Protein 7BM4 (pdb70)

Sequence (552 aa):
EWSYTNILTGPETWHEHYKNMCSGYYQSPIDLKTDISTLDLKLKTVIIYRNTSSTETTTIQNNGHSAEVKFPRNTWFISFDGILDYKYEIIQMHFHWGNTDDRGSEHTIDGFRFPLEGHIVSFRRQMYSSSPSEAIGRPGGLAVLGIMHQIVESIKYEQTAFKAYNNFSGVVLNSQFVPPNNSSTIDDINLALLLSLLNPSRYFRYLGSLTTPPCTENVLWTVFIDPVLITREQINLFRNLPYGSNEKQTRMGDNFRPIQLLNPIDTLASRTLYRATAREWSYTNILTGPETWHEHYKNNMCSGYYQSPIDLKTDISTLDLKLKTVIIYRNTSSTETTTIQNNGHSAEVKFPRNTWFISFDGILDYKYEIIQMHFHWGNTDDRGSEHTIDGFRFPLEGHIVSFRRQMYSSPSEAIGRPGGLAVLGIMHQIVESIKYEQTAFKAYNNFSGVLNSQFVPPNNSTIDDINLALLLSLLNPSRYFRYLGSLTTPPCTENVLWTVFIDPVLITREQINLFRNLPYGSNEKQTRMGDNFRPIQLLNPIDTLASRTLYRATAR

Foldseek 3Di:
DAAPADPVRHQVCLCPVQVLPSVDFFADDAAAEPVQAAADAPFAFKAKDFDPPDDDFWKWWPAQLWIKIADDWPTMAMDRHPDPDRQKTWGIKIKWAAPDQQATDQYHYNNGHGGMKMKTKIFRCVPAVDCVRQVQDALTIEIEIAGEHADADDDPCQAQCVQCVVQQVCLALPRAPGDMDTGHDGNVRVNCVQAGRFWWKWWFHFDQDPVGHRHYTYTYHDGHGYDHPVSSVSQQSYAGDPVHPDGTHRNSYRHHHHQGDPPDPDGIGMYTGHHD/DAACADPVHHQVCLCPVQVQPSVDFQADDAAAEPVQAAADAQFFFKAKDFDPVDDDFWKWWPAQLWIKIADDWRTMAMDRNPDPPRQKTWGIKIKWAAPDQQATAQYHYNNGHGGMKMKTKIFRVVPAVDCVRQVQDALTIEIEIAGEHADDDDDPCQAQCVQCVVQQVQQALPRAPGDMDTGDDGNVRSNCVQAGRFWWKWWFHFDQDPPGHRHYTYTYHDDHGYDHPVSSVSQQRYAHDPVHPDGTHRNSYHHHHYQGPPPDPDGIGMYIGHHD

Organism: Schistosoma mansoni (NCBI:txid6183)

Structure (mmCIF, N/CA/C/O backbone):
data_7BM4
#
_entry.id   7BM4
#
_cell.length_a   102.896
_cell.length_b   102.896
_cell.length_c   132.225
_cell.angle_alpha   90.000
_cell.angle_beta   90.000
_cell.angle_gamma   120.000
#
_symmetry.space_group_name_H-M   'P 32 2 1'
#
loop_
_entity.id
_entity.type
_entity.pdbx_description
1 polymer 'Carbonic anhydrase'
2 non-polymer GLYCEROL
3 non-polymer 2-acetamido-2-deoxy-beta-D-glucopyranose
4 non-polymer 'ZINC ION'
5 non-polymer 1-(4-fluorophenyl)-3-(4-sulfamoylphenyl)selenourea
6 water water
#
loop_
_atom_site.group_PDB
_atom_site.id
_atom_site.type_symbol
_atom_site.label_atom_id
_atom_site.label_alt_id
_atom_site.label_comp_id
_atom_site.label_asym_id
_atom_site.label_entity_id
_atom_site.label_seq_id
_atom_site.pdbx_PDB_ins_code
_atom_site.Cartn_x
_atom_site.Cartn_y
_atom_site.Cartn_z
_atom_site.occupancy
_atom_site.B_iso_or_equiv
_atom_site.auth_seq_id
_atom_site.auth_comp_id
_atom_site.auth_asym_id
_atom_site.auth_atom_id
_atom_site.pdbx_PDB_model_num
ATOM 1 N N . GLU A 1 33 ? -26.370 15.497 40.333 1.00 47.50 24 GLU A N 1
ATOM 2 C CA . GLU A 1 33 ? -27.761 15.889 40.687 1.00 45.44 24 GLU A CA 1
ATOM 3 C C . GLU A 1 33 ? -27.768 17.324 41.198 1.00 35.86 24 GLU A C 1
ATOM 4 O O . GLU A 1 33 ? -26.700 17.929 41.387 1.00 34.69 24 GLU A O 1
ATOM 10 N N . TRP A 1 34 ? -28.988 17.894 41.290 1.00 28.02 25 TRP A N 1
ATOM 11 C CA . TRP A 1 34 ? -29.058 19.300 41.659 1.00 25.09 25 TRP A CA 1
ATOM 12 C C . TRP A 1 34 ? -30.246 19.504 42.606 1.00 21.03 25 TRP A C 1
ATOM 13 O O . TRP A 1 34 ? -31.194 18.706 42.637 1.00 24.18 25 TRP A O 1
ATOM 24 N N . SER A 1 35 ? -30.202 20.644 43.267 1.00 23.08 26 SER A N 1
ATOM 25 C CA . SER A 1 35 ? -31.263 21.045 44.178 1.00 23.39 26 SER A CA 1
ATOM 26 C C . SER A 1 35 ? -31.285 22.568 44.296 1.00 21.72 26 SER A C 1
ATOM 27 O O . SER A 1 35 ? -30.374 23.310 43.866 1.00 22.02 26 SER A O 1
ATOM 30 N N . TYR A 1 36 ? -32.334 23.051 44.983 1.00 22.82 27 TYR A N 1
ATOM 31 C CA . TYR A 1 36 ? -32.310 24.418 45.442 1.00 21.50 27 TYR A CA 1
ATOM 32 C C . TYR A 1 36 ? -31.751 24.611 46.860 1.00 23.75 27 TYR A C 1
ATOM 33 O O . TYR A 1 36 ? -31.091 25.625 47.119 1.00 25.22 27 TYR A O 1
ATOM 42 N N . THR A 1 37 ? -32.021 23.653 47.762 1.00 28.40 28 THR A N 1
ATOM 43 C CA . THR A 1 37 ? -31.828 23.925 49.183 1.00 26.55 28 THR A CA 1
ATOM 44 C C . THR A 1 37 ? -30.728 23.077 49.819 1.00 34.04 28 THR A C 1
ATOM 45 O O . THR A 1 37 ? -30.466 23.253 51.015 1.00 32.33 28 THR A O 1
ATOM 49 N N . ASN A 1 38 ? -30.104 22.161 49.075 1.00 27.06 29 ASN A N 1
ATOM 50 C CA . ASN A 1 38 ? -28.951 21.474 49.662 1.00 32.22 29 ASN A CA 1
ATOM 51 C C . ASN A 1 38 ? -27.689 22.171 49.182 1.00 32.27 29 ASN A C 1
ATOM 52 O O . ASN A 1 38 ? -27.422 22.140 47.991 1.00 28.13 29 ASN A O 1
ATOM 57 N N . ILE A 1 39 ? -26.904 22.748 50.111 1.00 31.43 30 ILE A N 1
ATOM 58 C CA . ILE A 1 39 ? -25.745 23.581 49.823 1.00 36.60 30 ILE A CA 1
ATOM 59 C C . ILE A 1 39 ? -24.778 22.842 48.888 1.00 33.10 30 ILE A C 1
ATOM 60 O O . ILE A 1 39 ? -24.081 23.488 48.110 1.00 38.09 30 ILE A O 1
ATOM 65 N N . LEU A 1 40 ? -24.774 21.512 48.946 1.00 30.19 31 LEU A N 1
ATOM 66 C CA . LEU A 1 40 ? -23.788 20.718 48.213 1.00 34.90 31 LEU A CA 1
ATOM 67 C C . LEU A 1 40 ? -24.142 20.612 46.728 1.00 34.56 31 LEU A C 1
ATOM 68 O O . LEU A 1 40 ? -23.261 20.306 45.921 1.00 35.06 31 LEU A O 1
ATOM 73 N N . THR A 1 41 ? -25.430 20.790 46.383 1.00 30.22 32 THR A N 1
ATOM 74 C CA . THR A 1 41 ? -25.890 20.606 45.002 1.00 26.28 32 THR A CA 1
ATOM 75 C C . THR A 1 41 ? -26.717 21.820 44.536 1.00 26.63 32 THR A C 1
ATOM 76 O O . THR A 1 41 ? -27.280 21.783 43.437 1.00 26.15 32 THR A O 1
ATOM 80 N N . GLY A 1 42 ? -26.723 22.861 45.371 1.00 27.01 33 GLY A N 1
ATOM 81 C CA . GLY A 1 42 ? -27.564 24.048 45.216 1.00 25.58 33 GLY A CA 1
ATOM 82 C C . GLY A 1 42 ? -27.077 24.999 44.122 1.00 26.73 33 GLY A C 1
ATOM 83 O O . GLY A 1 42 ? -26.032 24.803 43.492 1.00 24.64 33 GLY A O 1
ATOM 84 N N . PRO A 1 43 ? -27.823 26.102 43.861 1.00 23.63 34 PRO A N 1
ATOM 85 C CA . PRO A 1 43 ? -27.499 26.980 42.726 1.00 23.95 34 PRO A CA 1
ATOM 86 C C . PRO A 1 43 ? -26.073 27.533 42.615 1.00 25.14 34 PRO A C 1
ATOM 87 O O . PRO A 1 43 ? -25.593 27.784 41.497 1.00 24.18 34 PRO A O 1
ATOM 91 N N . GLU A 1 44 ? -25.356 27.706 43.760 1.00 25.88 35 GLU A N 1
ATOM 92 C CA . GLU A 1 44 ? -23.994 28.238 43.683 1.00 27.12 35 GLU A CA 1
ATOM 93 C C . GLU A 1 44 ? -23.019 27.222 43.083 1.00 26.01 35 GLU A C 1
ATOM 94 O O . GLU A 1 44 ? -21.921 27.600 42.686 1.00 31.68 35 GLU A O 1
ATOM 100 N N . THR A 1 45 ? -23.423 25.959 43.018 1.00 24.93 36 THR A N 1
ATOM 101 C CA . THR A 1 45 ? -22.567 24.890 42.538 1.00 27.57 36 THR A CA 1
ATOM 102 C C . THR A 1 45 ? -22.843 24.579 41.070 1.00 30.04 36 THR A C 1
ATOM 103 O O . THR A 1 45 ? -22.114 23.793 40.464 1.00 29.27 36 THR A O 1
ATOM 107 N N . TRP A 1 46 ? -23.919 25.158 40.493 1.00 25.92 37 TRP A N 1
ATOM 108 C CA . TRP A 1 46 ? -24.314 24.684 39.170 1.00 24.53 37 TRP A CA 1
ATOM 109 C C . TRP A 1 46 ? -23.268 25.008 38.096 1.00 22.69 37 TRP A C 1
ATOM 110 O O . TRP A 1 46 ? -23.135 24.245 37.126 1.00 24.26 37 TRP A O 1
ATOM 121 N N . HIS A 1 47 ? -22.575 26.145 38.250 1.00 24.75 38 HIS A N 1
ATOM 122 C CA . HIS A 1 47 ? -21.573 26.538 37.257 1.00 25.24 38 HIS A CA 1
ATOM 123 C C . HIS A 1 47 ? -20.446 25.503 37.177 1.00 28.26 38 HIS A C 1
ATOM 124 O O . HIS A 1 47 ? -19.783 25.413 36.153 1.00 29.66 38 HIS A O 1
ATOM 131 N N . GLU A 1 48 ? -20.262 24.679 38.233 1.00 29.34 39 GLU A N 1
ATOM 132 C CA . GLU A 1 48 ? -19.211 23.669 38.244 1.00 30.60 39 GLU A CA 1
ATOM 133 C C . GLU A 1 48 ? -19.770 22.306 37.860 1.00 31.38 39 GLU A C 1
ATOM 134 O O . GLU A 1 48 ? -19.137 21.568 37.113 1.00 31.60 39 GLU A O 1
ATOM 140 N N . HIS A 1 49 ? -20.961 21.944 38.367 1.00 25.57 40 HIS A N 1
ATOM 141 C CA . HIS A 1 49 ? -21.492 20.638 38.095 1.00 26.71 40 HIS A CA 1
ATOM 142 C C . HIS A 1 49 ? -22.066 20.554 36.680 1.00 27.75 40 HIS A C 1
ATOM 143 O O . HIS A 1 49 ? -22.269 19.447 36.185 1.00 28.87 40 HIS A O 1
ATOM 150 N N . TYR A 1 50 ? -22.444 21.711 36.098 1.00 27.12 41 TYR A N 1
ATOM 151 C CA . TYR A 1 50 ? -23.079 21.761 34.783 1.00 24.17 41 TYR A CA 1
ATOM 152 C C . TYR A 1 50 ? -22.453 22.904 33.985 1.00 25.96 41 TYR A C 1
ATOM 153 O O . TYR A 1 50 ? -23.114 23.883 33.619 1.00 23.93 41 TYR A O 1
ATOM 162 N N . LYS A 1 51 ? -21.144 22.791 33.701 1.00 26.86 42 LYS A N 1
ATOM 163 C CA . LYS A 1 51 ? -20.436 23.891 33.039 1.00 28.37 42 LYS A CA 1
ATOM 164 C C . LYS A 1 51 ? -21.182 24.280 31.752 1.00 25.64 42 LYS A C 1
ATOM 165 O O . LYS A 1 51 ? -21.316 25.466 31.418 1.00 23.46 42 LYS A O 1
ATOM 168 N N . ASN A 1 52 ? -21.591 23.264 30.988 1.00 26.22 43 ASN A N 1
ATOM 169 C CA . ASN A 1 52 ? -22.421 23.435 29.813 1.00 24.95 43 ASN A CA 1
ATOM 170 C C . ASN A 1 52 ? -23.884 23.323 30.253 1.00 24.40 43 ASN A C 1
ATOM 171 O O . ASN A 1 52 ? -24.368 22.209 30.421 1.00 26.66 43 ASN A O 1
ATOM 176 N N . MET A 1 53 ? -24.563 24.458 30.494 1.00 22.65 44 MET A N 1
ATOM 177 C CA . MET A 1 53 ? -24.156 25.815 30.174 1.00 19.64 44 MET A CA 1
ATOM 178 C C . MET A 1 53 ? -24.339 26.735 31.380 1.00 20.25 44 MET A C 1
ATOM 179 O O . MET A 1 53 ? -24.369 27.968 31.221 1.00 19.66 44 MET A O 1
ATOM 184 N N . CYS A 1 54 ? -24.422 26.153 32.596 1.00 20.21 45 CYS A N 1
ATOM 185 C CA . CYS A 1 54 ? -24.653 27.034 33.745 1.00 19.79 45 CYS A CA 1
ATOM 186 C C . CYS A 1 54 ? -23.469 27.961 34.049 1.00 21.43 45 CYS A C 1
ATOM 187 O O . CYS A 1 54 ? -23.627 28.873 34.868 1.00 23.22 45 CYS A O 1
ATOM 190 N N . SER A 1 55 ? -22.292 27.721 33.419 1.00 21.54 46 SER A N 1
ATOM 191 C CA . SER A 1 55 ? -21.162 28.649 33.523 1.00 22.03 46 SER A CA 1
ATOM 192 C C . SER A 1 55 ? -21.149 29.749 32.457 1.00 23.11 46 SER A C 1
ATOM 193 O O . SER A 1 55 ? -20.221 30.582 32.402 1.00 23.50 46 SER A O 1
ATOM 196 N N . GLY A 1 56 ? -22.241 29.878 31.670 1.00 21.06 47 GLY A N 1
ATOM 197 C CA . GLY A 1 56 ? -22.223 30.848 30.577 1.00 19.62 47 GLY A CA 1
ATOM 198 C C . GLY A 1 56 ? -22.496 32.301 30.969 1.00 18.96 47 GLY A C 1
ATOM 199 O O . GLY A 1 56 ? -22.687 32.615 32.156 1.00 22.97 47 GLY A O 1
ATOM 200 N N . TYR A 1 57 ? -22.486 33.180 29.971 1.00 18.67 48 TYR A N 1
ATOM 201 C CA . TYR A 1 57 ? -22.635 34.612 30.218 1.00 21.28 48 TYR A CA 1
ATOM 202 C C . TYR A 1 57 ? -24.008 35.124 29.739 1.00 18.65 48 TYR A C 1
ATOM 203 O O . TYR A 1 57 ? -24.238 36.319 29.698 1.00 19.66 48 TYR A O 1
ATOM 212 N N . TYR A 1 58 ? -24.901 34.209 29.288 1.00 17.37 49 TYR A N 1
ATOM 213 C CA . TYR A 1 58 ? -26.255 34.646 28.898 1.00 15.71 49 TYR A CA 1
ATOM 214 C C . TYR A 1 58 ? -27.263 33.907 29.776 1.00 17.77 49 TYR A C 1
ATOM 215 O O . TYR A 1 58 ? -28.203 33.259 29.300 1.00 17.61 49 TYR A O 1
ATOM 224 N N . GLN A 1 59 ? -27.056 33.976 31.103 1.00 17.50 50 GLN A N 1
ATOM 225 C CA . GLN A 1 59 ? -27.909 33.201 32.003 1.00 15.76 50 GLN A CA 1
ATOM 226 C C . GLN A 1 59 ? -29.156 33.993 32.445 1.00 15.50 50 GLN A C 1
ATOM 227 O O . GLN A 1 59 ? -29.213 35.229 32.338 1.00 18.07 50 GLN A O 1
ATOM 233 N N . SER A 1 60 ? -30.144 33.222 32.955 1.00 15.46 51 SER A N 1
ATOM 234 C CA . SER A 1 60 ? -31.376 33.772 33.507 1.00 15.77 51 SER A CA 1
ATOM 235 C C . SER A 1 60 ? -31.578 33.147 34.880 1.00 15.20 51 SER A C 1
ATOM 236 O O . SER A 1 60 ? -31.108 32.012 35.128 1.00 16.56 51 SER A O 1
ATOM 239 N N . PRO A 1 61 ? -32.344 33.774 35.795 1.00 15.79 52 PRO A N 1
ATOM 240 C CA . PRO A 1 61 ? -33.041 35.044 35.603 1.00 15.88 52 PRO A CA 1
ATOM 241 C C . PRO A 1 61 ? -32.131 36.255 35.793 1.00 16.10 52 PRO A C 1
ATOM 242 O O . PRO A 1 61 ? -30.978 36.107 36.246 1.00 18.03 52 PRO A O 1
ATOM 246 N N . ILE A 1 62 ? -32.620 37.438 35.437 1.00 16.35 53 ILE A N 1
ATOM 247 C CA . ILE A 1 62 ? -31.909 38.690 35.637 1.00 16.74 53 ILE A CA 1
ATOM 248 C C . ILE A 1 62 ? -32.824 39.670 36.350 1.00 19.22 53 ILE A C 1
ATOM 249 O O . ILE A 1 62 ? -34.062 39.482 36.403 1.00 18.84 53 ILE A O 1
ATOM 254 N N . ASP A 1 63 ? -32.238 40.768 36.835 1.00 17.73 54 ASP A N 1
ATOM 255 C CA . ASP A 1 63 ? -33.073 41.877 37.292 1.00 17.67 54 ASP A CA 1
ATOM 256 C C . ASP A 1 63 ? -33.490 42.702 36.093 1.00 19.20 54 ASP A C 1
ATOM 257 O O . ASP A 1 63 ? -32.676 43.138 35.270 1.00 19.00 54 ASP A O 1
ATOM 262 N N . LEU A 1 64 ? -34.811 42.848 35.945 1.00 17.16 55 LEU A N 1
ATOM 263 C CA . LEU A 1 64 ? -35.364 43.562 34.802 1.00 18.11 55 LEU A CA 1
ATOM 264 C C . LEU A 1 64 ? -35.461 45.039 35.181 1.00 20.75 55 LEU A C 1
ATOM 265 O O . LEU A 1 64 ? -36.343 45.477 35.935 1.00 20.96 55 LEU A O 1
ATOM 270 N N . LYS A 1 65 ? -34.505 45.817 34.645 1.00 21.90 56 LYS A N 1
ATOM 271 C CA . LYS A 1 65 ? -34.323 47.209 35.052 1.00 22.81 56 LYS A CA 1
ATOM 272 C C . LYS A 1 65 ? -34.960 48.129 34.035 1.00 23.48 56 LYS A C 1
ATOM 273 O O . LYS A 1 65 ? -34.514 48.237 32.885 1.00 25.46 56 LYS A O 1
ATOM 279 N N . THR A 1 66 ? -36.023 48.811 34.471 1.00 21.25 57 THR A N 1
ATOM 280 C CA . THR A 1 66 ? -36.793 49.592 33.517 1.00 24.11 57 THR A CA 1
ATOM 281 C C . THR A 1 66 ? -35.930 50.704 32.922 1.00 26.66 57 THR A C 1
ATOM 282 O O . THR A 1 66 ? -35.984 50.945 31.713 1.00 28.48 57 THR A O 1
ATOM 286 N N . ASP A 1 67 ? -35.159 51.363 33.801 1.00 30.75 58 ASP A N 1
ATOM 287 C CA . ASP A 1 67 ? -34.331 52.496 33.384 1.00 35.71 58 ASP A CA 1
ATOM 288 C C . ASP A 1 67 ? -33.219 52.048 32.426 1.00 35.82 58 ASP A C 1
ATOM 289 O O . ASP A 1 67 ? -32.868 52.795 31.519 1.00 45.27 58 ASP A O 1
ATOM 294 N N . ILE A 1 68 ? -32.685 50.837 32.587 1.00 31.39 59 ILE A N 1
ATOM 295 C CA . ILE A 1 68 ? -31.522 50.467 31.788 1.00 30.16 59 ILE A CA 1
ATOM 296 C C . ILE A 1 68 ? -31.938 49.922 30.409 1.00 36.25 59 ILE A C 1
ATOM 297 O O . ILE A 1 68 ? -31.192 50.023 29.434 1.00 50.44 59 ILE A O 1
ATOM 302 N N . SER A 1 69 ? -33.181 49.484 30.274 1.00 24.13 60 SER A N 1
ATOM 303 C CA . SER A 1 69 ? -33.652 48.727 29.119 1.00 22.50 60 SER A CA 1
ATOM 304 C C . SER A 1 69 ? -33.996 49.615 27.926 1.00 23.56 60 SER A C 1
ATOM 305 O O . SER A 1 69 ? -34.196 50.821 28.053 1.00 25.45 60 SER A O 1
ATOM 308 N N . THR A 1 70 ? -34.000 49.005 26.743 1.00 20.39 61 THR A N 1
ATOM 309 C CA . THR A 1 70 ? -34.243 49.708 25.504 1.00 21.67 61 THR A CA 1
ATOM 310 C C . THR A 1 70 ? -35.668 49.456 25.034 1.00 22.20 61 THR A C 1
ATOM 311 O O . THR A 1 70 ? -36.055 48.323 24.727 1.00 20.72 61 THR A O 1
ATOM 315 N N . LEU A 1 71 ? -36.455 50.543 24.937 1.00 26.66 62 LEU A N 1
ATOM 316 C CA . LEU A 1 71 ? -37.803 50.394 24.399 1.00 25.05 62 LEU A CA 1
ATOM 317 C C . LEU A 1 71 ? -37.739 50.069 22.917 1.00 26.63 62 LEU A C 1
ATOM 318 O O . LEU A 1 71 ? -37.108 50.774 22.122 1.00 29.33 62 LEU A O 1
ATOM 323 N N . ASP A 1 72 ? -38.394 49.001 22.501 1.00 21.41 63 ASP A N 1
ATOM 324 C CA . ASP A 1 72 ? -38.410 48.605 21.112 1.00 23.81 63 ASP A CA 1
ATOM 325 C C . ASP A 1 72 ? -39.867 48.562 20.667 1.00 29.61 63 ASP A C 1
ATOM 326 O O . ASP A 1 72 ? -40.583 47.565 20.892 1.00 25.81 63 ASP A O 1
ATOM 331 N N . LEU A 1 73 ? -40.275 49.626 19.950 1.00 27.97 64 LEU A N 1
ATOM 332 C CA . LEU A 1 73 ? -41.679 49.744 19.570 1.00 31.27 64 LEU A CA 1
ATOM 333 C C . LEU A 1 73 ? -42.107 48.686 18.564 1.00 28.85 64 LEU A C 1
ATOM 334 O O . LEU A 1 73 ? -43.310 48.532 18.366 1.00 29.84 64 LEU A O 1
ATOM 339 N N . LYS A 1 74 ? -41.172 47.943 17.946 1.00 25.54 65 LYS A N 1
ATOM 340 C CA . LYS A 1 74 ? -41.480 46.878 17.010 1.00 25.54 65 LYS A CA 1
ATOM 341 C C . LYS A 1 74 ? -42.008 45.591 17.662 1.00 24.32 65 LYS A C 1
ATOM 342 O O . LYS A 1 74 ? -42.539 44.707 16.959 1.00 27.78 65 LYS A O 1
ATOM 348 N N . LEU A 1 75 ? -41.856 45.462 18.990 1.00 22.42 66 LEU A N 1
ATOM 349 C CA . LEU A 1 75 ? -42.222 44.202 19.653 1.00 21.58 66 LEU A CA 1
ATOM 350 C C . LEU A 1 75 ? -43.729 44.200 19.932 1.00 21.60 66 LEU A C 1
ATOM 351 O O . LEU A 1 75 ? -44.226 45.121 20.582 1.00 25.63 66 LEU A O 1
ATOM 356 N N . LYS A 1 76 ? -44.443 43.215 19.379 1.00 18.92 67 LYS A N 1
ATOM 357 C CA . LYS A 1 76 ? -45.905 43.306 19.280 1.00 19.53 67 LYS A CA 1
ATOM 358 C C . LYS A 1 76 ? -46.555 42.641 20.494 1.00 20.02 67 LYS A C 1
ATOM 359 O O . LYS A 1 76 ? -45.875 41.981 21.328 1.00 19.57 67 LYS A O 1
ATOM 363 N N . THR A 1 77 ? -47.887 42.776 20.549 1.00 20.46 68 THR A N 1
ATOM 364 C CA . THR A 1 77 ? -48.650 42.144 21.633 1.00 19.09 68 THR A CA 1
ATOM 365 C C . THR A 1 77 ? -48.496 40.624 21.546 1.00 18.23 68 THR A C 1
ATOM 366 O O . THR A 1 77 ? -48.526 40.022 20.469 1.00 22.62 68 THR A O 1
ATOM 370 N N . VAL A 1 78 ? -48.372 39.932 22.690 1.00 16.27 69 VAL A N 1
ATOM 371 C CA . VAL A 1 78 ? -48.306 38.492 22.656 1.00 17.80 69 VAL A CA 1
ATOM 372 C C . VAL A 1 78 ? -49.736 37.924 22.646 1.00 18.44 69 VAL A C 1
ATOM 373 O O . VAL A 1 78 ? -50.629 38.467 23.325 1.00 18.94 69 VAL A O 1
ATOM 377 N N . ILE A 1 79 ? -49.927 36.851 21.884 1.00 17.85 70 ILE A N 1
ATOM 378 C CA . ILE A 1 79 ? -51.218 36.150 21.777 1.00 17.48 70 ILE A CA 1
ATOM 379 C C . ILE A 1 79 ? -51.008 34.679 22.124 1.00 18.30 70 ILE A C 1
ATOM 380 O O . ILE A 1 79 ? -50.050 34.004 21.633 1.00 17.47 70 ILE A O 1
ATOM 385 N N . ILE A 1 80 ? -51.898 34.125 22.989 1.00 18.54 71 ILE A N 1
ATOM 386 C CA . ILE A 1 80 ? -51.848 32.699 23.241 1.00 16.67 71 ILE A CA 1
ATOM 387 C C . ILE A 1 80 ? -53.156 32.133 22.689 1.00 17.60 71 ILE A C 1
ATOM 388 O O . ILE A 1 80 ? -54.212 32.716 22.945 1.00 20.85 71 ILE A O 1
ATOM 393 N N . TYR A 1 81 ? -53.076 31.006 22.016 1.00 18.35 72 TYR A N 1
ATOM 394 C CA . TYR A 1 81 ? -54.280 30.528 21.317 1.00 20.12 72 TYR A CA 1
ATOM 395 C C . TYR A 1 81 ? -54.270 29.021 21.295 1.00 19.97 72 TYR A C 1
ATOM 396 O O . TYR A 1 81 ? -53.232 28.369 21.329 1.00 18.98 72 TYR A O 1
ATOM 405 N N . ARG A 1 82 ? -55.479 28.434 21.128 1.00 23.04 73 ARG A N 1
ATOM 406 C CA . ARG A 1 82 ? -55.635 26.998 21.260 1.00 23.42 73 ARG A CA 1
ATOM 407 C C . ARG A 1 82 ? -56.119 26.385 19.945 1.00 24.70 73 ARG A C 1
ATOM 408 O O . ARG A 1 82 ? -56.844 27.058 19.207 1.00 28.68 73 ARG A O 1
ATOM 416 N N . ASN A 1 83 ? -55.659 25.154 19.685 1.00 22.56 74 ASN A N 1
ATOM 417 C CA . ASN A 1 83 ? -56.196 24.303 18.612 1.00 26.53 74 ASN A CA 1
ATOM 418 C C . ASN A 1 83 ? -57.516 23.739 19.158 1.00 29.60 74 ASN A C 1
ATOM 419 O O . ASN A 1 83 ? -57.506 22.914 20.059 1.00 28.49 74 ASN A O 1
ATOM 424 N N . THR A 1 84 ? -58.642 24.220 18.632 1.00 37.18 75 THR A N 1
ATOM 425 C CA . THR A 1 84 ? -59.934 23.766 19.139 1.00 37.52 75 THR A CA 1
ATOM 426 C C . THR A 1 84 ? -60.262 22.324 18.732 1.00 37.83 75 THR A C 1
ATOM 427 O O . THR A 1 84 ? -61.175 21.749 19.306 1.00 43.27 75 THR A O 1
ATOM 431 N N . SER A 1 85 ? -59.517 21.696 17.809 1.00 36.92 76 SER A N 1
ATOM 432 C CA . SER A 1 85 ? -59.690 20.275 17.499 1.00 36.97 76 SER A CA 1
ATOM 433 C C . SER A 1 85 ? -59.030 19.352 18.519 1.00 43.42 76 SER A C 1
ATOM 434 O O . SER A 1 85 ? -59.256 18.141 18.500 1.00 38.91 76 SER A O 1
ATOM 437 N N . SER A 1 86 ? -58.145 19.880 19.379 1.00 34.61 77 SER A N 1
ATOM 438 C CA . SER A 1 86 ? -57.401 18.969 20.222 1.00 32.48 77 SER A CA 1
ATOM 439 C C . SER A 1 86 ? -58.273 18.510 21.388 1.00 33.72 77 SER A C 1
ATOM 440 O O . SER A 1 86 ? -58.945 19.340 22.001 1.00 37.78 77 SER A O 1
ATOM 443 N N . THR A 1 87 ? -58.193 17.221 21.750 1.00 38.85 78 THR A N 1
ATOM 444 C CA . THR A 1 87 ? -59.027 16.717 22.840 1.00 41.42 78 THR A CA 1
ATOM 445 C C . THR A 1 87 ? -58.224 15.983 23.914 1.00 41.76 78 THR A C 1
ATOM 446 O O . THR A 1 87 ? -58.807 15.556 24.920 1.00 38.73 78 THR A O 1
ATOM 450 N N . GLU A 1 88 ? -56.895 15.845 23.744 1.00 37.27 79 GLU A N 1
ATOM 451 C CA . GLU A 1 88 ? -56.111 15.077 24.702 1.00 36.92 79 GLU A CA 1
ATOM 452 C C . GLU A 1 88 ? -56.037 15.796 26.048 1.00 31.88 79 GLU A C 1
ATOM 453 O O . GLU A 1 88 ? -56.254 17.009 26.131 1.00 33.53 79 GLU A O 1
ATOM 459 N N . THR A 1 89 ? -55.704 15.006 27.064 1.00 35.18 80 THR A N 1
ATOM 460 C CA . THR A 1 89 ? -55.775 15.441 28.443 1.00 35.84 80 THR A CA 1
ATOM 461 C C . THR A 1 89 ? -54.513 16.245 28.782 1.00 28.25 80 THR A C 1
ATOM 462 O O . THR A 1 89 ? -53.452 16.019 28.200 1.00 32.00 80 THR A O 1
ATOM 466 N N . THR A 1 90 ? -54.667 17.184 29.718 1.00 25.97 81 THR A N 1
ATOM 467 C CA . THR A 1 90 ? -53.556 17.852 30.385 1.00 25.35 81 THR A CA 1
ATOM 468 C C . THR A 1 90 ? -53.238 17.128 31.702 1.00 25.74 81 THR A C 1
ATOM 469 O O . THR A 1 90 ? -54.158 16.637 32.368 1.00 27.25 81 THR A O 1
ATOM 473 N N . THR A 1 91 ? -51.967 17.096 32.101 1.00 24.79 82 THR A N 1
ATOM 474 C CA . THR A 1 91 ? -51.586 16.466 33.360 1.00 26.86 82 THR A CA 1
ATOM 475 C C . THR A 1 91 ? -50.714 17.433 34.144 1.00 25.30 82 THR A C 1
ATOM 476 O O . THR A 1 91 ? -50.289 18.476 33.636 1.00 25.56 82 THR A O 1
ATOM 480 N N . ILE A 1 92 ? -50.503 17.135 35.427 1.00 24.89 83 ILE A N 1
ATOM 481 C CA . ILE A 1 92 ? -49.598 17.906 36.246 1.00 23.34 83 ILE A CA 1
ATOM 482 C C . ILE A 1 92 ? -48.796 16.912 37.075 1.00 27.65 83 ILE A C 1
ATOM 483 O O . ILE A 1 92 ? -49.290 15.825 37.394 1.00 27.90 83 ILE A O 1
ATOM 488 N N . GLN A 1 93 ? -47.543 17.253 37.328 1.00 24.26 84 GLN A N 1
ATOM 489 C CA . GLN A 1 93 ? -46.675 16.389 38.103 1.00 25.33 84 GLN A CA 1
ATOM 490 C C . GLN A 1 93 ? -45.961 17.205 39.172 1.00 25.51 84 GLN A C 1
ATOM 491 O O . GLN A 1 93 ? -45.634 18.367 38.979 1.00 24.13 84 GLN A O 1
ATOM 497 N N . ASN A 1 94 ? -45.773 16.612 40.365 1.00 22.68 85 ASN A N 1
ATOM 498 C CA . ASN A 1 94 ? -44.777 17.113 41.281 1.00 22.55 85 ASN A CA 1
ATOM 499 C C . ASN A 1 94 ? -43.457 16.452 40.887 1.00 25.35 85 ASN A C 1
ATOM 500 O O . ASN A 1 94 ? -43.243 15.246 41.109 1.00 24.13 85 ASN A O 1
ATOM 505 N N . ASN A 1 95 ? -42.583 17.207 40.203 1.00 22.61 86 ASN A N 1
ATOM 506 C CA . ASN A 1 95 ? -41.338 16.612 39.738 1.00 24.98 86 ASN A CA 1
ATOM 507 C C . ASN A 1 95 ? -40.220 16.723 40.775 1.00 25.90 86 ASN A C 1
ATOM 508 O O . ASN A 1 95 ? -39.044 16.468 40.495 1.00 27.01 86 ASN A O 1
ATOM 513 N N . GLY A 1 96 ? -40.549 17.140 42.013 1.00 23.66 87 GLY A N 1
ATOM 514 C CA . GLY A 1 96 ? -39.538 17.220 43.051 1.00 24.01 87 GLY A CA 1
ATOM 515 C C . GLY A 1 96 ? -38.945 18.609 43.230 1.00 25.39 87 GLY A C 1
ATOM 516 O O . GLY A 1 96 ? -38.346 18.882 44.282 1.00 26.30 87 GLY A O 1
ATOM 517 N N . HIS A 1 97 ? -39.072 19.452 42.179 1.00 24.88 88 HIS A N 1
ATOM 518 C CA . HIS A 1 97 ? -38.571 20.821 42.229 1.00 30.19 88 HIS A CA 1
ATOM 519 C C . HIS A 1 97 ? -39.669 21.845 41.916 1.00 24.24 88 HIS A C 1
ATOM 520 O O . HIS A 1 97 ? -39.460 22.991 42.264 1.00 29.54 88 HIS A O 1
ATOM 527 N N . SER A 1 98 ? -40.770 21.473 41.257 1.00 23.77 89 SER A N 1
ATOM 528 C CA . SER A 1 98 ? -41.862 22.384 40.956 1.00 23.69 89 SER A CA 1
ATOM 529 C C . SER A 1 98 ? -43.130 21.580 40.758 1.00 24.59 89 SER A C 1
ATOM 530 O O . SER A 1 98 ? -43.076 20.352 40.740 1.00 25.56 89 SER A O 1
ATOM 533 N N . ALA A 1 99 ? -44.263 22.265 40.587 1.00 20.37 90 ALA A N 1
ATOM 534 C CA . ALA A 1 99 ? -45.472 21.678 40.056 1.00 21.19 90 ALA A CA 1
ATOM 535 C C . ALA A 1 99 ? -45.470 21.999 38.549 1.00 24.67 90 ALA A C 1
ATOM 536 O O . ALA A 1 99 ? -45.526 23.177 38.181 1.00 24.83 90 ALA A O 1
ATOM 538 N N . GLU A 1 100 ? -45.461 20.961 37.704 1.00 22.42 91 GLU A N 1
ATOM 539 C CA . GLU A 1 100 ? -45.299 21.177 36.262 1.00 23.35 91 GLU A CA 1
ATOM 540 C C . GLU A 1 100 ? -46.498 20.615 35.516 1.00 24.55 91 GLU A C 1
ATOM 541 O O . GLU A 1 100 ? -46.775 19.408 35.568 1.00 24.19 91 GLU A O 1
ATOM 547 N N . VAL A 1 101 ? -47.234 21.526 34.871 1.00 22.54 92 VAL A N 1
ATOM 548 C CA . VAL A 1 101 ? -48.354 21.183 34.000 1.00 23.88 92 VAL A CA 1
ATOM 549 C C . VAL A 1 101 ? -47.776 20.775 32.652 1.00 24.33 92 VAL A C 1
ATOM 550 O O . VAL A 1 101 ? -47.016 21.538 32.064 1.00 24.56 92 VAL A O 1
ATOM 554 N N . LYS A 1 102 ? -48.097 19.568 32.179 1.00 21.49 93 LYS A N 1
ATOM 555 C CA . LYS A 1 102 ? -47.663 19.090 30.861 1.00 22.87 93 LYS A CA 1
ATOM 556 C C . LYS A 1 102 ? -48.839 19.145 29.915 1.00 25.10 93 LYS A C 1
ATOM 557 O O . LYS A 1 102 ? -49.875 18.503 30.125 1.00 24.79 93 LYS A O 1
ATOM 563 N N . PHE A 1 103 ? -48.706 19.939 28.836 1.00 21.67 94 PHE A N 1
ATOM 564 C CA . PHE A 1 103 ? -49.795 20.073 27.899 1.00 22.11 94 PHE A CA 1
ATOM 565 C C . PHE A 1 103 ? -49.629 19.035 26.805 1.00 22.97 94 PHE A C 1
ATOM 566 O O . PHE A 1 103 ? -48.513 18.617 26.510 1.00 24.14 94 PHE A O 1
ATOM 574 N N . PRO A 1 104 ? -50.741 18.578 26.186 1.00 23.52 95 PRO A N 1
ATOM 575 C CA . PRO A 1 104 ? -50.617 17.658 25.059 1.00 24.84 95 PRO A CA 1
ATOM 576 C C . PRO A 1 104 ? -49.998 18.407 23.879 1.00 24.20 95 PRO A C 1
ATOM 577 O O . PRO A 1 104 ? -50.134 19.628 23.774 1.00 23.30 95 PRO A O 1
ATOM 581 N N . ARG A 1 105 ? -49.388 17.642 22.994 1.00 23.53 96 ARG A N 1
ATOM 582 C CA . ARG A 1 105 ? -48.856 18.236 21.771 1.00 24.51 96 ARG A CA 1
ATOM 583 C C . ARG A 1 105 ? -49.940 18.920 20.951 1.00 24.83 96 ARG A C 1
ATOM 584 O O . ARG A 1 105 ? -51.133 18.582 20.967 1.00 24.42 96 ARG A O 1
ATOM 592 N N . ASN A 1 106 ? -49.513 19.875 20.121 1.00 22.53 97 ASN A N 1
ATOM 593 C CA . ASN A 1 106 ? -50.356 20.454 19.074 1.00 25.69 97 ASN A CA 1
ATOM 594 C C . ASN A 1 106 ? -51.611 21.130 19.620 1.00 26.19 97 ASN A C 1
ATOM 595 O O . ASN A 1 106 ? -52.647 21.164 18.939 1.00 25.83 97 ASN A O 1
ATOM 600 N N . THR A 1 107 ? -51.535 21.706 20.830 1.00 21.70 98 THR A N 1
ATOM 601 C CA . THR A 1 107 ? -52.767 22.164 21.470 1.00 22.42 98 THR A CA 1
ATOM 602 C C . THR A 1 107 ? -52.725 23.653 21.764 1.00 19.78 98 THR A C 1
ATOM 603 O O . THR A 1 107 ? -53.649 24.383 21.417 1.00 21.10 98 THR A O 1
ATOM 607 N N . TRP A 1 108 ? -51.670 24.133 22.469 1.00 18.99 99 TRP A N 1
ATOM 608 C CA . TRP A 1 108 ? -51.600 25.546 22.814 1.00 18.14 99 TRP A CA 1
ATOM 609 C C . TRP A 1 108 ? -50.362 26.154 22.126 1.00 17.53 99 TRP A C 1
ATOM 610 O O . TRP A 1 108 ? -49.339 25.464 22.019 1.00 20.14 99 TRP A O 1
ATOM 621 N N . PHE A 1 109 ? -50.538 27.415 21.710 1.00 18.24 100 PHE A N 1
ATOM 622 C CA . PHE A 1 109 ? -49.547 28.101 20.890 1.00 17.25 100 PHE A CA 1
ATOM 623 C C . PHE A 1 109 ? -49.383 29.528 21.357 1.00 17.14 100 PHE A C 1
ATOM 624 O O . PHE A 1 109 ? -50.265 30.146 21.957 1.00 17.21 100 PHE A O 1
ATOM 632 N N . ILE A 1 110 ? -48.211 30.112 20.957 1.00 15.55 101 ILE A N 1
ATOM 633 C CA . ILE A 1 110 ? -47.925 31.513 21.148 1.00 16.22 101 ILE A CA 1
ATOM 634 C C . ILE A 1 110 ? -47.684 32.127 19.765 1.00 14.65 101 ILE A C 1
ATOM 635 O O . ILE A 1 110 ? -46.962 31.516 18.944 1.00 17.38 101 ILE A O 1
ATOM 640 N N . SER A 1 111 ? -48.244 33.314 19.595 1.00 15.86 102 SER A N 1
ATOM 641 C CA . SER A 1 111 ? -47.850 34.136 18.442 1.00 17.37 102 SER A CA 1
ATOM 642 C C . SER A 1 111 ? -47.257 35.438 18.968 1.00 17.70 102 SER A C 1
ATOM 643 O O . SER A 1 111 ? -47.858 36.166 19.796 1.00 17.79 102 SER A O 1
ATOM 646 N N . PHE A 1 112 ? -46.109 35.817 18.376 1.00 17.37 103 PHE A N 1
ATOM 647 C CA . PHE A 1 112 ? -45.510 37.109 18.642 1.00 19.78 103 PHE A CA 1
ATOM 648 C C . PHE A 1 112 ? -45.704 38.079 17.474 1.00 21.47 103 PHE A C 1
ATOM 649 O O . PHE A 1 112 ? -45.267 39.230 17.581 1.00 23.10 103 PHE A O 1
ATOM 657 N N . ASP A 1 113 ? -46.368 37.633 16.395 1.00 19.06 104 ASP A N 1
ATOM 658 C CA . ASP A 1 113 ? -46.415 38.493 15.213 1.00 22.31 104 ASP A CA 1
ATOM 659 C C . ASP A 1 113 ? -47.832 38.719 14.724 1.00 25.64 104 ASP A C 1
ATOM 660 O O . ASP A 1 113 ? -48.013 39.189 13.590 1.00 25.53 104 ASP A O 1
ATOM 665 N N . GLY A 1 114 ? -48.826 38.299 15.513 1.00 22.55 105 GLY A N 1
ATOM 666 C CA . GLY A 1 114 ? -50.216 38.531 15.151 1.00 24.09 105 GLY A CA 1
ATOM 667 C C . GLY A 1 114 ? -50.781 37.443 14.222 1.00 25.62 105 GLY A C 1
ATOM 668 O O . GLY A 1 114 ? -51.990 37.373 14.002 1.00 27.16 105 GLY A O 1
ATOM 669 N N . ILE A 1 115 ? -49.938 36.573 13.646 1.00 21.55 106 ILE A N 1
ATOM 670 C CA . ILE A 1 115 ? -50.402 35.500 12.779 1.00 22.42 106 ILE A CA 1
ATOM 671 C C . ILE A 1 115 ? -50.601 34.217 13.579 1.00 23.49 106 ILE A C 1
ATOM 672 O O . ILE A 1 115 ? -49.757 33.881 14.432 1.00 21.00 106 ILE A O 1
ATOM 677 N N . LEU A 1 116 ? -51.681 33.468 13.292 1.00 23.16 107 LEU A N 1
ATOM 678 C CA . LEU A 1 116 ? -51.971 32.289 14.106 1.00 23.05 107 LEU A CA 1
ATOM 679 C C . LEU A 1 116 ? -51.533 31.029 13.371 1.00 25.21 107 LEU A C 1
ATOM 680 O O . LEU A 1 116 ? -52.372 30.192 13.015 1.00 27.92 107 LEU A O 1
ATOM 685 N N . ASP A 1 117 ? -50.225 30.932 13.058 1.00 20.43 108 ASP A N 1
ATOM 686 C CA . ASP A 1 117 ? -49.721 29.890 12.193 1.00 21.73 108 ASP A CA 1
ATOM 687 C C . ASP A 1 117 ? -48.761 28.943 12.892 1.00 19.58 108 ASP A C 1
ATOM 688 O O . ASP A 1 117 ? -47.943 28.307 12.239 1.00 20.21 108 ASP A O 1
ATOM 693 N N . TYR A 1 118 ? -48.872 28.826 14.235 1.00 18.55 109 TYR A N 1
ATOM 694 C CA . TYR A 1 118 ? -48.247 27.728 14.976 1.00 18.09 109 TYR A CA 1
ATOM 695 C C . TYR A 1 118 ? -46.719 27.832 14.988 1.00 18.57 109 TYR A C 1
ATOM 696 O O . TYR A 1 118 ? -46.043 26.813 14.994 1.00 19.71 109 TYR A O 1
ATOM 705 N N . LYS A 1 119 ? -46.190 29.062 15.104 1.00 17.88 110 LYS A N 1
ATOM 706 C CA . LYS A 1 119 ? -44.728 29.188 15.094 1.00 16.23 110 LYS A CA 1
ATOM 707 C C . LYS A 1 119 ? -44.119 28.728 16.431 1.00 16.11 110 LYS A C 1
ATOM 708 O O . LYS A 1 119 ? -42.992 28.240 16.440 1.00 16.11 110 LYS A O 1
ATOM 714 N N . TYR A 1 120 ? -44.852 28.925 17.514 1.00 16.43 111 TYR A N 1
ATOM 715 C CA . TYR A 1 120 ? -44.375 28.510 18.849 1.00 15.74 111 TYR A CA 1
ATOM 716 C C . TYR A 1 120 ? -45.433 27.611 19.470 1.00 15.07 111 TYR A C 1
ATOM 717 O O . TYR A 1 120 ? -46.552 28.008 19.501 1.00 17.99 111 TYR A O 1
ATOM 726 N N . GLU A 1 121 ? -45.023 26.435 19.920 1.00 16.12 112 GLU A N 1
ATOM 727 C CA . GLU A 1 121 ? -45.976 25.477 20.497 1.00 17.54 112 GLU A CA 1
ATOM 728 C C . GLU A 1 121 ? -45.631 25.266 21.976 1.00 15.95 112 GLU A C 1
ATOM 729 O O . GLU A 1 121 ? -44.483 24.981 22.326 1.00 16.50 112 GLU A O 1
ATOM 735 N N . ILE A 1 122 ? -46.629 25.465 22.847 1.00 17.03 113 ILE A N 1
ATOM 736 C CA . ILE A 1 122 ? -46.436 25.337 24.301 1.00 15.81 113 ILE A CA 1
ATOM 737 C C . ILE A 1 122 ? -46.343 23.875 24.700 1.00 17.85 113 ILE A C 1
ATOM 738 O O . ILE A 1 122 ? -47.124 23.031 24.200 1.00 19.06 113 ILE A O 1
ATOM 743 N N . ILE A 1 123 ? -45.404 23.600 25.611 1.00 16.43 114 ILE A N 1
ATOM 744 C CA . ILE A 1 123 ? -45.046 22.273 26.074 1.00 18.89 114 ILE A CA 1
ATOM 745 C C . ILE A 1 123 ? -45.546 22.096 27.509 1.00 21.46 114 ILE A C 1
ATOM 746 O O . ILE A 1 123 ? -46.157 21.073 27.835 1.00 21.48 114 ILE A O 1
ATOM 751 N N . GLN A 1 124 ? -45.213 23.048 28.384 1.00 19.89 115 GLN A N 1
ATOM 752 C CA . GLN A 1 124 ? -45.496 22.852 29.816 1.00 20.14 115 GLN A CA 1
ATOM 753 C C . GLN A 1 124 ? -45.524 24.210 30.511 1.00 20.80 115 GLN A C 1
ATOM 754 O O . GLN A 1 124 ? -45.116 25.220 29.943 1.00 17.89 115 GLN A O 1
ATOM 760 N N . MET A 1 125 ? -46.090 24.250 31.708 1.00 18.00 116 MET A N 1
ATOM 761 C CA . MET A 1 125 ? -46.029 25.451 32.531 1.00 18.86 116 MET A CA 1
ATOM 762 C C . MET A 1 125 ? -45.649 25.007 33.943 1.00 20.57 116 MET A C 1
ATOM 763 O O . MET A 1 125 ? -46.208 24.025 34.425 1.00 23.09 116 MET A O 1
ATOM 768 N N . HIS A 1 126 ? -44.710 25.723 34.543 1.00 19.01 117 HIS A N 1
ATOM 769 C CA . HIS A 1 126 ? -44.409 25.381 35.933 1.00 21.18 117 HIS A CA 1
ATOM 770 C C . HIS A 1 126 ? -44.199 26.662 36.715 1.00 18.68 117 HIS A C 1
ATOM 771 O O . HIS A 1 126 ? -44.311 27.785 36.176 1.00 18.52 117 HIS A O 1
ATOM 778 N N . PHE A 1 127 ? -43.890 26.498 38.014 1.00 17.03 118 PHE A N 1
ATOM 779 C CA . PHE A 1 127 ? -43.960 27.645 38.888 1.00 16.94 118 PHE A CA 1
ATOM 780 C C . PHE A 1 127 ? -42.770 27.684 39.858 1.00 16.37 118 PHE A C 1
ATOM 781 O O . PHE A 1 127 ? -42.168 26.656 40.195 1.00 19.08 118 PHE A O 1
ATOM 789 N N . HIS A 1 128 ? -42.478 28.910 40.272 1.00 16.43 119 HIS A N 1
ATOM 790 C CA . HIS A 1 128 ? -41.418 29.196 41.256 1.00 16.07 119 HIS A CA 1
ATOM 791 C C . HIS A 1 128 ? -42.027 30.102 42.319 1.00 15.37 119 HIS A C 1
ATOM 792 O O . HIS A 1 128 ? -42.667 31.112 42.024 1.00 16.21 119 HIS A O 1
ATOM 799 N N . TRP A 1 129 ? -41.781 29.780 43.608 1.00 15.32 120 TRP A N 1
ATOM 800 C CA . TRP A 1 129 ? -42.409 30.523 44.692 1.00 15.64 120 TRP A CA 1
ATOM 801 C C . TRP A 1 129 ? -41.540 30.490 45.946 1.00 17.48 120 TRP A C 1
ATOM 802 O O . TRP A 1 129 ? -40.497 29.835 45.993 1.00 18.32 120 TRP A O 1
ATOM 813 N N . GLY A 1 130 ? -41.993 31.225 46.977 1.00 18.02 121 GLY A N 1
ATOM 814 C CA . GLY A 1 130 ? -41.159 31.525 48.141 1.00 17.54 121 GLY A CA 1
ATOM 815 C C . GLY A 1 130 ? -41.717 30.811 49.379 1.00 19.29 121 GLY A C 1
ATOM 816 O O . GLY A 1 130 ? -42.850 30.342 49.379 1.00 19.41 121 GLY A O 1
ATOM 817 N N . ASN A 1 131 ? -40.867 30.699 50.406 1.00 20.81 122 ASN A N 1
ATOM 818 C CA . ASN A 1 131 ? -41.360 30.229 51.711 1.00 21.75 122 ASN A CA 1
ATOM 819 C C . ASN A 1 131 ? -42.244 31.302 52.355 1.00 21.94 122 ASN A C 1
ATOM 820 O O . ASN A 1 131 ? -43.084 30.977 53.224 1.00 24.71 122 ASN A O 1
ATOM 825 N N . THR A 1 132 ? -42.034 32.561 51.966 1.00 21.78 123 THR A N 1
ATOM 826 C CA . THR A 1 132 ? -42.774 33.701 52.476 1.00 22.07 123 THR A CA 1
ATOM 827 C C . THR A 1 132 ? -43.232 34.566 51.309 1.00 20.28 123 THR A C 1
ATOM 828 O O . THR A 1 132 ? -42.732 34.395 50.186 1.00 19.89 123 THR A O 1
ATOM 832 N N . ASP A 1 133 ? -44.201 35.460 51.572 1.00 20.17 124 ASP A N 1
ATOM 833 C CA . ASP A 1 133 ? -44.896 36.166 50.503 1.00 22.21 124 ASP A CA 1
ATOM 834 C C . ASP A 1 133 ? -44.023 37.248 49.844 1.00 23.61 124 ASP A C 1
ATOM 835 O O . ASP A 1 133 ? -44.368 37.712 48.737 1.00 23.79 124 ASP A O 1
ATOM 840 N N . ASP A 1 134 ? -42.880 37.599 50.450 1.00 22.53 125 ASP A N 1
ATOM 841 C CA . ASP A 1 134 ? -42.094 38.685 49.887 1.00 25.32 125 ASP A CA 1
ATOM 842 C C . ASP A 1 134 ? -40.993 38.185 48.952 1.00 23.63 125 ASP A C 1
ATOM 843 O O . ASP A 1 134 ? -40.144 38.977 48.530 1.00 23.74 125 ASP A O 1
ATOM 848 N N . ARG A 1 135 ? -41.002 36.894 48.625 1.00 19.89 126 ARG A N 1
ATOM 849 C CA . ARG A 1 135 ? -40.037 36.358 47.660 1.00 19.54 126 ARG A CA 1
ATOM 850 C C . ARG A 1 135 ? -40.676 35.178 46.921 1.00 18.89 126 ARG A C 1
ATOM 851 O O . ARG A 1 135 ? -41.755 34.693 47.299 1.00 18.83 126 ARG A O 1
ATOM 859 N N . GLY A 1 136 ? -39.989 34.719 45.862 1.00 17.62 127 GLY A N 1
ATOM 860 C CA . GLY A 1 136 ? -40.431 33.524 45.163 1.00 16.55 127 GLY A CA 1
ATOM 861 C C . GLY A 1 136 ? -40.119 33.600 43.668 1.00 15.97 127 GLY A C 1
ATOM 862 O O . GLY A 1 136 ? -39.848 32.560 43.062 1.00 18.13 127 GLY A O 1
ATOM 863 N N . SER A 1 137 ? -40.281 34.809 43.107 1.00 17.56 128 SER A N 1
ATOM 864 C CA . SER A 1 137 ? -40.040 34.927 41.662 1.00 15.99 128 SER A CA 1
ATOM 865 C C . SER A 1 137 ? -38.559 34.727 41.347 1.00 18.11 128 SER A C 1
ATOM 866 O O . SER A 1 137 ? -37.669 34.894 42.212 1.00 18.12 128 SER A O 1
ATOM 869 N N . GLU A 1 138 ? -38.300 34.359 40.078 1.00 15.66 129 GLU A N 1
ATOM 870 C CA . GLU A 1 138 ? -36.920 34.236 39.616 1.00 15.84 129 GLU A CA 1
ATOM 871 C C . GLU A 1 138 ? -36.420 35.572 39.109 1.00 17.17 129 GLU A C 1
ATOM 872 O O . GLU A 1 138 ? -35.436 36.106 39.612 1.00 19.15 129 GLU A O 1
ATOM 878 N N . HIS A 1 139 ? -37.129 36.154 38.116 1.00 14.81 130 HIS A N 1
ATOM 879 C CA . HIS A 1 139 ? -36.846 37.533 37.760 1.00 14.16 130 HIS A CA 1
ATOM 880 C C . HIS A 1 139 ? -37.278 38.482 38.873 1.00 15.67 130 HIS A C 1
ATOM 881 O O . HIS A 1 139 ? -38.206 38.172 39.613 1.00 17.54 130 HIS A O 1
ATOM 888 N N . THR A 1 140 ? -36.637 39.640 38.899 1.00 16.94 131 THR A N 1
ATOM 889 C CA . THR A 1 140 ? -37.082 40.784 39.679 1.00 19.04 131 THR A CA 1
ATOM 890 C C . THR A 1 140 ? -37.386 41.901 38.692 1.00 19.97 131 THR A C 1
ATOM 891 O O . THR A 1 140 ? -36.836 41.929 37.584 1.00 17.87 131 THR A O 1
ATOM 895 N N . ILE A 1 141 ? -38.238 42.860 39.112 1.00 18.10 132 ILE A N 1
ATOM 896 C CA . ILE A 1 141 ? -38.462 44.033 38.291 1.00 18.14 132 ILE A CA 1
ATOM 897 C C . ILE A 1 141 ? -38.009 45.208 39.152 1.00 20.85 132 ILE A C 1
ATOM 898 O O . ILE A 1 141 ? -38.586 45.485 40.208 1.00 19.99 132 ILE A O 1
ATOM 903 N N . ASP A 1 142 ? -36.955 45.884 38.687 1.00 19.16 133 ASP A N 1
ATOM 904 C CA . ASP A 1 142 ? -36.344 46.965 39.447 1.00 22.40 133 ASP A CA 1
ATOM 905 C C . ASP A 1 142 ? -36.081 46.517 40.882 1.00 22.21 133 ASP A C 1
ATOM 906 O O . ASP A 1 142 ? -36.345 47.255 41.863 1.00 21.62 133 ASP A O 1
ATOM 911 N N . GLY A 1 143 ? -35.574 45.294 41.006 1.00 19.08 134 GLY A N 1
ATOM 912 C CA . GLY A 1 143 ? -35.166 44.773 42.296 1.00 19.69 134 GLY A CA 1
ATOM 913 C C . GLY A 1 143 ? -36.269 44.126 43.133 1.00 20.72 134 GLY A C 1
ATOM 914 O O . GLY A 1 143 ? -35.976 43.508 44.170 1.00 20.90 134 GLY A O 1
ATOM 915 N N . PHE A 1 144 ? -37.506 44.179 42.639 1.00 18.87 135 PHE A N 1
ATOM 916 C CA . PHE A 1 144 ? -38.670 43.724 43.393 1.00 18.75 135 PHE A CA 1
ATOM 917 C C . PHE A 1 144 ? -38.981 42.266 43.068 1.00 19.03 135 PHE A C 1
ATOM 918 O O . PHE A 1 144 ? -39.082 41.894 41.879 1.00 19.29 135 PHE A O 1
ATOM 926 N N . ARG A 1 145 ? -39.164 41.453 44.124 1.00 17.55 136 ARG A N 1
ATOM 927 C CA . ARG A 1 145 ? -39.527 40.051 43.989 1.00 17.88 136 ARG A CA 1
ATOM 928 C C . ARG A 1 145 ? -41.037 39.885 44.186 1.00 18.28 136 ARG A C 1
ATOM 929 O O . ARG A 1 145 ? -41.611 40.503 45.104 1.00 20.90 136 ARG A O 1
ATOM 937 N N . PHE A 1 146 ? -41.653 39.046 43.341 1.00 16.86 137 PHE A N 1
ATOM 938 C CA . PHE A 1 146 ? -43.061 38.673 43.481 1.00 16.64 137 PHE A CA 1
ATOM 939 C C . PHE A 1 146 ? -43.187 37.326 44.195 1.00 16.42 137 PHE A C 1
ATOM 940 O O . PHE A 1 146 ? -42.218 36.554 44.288 1.00 18.12 137 PHE A O 1
ATOM 948 N N . PRO A 1 147 ? -44.362 36.964 44.756 1.00 16.54 138 PRO A N 1
ATOM 949 C CA . PRO A 1 147 ? -44.482 35.692 45.482 1.00 17.26 138 PRO A CA 1
ATOM 950 C C . PRO A 1 147 ? -44.443 34.440 44.611 1.00 16.40 138 PRO A C 1
ATOM 951 O O . PRO A 1 147 ? -44.214 33.327 45.105 1.00 18.66 138 PRO A O 1
ATOM 955 N N . LEU A 1 148 ? -44.780 34.579 43.309 1.00 17.07 139 LEU A N 1
ATOM 956 C CA . LEU A 1 148 ? -44.957 33.427 42.462 1.00 15.90 139 LEU A CA 1
ATOM 957 C C . LEU A 1 148 ? -44.737 33.855 40.999 1.00 15.43 139 LEU A C 1
ATOM 958 O O . LEU A 1 148 ? -45.240 34.893 40.567 1.00 17.11 139 LEU A O 1
ATOM 963 N N . GLU A 1 149 ? -43.841 33.146 40.317 1.00 15.42 140 GLU A N 1
ATOM 964 C CA . GLU A 1 149 ? -43.569 33.420 38.901 1.00 15.21 140 GLU A CA 1
ATOM 965 C C . GLU A 1 149 ? -43.895 32.137 38.164 1.00 15.76 140 GLU A C 1
ATOM 966 O O . GLU A 1 149 ? -43.405 31.027 38.463 1.00 16.56 140 GLU A O 1
ATOM 972 N N . GLY A 1 150 ? -44.774 32.237 37.140 1.00 15.12 141 GLY A N 1
ATOM 973 C CA . GLY A 1 150 ? -45.097 31.061 36.341 1.00 14.70 141 GLY A CA 1
ATOM 974 C C . GLY A 1 150 ? -44.337 31.135 35.010 1.00 15.15 141 GLY A C 1
ATOM 975 O O . GLY A 1 150 ? -44.127 32.250 34.520 1.00 16.59 141 GLY A O 1
ATOM 976 N N . HIS A 1 151 ? -43.926 29.977 34.483 1.00 14.85 142 HIS A N 1
ATOM 977 C CA . HIS A 1 151 ? -43.154 29.944 33.240 1.00 15.04 142 HIS A CA 1
ATOM 978 C C . HIS A 1 151 ? -43.905 29.087 32.245 1.00 16.47 142 HIS A C 1
ATOM 979 O O . HIS A 1 151 ? -44.082 27.892 32.492 1.00 17.83 142 HIS A O 1
ATOM 986 N N . ILE A 1 152 ? -44.321 29.707 31.125 1.00 15.59 143 ILE A N 1
ATOM 987 C CA . ILE A 1 152 ? -44.999 28.947 30.072 1.00 16.34 143 ILE A CA 1
ATOM 988 C C . ILE A 1 152 ? -43.934 28.645 29.011 1.00 16.90 143 ILE A C 1
ATOM 989 O O . ILE A 1 152 ? -43.394 29.574 28.397 1.00 16.88 143 ILE A O 1
ATOM 994 N N . VAL A 1 153 ? -43.609 27.355 28.849 1.00 15.15 144 VAL A N 1
ATOM 995 C CA . VAL A 1 153 ? -42.443 27.003 28.038 1.00 16.26 144 VAL A CA 1
ATOM 996 C C . VAL A 1 153 ? -42.938 26.533 26.667 1.00 17.94 144 VAL A C 1
ATOM 997 O O . VAL A 1 153 ? -43.829 25.678 26.605 1.00 16.84 144 VAL A O 1
ATOM 1001 N N . SER A 1 154 ? -42.343 27.076 25.588 1.00 15.72 145 SER A N 1
ATOM 1002 C CA . SER A 1 154 ? -42.729 26.698 24.222 1.00 15.57 145 SER A CA 1
ATOM 1003 C C . SER A 1 154 ? -41.472 26.416 23.386 1.00 16.73 145 SER A C 1
ATOM 1004 O O . SER A 1 154 ? -40.354 26.836 23.747 1.00 16.40 145 SER A O 1
ATOM 1007 N N . PHE A 1 155 ? -41.676 25.711 22.273 1.00 16.21 146 PHE A N 1
ATOM 1008 C CA . PHE A 1 155 ? -40.565 25.525 21.342 1.00 15.95 146 PHE A CA 1
ATOM 1009 C C . PHE A 1 155 ? -40.914 26.152 19.999 1.00 16.48 146 PHE A C 1
ATOM 1010 O O . PHE A 1 155 ? -42.083 26.320 19.667 1.00 16.24 146 PHE A O 1
ATOM 1018 N N . ARG A 1 156 ? -39.833 26.530 19.275 1.00 17.55 147 ARG A N 1
ATOM 1019 C CA . ARG A 1 156 ? -39.945 27.215 17.981 1.00 16.12 147 ARG A CA 1
ATOM 1020 C C . ARG A 1 156 ? -40.235 26.153 16.915 1.00 17.01 147 ARG A C 1
ATOM 1021 O O . ARG A 1 156 ? -39.351 25.647 16.242 1.00 17.18 147 ARG A O 1
ATOM 1029 N N . ARG A 1 157 ? -41.526 25.793 16.840 1.00 17.81 148 ARG A N 1
ATOM 1030 C CA . ARG A 1 157 ? -42.034 24.803 15.896 1.00 18.75 148 ARG A CA 1
ATOM 1031 C C . ARG A 1 157 ? -41.791 25.270 14.465 1.00 20.19 148 ARG A C 1
ATOM 1032 O O . ARG A 1 157 ? -41.686 24.434 13.537 1.00 22.87 148 ARG A O 1
ATOM 1040 N N . GLN A 1 158 ? -41.708 26.604 14.274 1.00 20.70 149 GLN A N 1
ATOM 1041 C CA . GLN A 1 158 ? -41.366 27.195 12.980 1.00 20.12 149 GLN A CA 1
ATOM 1042 C C . GLN A 1 158 ? -40.094 26.541 12.437 1.00 22.47 149 GLN A C 1
ATOM 1043 O O . GLN A 1 158 ? -39.988 26.390 11.216 1.00 24.00 149 GLN A O 1
ATOM 1049 N N . MET A 1 159 ? -39.147 26.169 13.318 1.00 21.27 150 MET A N 1
ATOM 1050 C CA . MET A 1 159 ? -37.887 25.570 12.899 1.00 19.97 150 MET A CA 1
ATOM 1051 C C . MET A 1 159 ? -37.761 24.094 13.282 1.00 22.20 150 MET A C 1
ATOM 1052 O O . MET A 1 159 ? -37.132 23.315 12.548 1.00 23.31 150 MET A O 1
ATOM 1057 N N . TYR A 1 160 ? -38.274 23.688 14.459 1.00 18.66 151 TYR A N 1
ATOM 1058 C CA . TYR A 1 160 ? -37.946 22.378 15.010 1.00 18.75 151 TYR A CA 1
ATOM 1059 C C . TYR A 1 160 ? -39.239 21.560 15.100 1.00 21.20 151 TYR A C 1
ATOM 1060 O O . TYR A 1 160 ? -40.263 22.102 15.472 1.00 23.43 151 TYR A O 1
ATOM 1069 N N . SER A 1 161 ? -39.147 20.260 14.799 1.00 24.88 152 SER A N 1
ATOM 1070 C CA A SER A 1 161 ? -40.335 19.427 14.631 0.50 27.01 152 SER A CA 1
ATOM 1071 C CA B SER A 1 161 ? -40.353 19.455 14.626 0.50 25.63 152 SER A CA 1
ATOM 1072 C C . SER A 1 161 ? -40.925 18.979 15.959 1.00 25.64 152 SER A C 1
ATOM 1073 O O . SER A 1 161 ? -42.091 18.594 15.983 1.00 24.13 152 SER A O 1
ATOM 1078 N N . SER A 1 162 ? -40.127 18.934 17.028 1.00 25.17 153 SER A N 1
ATOM 1079 C CA . SER A 1 162 ? -40.664 18.414 18.280 1.00 27.83 153 SER A CA 1
ATOM 1080 C C . SER A 1 162 ? -39.990 19.092 19.453 1.00 26.56 153 SER A C 1
ATOM 1081 O O . SER A 1 162 ? -38.901 19.607 19.289 1.00 26.42 153 SER A O 1
ATOM 1084 N N . PRO A 1 163 ? -40.592 19.040 20.654 1.00 26.67 154 PRO A N 1
ATOM 1085 C CA . PRO A 1 163 ? -39.941 19.548 21.852 1.00 24.96 154 PRO A CA 1
ATOM 1086 C C . PRO A 1 163 ? -38.574 18.913 22.091 1.00 24.28 154 PRO A C 1
ATOM 1087 O O . PRO A 1 163 ? -37.620 19.601 22.429 1.00 22.68 154 PRO A O 1
ATOM 1091 N N . SER A 1 164 ? -38.435 17.591 21.885 1.00 25.26 155 SER A N 1
ATOM 1092 C CA . SER A 1 164 ? -37.163 16.947 22.192 1.00 27.10 155 SER A CA 1
ATOM 1093 C C . SER A 1 164 ? -36.060 17.392 21.217 1.00 26.90 155 SER A C 1
ATOM 1094 O O . SER A 1 164 ? -34.906 17.447 21.619 1.00 30.47 155 SER A O 1
ATOM 1097 N N . GLU A 1 165 ? -36.425 17.705 19.973 1.00 27.31 156 GLU A N 1
ATOM 1098 C CA . GLU A 1 165 ? -35.453 18.273 19.041 1.00 30.93 156 GLU A CA 1
ATOM 1099 C C . GLU A 1 165 ? -35.062 19.696 19.443 1.00 30.35 156 GLU A C 1
ATOM 1100 O O . GLU A 1 165 ? -33.906 20.095 19.318 1.00 36.30 156 GLU A O 1
ATOM 1106 N N . ALA A 1 166 ? -36.010 20.475 19.926 1.00 21.81 157 ALA A N 1
ATOM 1107 C CA . ALA A 1 166 ? -35.730 21.889 20.196 1.00 19.48 157 ALA A CA 1
ATOM 1108 C C . ALA A 1 166 ? -34.964 22.130 21.501 1.00 21.75 157 ALA A C 1
ATOM 1109 O O . ALA A 1 166 ? -34.213 23.111 21.635 1.00 20.01 157 ALA A O 1
ATOM 1111 N N . ILE A 1 167 ? -35.198 21.297 22.523 1.00 19.47 158 ILE A N 1
ATOM 1112 C CA . ILE A 1 167 ? -34.845 21.668 23.885 1.00 20.55 158 ILE A CA 1
ATOM 1113 C C . ILE A 1 167 ? -33.325 21.842 24.038 1.00 20.80 158 ILE A C 1
ATOM 1114 O O . ILE A 1 167 ? -32.897 22.632 24.904 1.00 21.47 158 ILE A O 1
ATOM 1119 N N . GLY A 1 168 ? -32.526 21.106 23.235 1.00 21.16 159 GLY A N 1
ATOM 1120 C CA . GLY A 1 168 ? -31.069 21.254 23.352 1.00 21.39 159 GLY A CA 1
ATOM 1121 C C . GLY A 1 168 ? -30.401 21.986 22.178 1.00 20.73 159 GLY A C 1
ATOM 1122 O O . GLY A 1 168 ? -29.167 21.927 22.055 1.00 23.16 159 GLY A O 1
ATOM 1123 N N . ARG A 1 169 ? -31.191 22.654 21.324 1.00 20.65 160 ARG A N 1
ATOM 1124 C CA . ARG A 1 169 ? -30.642 23.189 20.075 1.00 18.64 160 ARG A CA 1
ATOM 1125 C C . ARG A 1 169 ? -30.706 24.709 20.114 1.00 18.98 160 ARG A C 1
ATOM 1126 O O . ARG A 1 169 ? -31.530 25.317 20.819 1.00 17.73 160 ARG A O 1
ATOM 1134 N N . PRO A 1 170 ? -29.864 25.386 19.306 1.00 18.65 161 PRO A N 1
ATOM 1135 C CA . PRO A 1 170 ? -29.862 26.846 19.326 1.00 17.16 161 PRO A CA 1
ATOM 1136 C C . PRO A 1 170 ? -31.215 27.452 18.972 1.00 18.02 161 PRO A C 1
ATOM 1137 O O . PRO A 1 170 ? -31.925 27.023 18.043 1.00 17.48 161 PRO A O 1
ATOM 1141 N N . GLY A 1 171 ? -31.586 28.472 19.743 1.00 17.72 162 GLY A N 1
ATOM 1142 C CA . GLY A 1 171 ? -32.820 29.179 19.486 1.00 18.60 162 GLY A CA 1
ATOM 1143 C C . GLY A 1 171 ? -34.086 28.317 19.573 1.00 17.81 162 GLY A C 1
ATOM 1144 O O . GLY A 1 171 ? -35.140 28.741 19.071 1.00 18.24 162 GLY A O 1
ATOM 1145 N N . GLY A 1 172 ? -33.988 27.200 20.315 1.00 16.14 163 GLY A N 1
ATOM 1146 C CA . GLY A 1 172 ? -35.120 26.282 20.301 1.00 16.40 163 GLY A CA 1
ATOM 1147 C C . GLY A 1 172 ? -36.334 26.737 21.109 1.00 16.84 163 GLY A C 1
ATOM 1148 O O . GLY A 1 172 ? -37.420 26.254 20.808 1.00 16.54 163 GLY A O 1
ATOM 1149 N N . LEU A 1 173 ? -36.152 27.592 22.130 1.00 15.45 164 LEU A N 1
ATOM 1150 C CA . LEU A 1 173 ? -37.241 27.735 23.114 1.00 15.48 164 LEU A CA 1
ATOM 1151 C C . LEU A 1 173 ? -37.646 29.196 23.274 1.00 15.50 164 LEU A C 1
ATOM 1152 O O . LEU A 1 173 ? -36.837 30.112 23.045 1.00 15.52 164 LEU A O 1
ATOM 1157 N N . ALA A 1 174 ? -38.904 29.424 23.691 1.00 15.43 165 ALA A N 1
ATOM 1158 C CA . ALA A 1 174 ? -39.340 30.746 24.131 1.00 14.29 165 ALA A CA 1
ATOM 1159 C C . ALA A 1 174 ? -40.188 30.523 25.376 1.00 16.37 165 ALA A C 1
ATOM 1160 O O . ALA A 1 174 ? -41.046 29.639 25.362 1.00 18.92 165 ALA A O 1
ATOM 1162 N N . VAL A 1 175 ? -39.882 31.293 26.427 1.00 15.14 166 VAL A N 1
ATOM 1163 C CA . VAL A 1 175 ? -40.585 31.130 27.706 1.00 14.59 166 VAL A CA 1
ATOM 1164 C C . VAL A 1 175 ? -41.271 32.446 28.038 1.00 14.58 166 VAL A C 1
ATOM 1165 O O . VAL A 1 175 ? -40.674 33.515 27.856 1.00 15.42 166 VAL A O 1
ATOM 1169 N N . LEU A 1 176 ? -42.526 32.369 28.540 1.00 14.06 167 LEU A N 1
ATOM 1170 C CA . LEU A 1 176 ? -43.228 33.530 29.041 1.00 16.21 167 LEU A CA 1
ATOM 1171 C C . LEU A 1 176 ? -43.172 33.488 30.566 1.00 16.13 167 LEU A C 1
ATOM 1172 O O . LEU A 1 176 ? -43.534 32.445 31.156 1.00 17.78 167 LEU A O 1
ATOM 1177 N N . GLY A 1 177 ? -42.798 34.618 31.166 1.00 15.39 168 GLY A N 1
ATOM 1178 C CA . GLY A 1 177 ? -42.865 34.719 32.632 1.00 14.81 168 GLY A CA 1
ATOM 1179 C C . GLY A 1 177 ? -44.062 35.580 33.042 1.00 15.54 168 GLY A C 1
ATOM 1180 O O . GLY A 1 177 ? -44.259 36.705 32.549 1.00 16.80 168 GLY A O 1
ATOM 1181 N N . ILE A 1 178 ? -44.873 34.984 33.935 1.00 14.30 169 ILE A N 1
ATOM 1182 C CA . ILE A 1 178 ? -46.068 35.609 34.487 1.00 15.20 169 ILE A CA 1
ATOM 1183 C C . ILE A 1 178 ? -45.872 35.803 35.980 1.00 15.02 169 ILE A C 1
ATOM 1184 O O . ILE A 1 178 ? -45.807 34.805 36.724 1.00 16.60 169 ILE A O 1
ATOM 1189 N N . MET A 1 179 ? -45.822 37.081 36.383 1.00 15.77 170 MET A N 1
ATOM 1190 C CA . MET A 1 179 ? -45.734 37.437 37.809 1.00 14.86 170 MET A CA 1
ATOM 1191 C C . MET A 1 179 ? -47.123 37.355 38.422 1.00 17.99 170 MET A C 1
ATOM 1192 O O . MET A 1 179 ? -48.105 37.632 37.746 1.00 17.07 170 MET A O 1
ATOM 1197 N N . HIS A 1 180 ? -47.183 36.923 39.689 1.00 16.49 171 HIS A N 1
ATOM 1198 C CA . HIS A 1 180 ? -48.459 36.892 40.410 1.00 15.95 171 HIS A CA 1
ATOM 1199 C C . HIS A 1 180 ? -48.270 37.722 41.670 1.00 18.44 171 HIS A C 1
ATOM 1200 O O . HIS A 1 180 ? -47.179 37.693 42.269 1.00 18.35 171 HIS A O 1
ATOM 1207 N N . GLN A 1 181 ? -49.322 38.444 42.096 1.00 16.47 172 GLN A N 1
ATOM 1208 C CA . GLN A 1 181 ? -49.229 39.213 43.342 1.00 15.92 172 GLN A CA 1
ATOM 1209 C C . GLN A 1 181 ? -50.494 38.942 44.166 1.00 19.70 172 GLN A C 1
ATOM 1210 O O . GLN A 1 181 ? -51.558 38.651 43.619 1.00 19.75 172 GLN A O 1
ATOM 1216 N N . ILE A 1 182 ? -50.307 38.959 45.488 1.00 18.56 173 ILE A N 1
ATOM 1217 C CA . ILE A 1 182 ? -51.362 38.600 46.434 1.00 19.08 173 ILE A CA 1
ATOM 1218 C C . ILE A 1 182 ? -52.211 39.819 46.739 1.00 18.20 173 ILE A C 1
ATOM 1219 O O . ILE A 1 182 ? -51.687 40.904 47.002 1.00 20.30 173 ILE A O 1
ATOM 1224 N N . VAL A 1 183 ? -53.551 39.599 46.718 1.00 19.15 174 VAL A N 1
ATOM 1225 C CA . VAL A 1 183 ? -54.525 40.616 47.096 1.00 20.63 174 VAL A CA 1
ATOM 1226 C C . VAL A 1 183 ? -55.413 39.982 48.173 1.00 19.95 174 VAL A C 1
ATOM 1227 O O . VAL A 1 183 ? -55.615 38.770 48.207 1.00 23.43 174 VAL A O 1
ATOM 1231 N N . GLU A 1 184 ? -55.912 40.825 49.091 1.00 25.85 175 GLU A N 1
ATOM 1232 C CA . GLU A 1 184 ? -56.745 40.327 50.191 1.00 30.08 175 GLU A CA 1
ATOM 1233 C C . GLU A 1 184 ? -58.218 40.230 49.776 1.00 32.26 175 GLU A C 1
ATOM 1234 O O . GLU A 1 184 ? -58.907 39.320 50.188 1.00 37.66 175 GLU A O 1
ATOM 1240 N N . SER A 1 185 ? -58.678 41.124 48.902 1.00 30.60 176 SER A N 1
ATOM 1241 C CA . SER A 1 185 ? -60.086 41.212 48.494 1.00 31.00 176 SER A CA 1
ATOM 1242 C C . SER A 1 185 ? -60.230 40.940 47.002 1.00 29.46 176 SER A C 1
ATOM 1243 O O . SER A 1 185 ? -59.800 41.770 46.194 1.00 31.58 176 SER A O 1
ATOM 1246 N N . ILE A 1 186 ? -60.783 39.762 46.636 1.00 26.65 177 ILE A N 1
ATOM 1247 C CA . ILE A 1 186 ? -60.949 39.392 45.248 1.00 25.29 177 ILE A CA 1
ATOM 1248 C C . ILE A 1 186 ? -61.878 38.188 45.138 1.00 26.71 177 ILE A C 1
ATOM 1249 O O . ILE A 1 186 ? -61.840 37.295 45.984 1.00 30.92 177 ILE A O 1
ATOM 1254 N N . LYS A 1 187 ? -62.719 38.170 44.095 1.00 28.24 178 LYS A N 1
ATOM 1255 C CA . LYS A 1 187 ? -63.515 36.985 43.797 1.00 28.83 178 LYS A CA 1
ATOM 1256 C C . LYS A 1 187 ? -62.617 35.967 43.102 1.00 29.23 178 LYS A C 1
ATOM 1257 O O . LYS A 1 187 ? -61.754 36.334 42.306 1.00 26.55 178 LYS A O 1
ATOM 1263 N N . TYR A 1 188 ? -62.830 34.682 43.415 1.00 28.02 179 TYR A N 1
ATOM 1264 C CA . TYR A 1 188 ? -62.158 33.565 42.756 1.00 26.31 179 TYR A CA 1
ATOM 1265 C C . TYR A 1 188 ? -62.068 33.797 41.246 1.00 27.77 179 TYR A C 1
ATOM 1266 O O . TYR A 1 188 ? -61.017 33.561 40.629 1.00 23.01 179 TYR A O 1
ATOM 1275 N N . GLU A 1 189 ? -63.185 34.231 40.620 1.00 25.59 180 GLU A N 1
ATOM 1276 C CA . GLU A 1 189 ? -63.262 34.288 39.167 1.00 28.98 180 GLU A CA 1
ATOM 1277 C C . GLU A 1 189 ? -62.277 35.301 38.575 1.00 24.30 180 GLU A C 1
ATOM 1278 O O . GLU A 1 189 ? -61.914 35.189 37.387 1.00 28.33 180 GLU A O 1
ATOM 1284 N N . GLN A 1 190 ? -61.801 36.229 39.403 1.00 23.75 181 GLN A N 1
ATOM 1285 C CA . GLN A 1 190 ? -60.865 37.236 38.884 1.00 24.62 181 GLN A CA 1
ATOM 1286 C C . GLN A 1 190 ? -59.398 36.919 39.221 1.00 23.47 181 GLN A C 1
ATOM 1287 O O . GLN A 1 190 ? -58.510 37.735 38.902 1.00 24.17 181 GLN A O 1
ATOM 1293 N N . THR A 1 191 ? -59.177 35.768 39.876 1.00 22.56 182 THR A N 1
ATOM 1294 C CA . THR A 1 191 ? -57.807 35.347 40.195 1.00 19.75 182 THR A CA 1
ATOM 1295 C C . THR A 1 191 ? -57.257 34.464 39.084 1.00 21.66 182 THR A C 1
ATOM 1296 O O . THR A 1 191 ? -58.002 33.874 38.292 1.00 21.69 182 THR A O 1
ATOM 1300 N N . ALA A 1 192 ? -55.923 34.314 39.057 1.00 17.41 183 ALA A N 1
ATOM 1301 C CA . ALA A 1 192 ? -55.307 33.416 38.094 1.00 18.55 183 ALA A CA 1
ATOM 1302 C C . ALA A 1 192 ? -55.839 31.989 38.271 1.00 19.13 183 ALA A C 1
ATOM 1303 O O . ALA A 1 192 ? -55.796 31.184 37.354 1.00 19.76 183 ALA A O 1
ATOM 1305 N N . PHE A 1 193 ? -56.325 31.647 39.486 1.00 20.43 184 PHE A N 1
ATOM 1306 C CA . PHE A 1 193 ? -56.765 30.271 39.711 1.00 19.98 184 PHE A CA 1
ATOM 1307 C C . PHE A 1 193 ? -58.055 29.905 38.956 1.00 18.81 184 PHE A C 1
ATOM 1308 O O . PHE A 1 193 ? -58.292 28.728 38.683 1.00 20.73 184 PHE A O 1
ATOM 1316 N N . LYS A 1 194 ? -58.796 30.898 38.476 1.00 20.13 185 LYS A N 1
ATOM 1317 C CA . LYS A 1 194 ? -59.880 30.601 37.553 1.00 23.29 185 LYS A CA 1
ATOM 1318 C C . LYS A 1 194 ? -59.329 30.045 36.235 1.00 24.23 185 LYS A C 1
ATOM 1319 O O . LYS A 1 194 ? -59.788 29.021 35.743 1.00 22.94 185 LYS A O 1
ATOM 1325 N N . ALA A 1 195 ? -58.293 30.708 35.675 1.00 21.25 186 ALA A N 1
ATOM 1326 C CA . ALA A 1 195 ? -57.670 30.161 34.464 1.00 20.69 186 ALA A CA 1
ATOM 1327 C C . ALA A 1 195 ? -57.060 28.784 34.699 1.00 21.08 186 ALA A C 1
ATOM 1328 O O . ALA A 1 195 ? -57.117 27.900 33.840 1.00 21.95 186 ALA A O 1
ATOM 1330 N N . TYR A 1 196 ? -56.518 28.563 35.900 1.00 18.98 187 TYR A N 1
ATOM 1331 C CA . TYR A 1 196 ? -55.858 27.297 36.202 1.00 20.09 187 TYR A CA 1
ATOM 1332 C C . TYR A 1 196 ? -56.885 26.221 36.604 1.00 21.69 187 TYR A C 1
ATOM 1333 O O . TYR A 1 196 ? -56.505 25.079 36.775 1.00 23.20 187 TYR A O 1
ATOM 1342 N N . ASN A 1 197 ? -58.158 26.619 36.733 1.00 23.94 188 ASN A N 1
ATOM 1343 C CA . ASN A 1 197 ? -59.210 25.735 37.257 1.00 26.30 188 ASN A CA 1
ATOM 1344 C C . ASN A 1 197 ? -58.786 25.082 38.569 1.00 26.21 188 ASN A C 1
ATOM 1345 O O . ASN A 1 197 ? -59.033 23.877 38.736 1.00 27.04 188 ASN A O 1
ATOM 1350 N N . ASN A 1 198 ? -58.101 25.831 39.427 1.00 24.46 189 ASN A N 1
ATOM 1351 C CA . ASN A 1 198 ? -57.573 25.376 40.741 1.00 26.09 189 ASN A CA 1
ATOM 1352 C C . ASN A 1 198 ? -56.667 24.151 40.601 1.00 25.38 189 ASN A C 1
ATOM 1353 O O . ASN A 1 198 ? -56.428 23.509 41.592 1.00 26.62 189 ASN A O 1
ATOM 1358 N N . PHE A 1 199 ? -56.142 23.896 39.416 1.00 24.49 190 PHE A N 1
ATOM 1359 C CA . PHE A 1 199 ? -55.319 22.715 39.145 1.00 22.85 190 PHE A CA 1
ATOM 1360 C C . PHE A 1 199 ? -56.046 21.446 39.628 1.00 24.88 190 PHE A C 1
ATOM 1361 O O . PHE A 1 199 ? -55.369 20.498 40.037 1.00 24.52 190 PHE A O 1
ATOM 1369 N N . SER A 1 200 ? -57.378 21.500 39.550 1.00 26.36 191 SER A N 1
ATOM 1370 C CA . SER A 1 200 ? -58.289 20.407 39.903 1.00 27.09 191 SER A CA 1
ATOM 1371 C C . SER A 1 200 ? -57.985 19.916 41.319 1.00 29.29 191 SER A C 1
ATOM 1372 O O . SER A 1 200 ? -58.083 18.717 41.612 1.00 31.70 191 SER A O 1
ATOM 1375 N N . GLY A 1 201 ? -57.576 20.842 42.200 1.00 28.49 192 GLY A N 1
ATOM 1376 C CA . GLY A 1 201 ? -57.346 20.521 43.608 1.00 28.72 192 GLY A CA 1
ATOM 1377 C C . GLY A 1 201 ? -56.117 19.659 43.926 1.00 32.27 192 GLY A C 1
ATOM 1378 O O . GLY A 1 201 ? -55.983 19.151 45.045 1.00 32.10 192 GLY A O 1
ATOM 1379 N N . VAL A 1 202 ? -55.160 19.533 43.001 1.00 25.75 193 VAL A N 1
ATOM 1380 C CA A VAL A 1 202 ? -54.042 18.631 43.210 0.50 24.74 193 VAL A CA 1
ATOM 1381 C CA B VAL A 1 202 ? -53.986 18.680 43.113 0.50 26.05 193 VAL A CA 1
ATOM 1382 C C . VAL A 1 202 ? -52.962 19.248 44.109 1.00 27.28 193 VAL A C 1
ATOM 1383 O O . VAL A 1 202 ? -52.105 18.527 44.617 1.00 29.54 193 VAL A O 1
ATOM 1390 N N . LEU A 1 203 ? -52.988 20.570 44.374 1.00 25.70 194 LEU A N 1
ATOM 1391 C CA . LEU A 1 203 ? -51.954 21.166 45.209 1.00 24.54 194 LEU A CA 1
ATOM 1392 C C . LEU A 1 203 ? -52.287 20.926 46.685 1.00 26.85 194 LEU A C 1
ATOM 1393 O O . LEU A 1 203 ? -53.005 21.704 47.298 1.00 29.48 194 LEU A O 1
ATOM 1398 N N . ASN A 1 204 ? -51.688 19.869 47.229 1.00 23.49 195 ASN A N 1
ATOM 1399 C CA . ASN A 1 204 ? -51.938 19.517 48.626 1.00 24.91 195 ASN A CA 1
ATOM 1400 C C . ASN A 1 204 ? -50.773 18.678 49.125 1.00 26.03 195 ASN A C 1
ATOM 1401 O O . ASN A 1 204 ? -49.898 18.302 48.354 1.00 23.43 195 ASN A O 1
ATOM 1406 N N . SER A 1 205 ? -50.751 18.388 50.455 1.00 23.24 196 SER A N 1
ATOM 1407 C CA . SER A 1 205 ? -49.587 17.746 51.025 1.00 23.05 196 SER A CA 1
ATOM 1408 C C . SER A 1 205 ? -49.427 16.311 50.541 1.00 23.14 196 SER A C 1
ATOM 1409 O O . SER A 1 205 ? -48.344 15.779 50.757 1.00 28.81 196 SER A O 1
ATOM 1412 N N . GLN A 1 206 ? -50.491 15.699 49.965 1.00 22.21 197 GLN A N 1
ATOM 1413 C CA . GLN A 1 206 ? -50.395 14.316 49.510 1.00 22.51 197 GLN A CA 1
ATOM 1414 C C . GLN A 1 206 ? -49.892 14.198 48.071 1.00 23.48 197 GLN A C 1
ATOM 1415 O O . GLN A 1 206 ? -49.792 13.088 47.555 1.00 26.46 197 GLN A O 1
ATOM 1421 N N . PHE A 1 207 ? -49.644 15.343 47.423 1.00 22.65 198 PHE A N 1
ATOM 1422 C CA . PHE A 1 207 ? -49.196 15.287 46.023 1.00 24.78 198 PHE A CA 1
ATOM 1423 C C . PHE A 1 207 ? -47.683 15.154 45.999 1.00 25.11 198 PHE A C 1
ATOM 1424 O O . PHE A 1 207 ? -46.964 16.155 45.881 1.00 26.79 198 PHE A O 1
ATOM 1432 N N . VAL A 1 208 ? -47.210 13.915 46.268 1.00 24.68 199 VAL A N 1
ATOM 1433 C CA . VAL A 1 208 ? -45.806 13.629 46.502 1.00 24.80 199 VAL A CA 1
ATOM 1434 C C . VAL A 1 208 ? -45.109 13.386 45.152 1.00 24.36 199 VAL A C 1
ATOM 1435 O O . VAL A 1 208 ? -45.758 12.949 44.216 1.00 26.95 199 VAL A O 1
ATOM 1439 N N . PRO A 1 209 ? -43.804 13.682 45.045 1.00 25.31 200 PRO A N 1
ATOM 1440 C CA . PRO A 1 209 ? -43.044 13.427 43.817 1.00 28.19 200 PRO A CA 1
ATOM 1441 C C . PRO A 1 209 ? -42.911 11.915 43.705 1.00 34.15 200 PRO A C 1
ATOM 1442 O O . PRO A 1 209 ? -42.774 11.240 44.727 1.00 33.26 200 PRO A O 1
ATOM 1446 N N . PRO A 1 210 ? -42.962 11.313 42.499 1.00 34.52 201 PRO A N 1
ATOM 1447 C CA . PRO A 1 210 ? -43.114 12.049 41.241 1.00 35.35 201 PRO A CA 1
ATOM 1448 C C . PRO A 1 210 ? -44.512 11.816 40.690 1.00 36.57 201 PRO A C 1
ATOM 1449 O O . PRO A 1 210 ? -44.676 11.579 39.494 1.00 37.79 201 PRO A O 1
ATOM 1453 N N . ASN A 1 211 ? -45.519 11.923 41.576 1.00 33.19 202 ASN A N 1
ATOM 1454 C CA . ASN A 1 211 ? -46.907 11.696 41.204 1.00 35.02 202 ASN A CA 1
ATOM 1455 C C . ASN A 1 211 ? -47.327 12.670 40.104 1.00 32.43 202 ASN A C 1
ATOM 1456 O O . ASN A 1 211 ? -46.967 13.846 40.131 1.00 33.78 202 ASN A O 1
ATOM 1461 N N . ASN A 1 212 ? -48.168 12.166 39.207 1.00 33.27 203 ASN A N 1
ATOM 1462 C CA . ASN A 1 212 ? -48.829 13.035 38.261 1.00 38.07 203 ASN A CA 1
ATOM 1463 C C . ASN A 1 212 ? -50.306 12.692 38.262 1.00 39.44 203 ASN A C 1
ATOM 1464 O O . ASN A 1 212 ? -50.687 11.591 38.670 1.00 46.88 203 ASN A O 1
ATOM 1469 N N . SER A 1 213 ? -51.129 13.666 37.866 1.00 32.74 204 SER A N 1
ATOM 1470 C CA A SER A 1 213 ? -52.569 13.524 37.814 0.50 33.67 204 SER A CA 1
ATOM 1471 C CA B SER A 1 213 ? -52.571 13.516 37.805 0.50 33.04 204 SER A CA 1
ATOM 1472 C C . SER A 1 213 ? -53.096 14.180 36.542 1.00 33.02 204 SER A C 1
ATOM 1473 O O . SER A 1 213 ? -52.557 15.185 36.083 1.00 31.81 204 SER A O 1
ATOM 1478 N N . THR A 1 214 ? -54.170 13.628 36.012 1.00 32.24 205 THR A N 1
ATOM 1479 C CA . THR A 1 214 ? -54.907 14.312 34.973 1.00 31.17 205 THR A CA 1
ATOM 1480 C C . THR A 1 214 ? -55.630 15.484 35.624 1.00 32.95 205 THR A C 1
ATOM 1481 O O . THR A 1 214 ? -56.132 15.353 36.738 1.00 32.77 205 THR A O 1
ATOM 1485 N N . ILE A 1 215 ? -55.677 16.638 34.932 1.00 27.02 206 ILE A N 1
ATOM 1486 C CA . ILE A 1 215 ? -56.349 17.810 35.466 1.00 27.04 206 ILE A CA 1
ATOM 1487 C C . ILE A 1 215 ? -57.176 18.409 34.344 1.00 25.94 206 ILE A C 1
ATOM 1488 O O . ILE A 1 215 ? -56.949 18.100 33.152 1.00 29.57 206 ILE A O 1
ATOM 1493 N N . ASP A 1 216 ? -58.083 19.333 34.702 1.00 27.60 207 ASP A N 1
ATOM 1494 C CA . ASP A 1 216 ? -58.839 20.062 33.691 1.00 27.93 207 ASP A CA 1
ATOM 1495 C C . ASP A 1 216 ? -57.833 20.923 32.909 1.00 31.69 207 ASP A C 1
ATOM 1496 O O . ASP A 1 216 ? -56.835 21.334 33.486 1.00 28.56 207 ASP A O 1
ATOM 1501 N N . ASP A 1 217 ? -58.089 21.211 31.627 1.00 31.57 208 ASP A N 1
ATOM 1502 C CA . ASP A 1 217 ? -57.146 22.067 30.898 1.00 32.41 208 ASP A CA 1
ATOM 1503 C C . ASP A 1 217 ? -57.048 23.447 31.543 1.00 29.93 208 ASP A C 1
ATOM 1504 O O . ASP A 1 217 ? -57.997 23.898 32.191 1.00 30.42 208 ASP A O 1
ATOM 1509 N N . ILE A 1 218 ? -55.891 24.102 31.337 1.00 26.19 209 ILE A N 1
ATOM 1510 C CA . ILE A 1 218 ? -55.616 25.443 31.828 1.00 24.09 209 ILE A CA 1
ATOM 1511 C C . ILE A 1 218 ? -56.016 26.390 30.701 1.00 22.85 209 ILE A C 1
ATOM 1512 O O . ILE A 1 218 ? -55.573 26.214 29.573 1.00 24.11 209 ILE A O 1
ATOM 1517 N N . ASN A 1 219 ? -56.838 27.381 30.997 1.00 19.58 210 ASN A N 1
ATOM 1518 C CA . ASN A 1 219 ? -57.194 28.312 29.959 1.00 18.90 210 ASN A CA 1
ATOM 1519 C C . ASN A 1 219 ? -56.122 29.397 29.906 1.00 19.49 210 ASN A C 1
ATOM 1520 O O . ASN A 1 219 ? -56.255 30.424 30.575 1.00 18.71 210 ASN A O 1
ATOM 1525 N N . LEU A 1 220 ? -55.058 29.124 29.139 1.00 19.39 211 LEU A N 1
ATOM 1526 C CA . LEU A 1 220 ? -53.945 30.073 29.084 1.00 17.95 211 LEU A CA 1
ATOM 1527 C C . LEU A 1 220 ? -54.318 31.392 28.413 1.00 18.65 211 LEU A C 1
ATOM 1528 O O . LEU A 1 220 ? -53.648 32.386 28.699 1.00 17.53 211 LEU A O 1
ATOM 1533 N N . ALA A 1 221 ? -55.319 31.408 27.508 1.00 18.85 212 ALA A N 1
ATOM 1534 C CA . ALA A 1 221 ? -55.798 32.660 26.945 1.00 19.27 212 ALA A CA 1
ATOM 1535 C C . ALA A 1 221 ? -56.423 33.577 28.009 1.00 18.01 212 ALA A C 1
ATOM 1536 O O . ALA A 1 221 ? -56.154 34.790 28.057 1.00 18.43 212 ALA A O 1
ATOM 1538 N N . LEU A 1 222 ? -57.262 32.981 28.866 1.00 18.83 213 LEU A N 1
ATOM 1539 C CA . LEU A 1 222 ? -57.804 33.764 29.971 1.00 18.04 213 LEU A CA 1
ATOM 1540 C C . LEU A 1 222 ? -56.691 34.266 30.897 1.00 17.18 213 LEU A C 1
ATOM 1541 O O . LEU A 1 222 ? -56.709 35.433 31.283 1.00 17.88 213 LEU A O 1
ATOM 1546 N N . LEU A 1 223 ? -55.705 33.404 31.199 1.00 16.71 214 LEU A N 1
ATOM 1547 C CA . LEU A 1 223 ? -54.594 33.821 32.064 1.00 17.65 214 LEU A CA 1
ATOM 1548 C C . LEU A 1 223 ? -53.899 35.064 31.504 1.00 17.23 214 LEU A C 1
ATOM 1549 O O . LEU A 1 223 ? -53.684 36.036 32.231 1.00 17.76 214 LEU A O 1
ATOM 1554 N N . LEU A 1 224 ? -53.588 35.015 30.199 1.00 18.06 215 LEU A N 1
ATOM 1555 C CA . LEU A 1 224 ? -52.910 36.137 29.605 1.00 17.73 215 LEU A CA 1
ATOM 1556 C C . LEU A 1 224 ? -53.769 37.402 29.633 1.00 17.88 215 LEU A C 1
ATOM 1557 O O . LEU A 1 224 ? -53.234 38.490 29.819 1.00 20.11 215 LEU A O 1
ATOM 1562 N N . SER A 1 225 ? -55.111 37.257 29.542 1.00 17.11 216 SER A N 1
ATOM 1563 C CA . SER A 1 225 ? -55.972 38.433 29.530 1.00 19.63 216 SER A CA 1
ATOM 1564 C C . SER A 1 225 ? -56.034 39.128 30.886 1.00 18.06 216 SER A C 1
ATOM 1565 O O . SER A 1 225 ? -56.525 40.259 30.946 1.00 17.84 216 SER A O 1
ATOM 1568 N N . LEU A 1 226 ? -55.529 38.450 31.958 1.00 16.55 217 LEU A N 1
ATOM 1569 C CA . LEU A 1 226 ? -55.549 39.067 33.283 1.00 16.82 217 LEU A CA 1
ATOM 1570 C C . LEU A 1 226 ? -54.445 40.112 33.460 1.00 17.67 217 LEU A C 1
ATOM 1571 O O . LEU A 1 226 ? -54.414 40.813 34.469 1.00 18.85 217 LEU A O 1
ATOM 1576 N N . LEU A 1 227 ? -53.530 40.224 32.475 1.00 17.43 218 LEU A N 1
ATOM 1577 C CA . LEU A 1 227 ? -52.490 41.242 32.522 1.00 18.06 218 LEU A CA 1
ATOM 1578 C C . LEU A 1 227 ? -52.475 41.989 31.179 1.00 18.83 218 LEU A C 1
ATOM 1579 O O . LEU A 1 227 ? -53.270 41.697 30.279 1.00 18.60 218 LEU A O 1
ATOM 1584 N N . ASN A 1 228 ? -51.555 42.952 31.006 1.00 19.21 219 ASN A N 1
ATOM 1585 C CA . ASN A 1 228 ? -51.428 43.618 29.705 1.00 17.33 219 ASN A CA 1
ATOM 1586 C C . ASN A 1 228 ? -50.431 42.856 28.816 1.00 17.28 219 ASN A C 1
ATOM 1587 O O . ASN A 1 228 ? -49.231 42.905 29.101 1.00 17.14 219 ASN A O 1
ATOM 1592 N N . PRO A 1 229 ? -50.860 42.151 27.759 1.00 17.43 220 PRO A N 1
ATOM 1593 C CA . PRO A 1 229 ? -49.951 41.311 26.981 1.00 17.02 220 PRO A CA 1
ATOM 1594 C C . PRO A 1 229 ? -49.051 42.127 26.041 1.00 17.42 220 PRO A C 1
ATOM 1595 O O . PRO A 1 229 ? -48.268 41.481 25.326 1.00 17.62 220 PRO A O 1
ATOM 1599 N N . SER A 1 230 ? -49.116 43.471 26.098 1.00 17.71 221 SER A N 1
ATOM 1600 C CA . SER A 1 230 ? -48.257 44.274 25.236 1.00 18.50 221 SER A CA 1
ATOM 1601 C C . SER A 1 230 ? -47.087 44.814 26.055 1.00 20.01 221 SER A C 1
ATOM 1602 O O . SER A 1 230 ? -46.211 45.445 25.456 1.00 21.73 221 SER A O 1
ATOM 1605 N N . ARG A 1 231 ? -47.112 44.660 27.401 1.00 17.01 222 ARG A N 1
ATOM 1606 C CA . ARG A 1 231 ? -46.191 45.392 28.246 1.00 18.24 222 ARG A C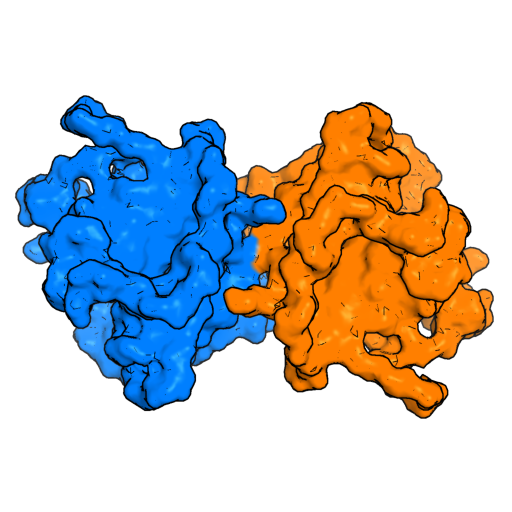A 1
ATOM 1607 C C . ARG A 1 231 ? -45.220 44.394 28.890 1.00 18.48 222 ARG A C 1
ATOM 1608 O O . ARG A 1 231 ? -45.608 43.690 29.813 1.00 18.23 222 ARG A O 1
ATOM 1616 N N . TYR A 1 232 ? -43.976 44.272 28.351 1.00 17.51 223 TYR A N 1
ATOM 1617 C CA . TYR A 1 232 ? -43.157 43.152 28.810 1.00 16.46 223 TYR A CA 1
ATOM 1618 C C . TYR A 1 232 ? -41.692 43.494 28.583 1.00 17.99 223 TYR A C 1
ATOM 1619 O O . TYR A 1 232 ? -41.384 44.434 27.842 1.00 18.96 223 TYR A O 1
ATOM 1628 N N . PHE A 1 233 ? -40.832 42.759 29.291 1.00 16.33 224 PHE A N 1
ATOM 1629 C CA . PHE A 1 233 ? -39.400 42.794 29.009 1.00 16.53 224 PHE A CA 1
ATOM 1630 C C . PHE A 1 233 ? -39.101 41.626 28.077 1.00 16.01 224 PHE A C 1
ATOM 1631 O O . PHE A 1 233 ? -39.756 40.573 28.121 1.00 16.18 224 PHE A O 1
ATOM 1639 N N . ARG A 1 234 ? -38.039 41.778 27.267 1.00 14.98 225 ARG A N 1
ATOM 1640 C CA . ARG A 1 234 ? -37.654 40.804 26.268 1.00 14.85 225 ARG A CA 1
ATOM 1641 C C . ARG A 1 234 ? -36.127 40.741 26.222 1.00 15.46 225 ARG A C 1
ATOM 1642 O O . ARG A 1 234 ? -35.476 41.781 26.088 1.00 16.62 225 ARG A O 1
ATOM 1650 N N . TYR A 1 235 ? -35.585 39.529 26.342 1.00 15.54 226 TYR A N 1
ATOM 1651 C CA . TYR A 1 235 ? -34.128 39.373 26.204 1.00 15.50 226 TYR A CA 1
ATOM 1652 C C . TYR A 1 235 ? -33.811 37.925 25.857 1.00 15.33 226 TYR A C 1
ATOM 1653 O O . TYR A 1 235 ? -34.638 37.023 26.021 1.00 15.79 226 TYR A O 1
ATOM 1662 N N . LEU A 1 236 ? -32.557 37.666 25.403 1.00 15.61 227 LEU A N 1
ATOM 1663 C CA . LEU A 1 236 ? -32.102 36.307 25.163 1.00 16.21 227 LEU A CA 1
ATOM 1664 C C . LEU A 1 236 ? -31.382 35.778 26.397 1.00 15.74 227 LEU A C 1
ATOM 1665 O O . LEU A 1 236 ? -30.469 36.435 26.923 1.00 17.04 227 LEU A O 1
ATOM 1670 N N . GLY A 1 237 ? -31.795 34.601 26.854 1.00 15.64 228 GLY A N 1
ATOM 1671 C CA . GLY A 1 237 ? -31.208 34.037 28.069 1.00 16.33 228 GLY A CA 1
ATOM 1672 C C . GLY A 1 237 ? -31.285 32.515 28.041 1.00 16.01 228 GLY A C 1
ATOM 1673 O O . GLY A 1 237 ? -31.044 31.860 27.011 1.00 16.50 228 GLY A O 1
ATOM 1674 N N . SER A 1 238 ? -31.514 31.965 29.244 1.00 15.86 229 SER A N 1
ATOM 1675 C CA . SER A 1 238 ? -31.258 30.546 29.490 1.00 15.44 229 SER A CA 1
ATOM 1676 C C . SER A 1 238 ? -32.417 29.901 30.245 1.00 16.35 229 SER A C 1
ATOM 1677 O O . SER A 1 238 ? -33.261 30.599 30.823 1.00 15.77 229 SER A O 1
ATOM 1680 N N . LEU A 1 239 ? -32.386 28.571 30.244 1.00 15.15 230 LEU A N 1
ATOM 1681 C CA . LEU A 1 239 ? -33.168 27.854 31.246 1.00 16.73 230 LEU A CA 1
ATOM 1682 C C . LEU A 1 239 ? -32.641 28.233 32.630 1.00 18.16 230 LEU A C 1
ATOM 1683 O O . LEU A 1 239 ? -31.434 28.452 32.799 1.00 18.87 230 LEU A O 1
ATOM 1688 N N . THR A 1 240 ? -33.532 28.185 33.622 1.00 16.82 231 THR A N 1
ATOM 1689 C CA . THR A 1 240 ? -33.121 28.593 34.980 1.00 17.47 231 THR A CA 1
ATOM 1690 C C . THR A 1 240 ? -32.895 27.404 35.889 1.00 19.18 231 THR A C 1
ATOM 1691 O O . THR A 1 240 ? -32.646 27.630 37.073 1.00 19.59 231 THR A O 1
ATOM 1695 N N . THR A 1 241 ? -32.926 26.197 35.331 1.00 18.02 232 THR A N 1
ATOM 1696 C CA . THR A 1 241 ? -32.468 25.008 36.049 1.00 20.74 232 THR A CA 1
ATOM 1697 C C . THR A 1 241 ? -31.426 24.280 35.207 1.00 19.61 232 THR A C 1
ATOM 1698 O O . THR A 1 241 ? -31.372 24.467 33.984 1.00 19.20 232 THR A O 1
ATOM 1702 N N . PRO A 1 242 ? -30.554 23.463 35.814 1.00 20.86 233 PRO A N 1
ATOM 1703 C CA . PRO A 1 242 ? -29.533 22.742 35.049 1.00 21.23 233 PRO A CA 1
ATOM 1704 C C . PRO A 1 242 ? -30.172 21.961 33.913 1.00 19.96 233 PRO A C 1
ATOM 1705 O O . PRO A 1 242 ? -31.263 21.367 34.065 1.00 21.22 233 PRO A O 1
ATOM 1709 N N . PRO A 1 243 ? -29.578 21.935 32.683 1.00 19.36 234 PRO A N 1
ATOM 1710 C CA . PRO A 1 243 ? -28.257 22.480 32.376 1.00 20.06 234 PRO A CA 1
ATOM 1711 C C . PRO A 1 243 ? -28.197 23.925 31.874 1.00 18.50 234 PRO A C 1
ATOM 1712 O O . PRO A 1 243 ? -27.235 24.365 31.254 1.00 19.34 234 PRO A O 1
ATOM 1716 N N . CYS A 1 244 ? -29.225 24.707 32.224 1.00 17.23 235 CYS A N 1
ATOM 1717 C CA . CYS A 1 244 ? -29.131 26.166 32.035 1.00 17.16 235 CYS A CA 1
ATOM 1718 C C . CYS A 1 244 ? -28.845 26.515 30.560 1.00 16.47 235 CYS A C 1
ATOM 1719 O O . CYS A 1 244 ? -28.157 27.497 30.285 1.00 16.41 235 CYS A O 1
ATOM 1722 N N . THR A 1 245 ? -29.474 25.796 29.622 1.00 17.62 236 THR A N 1
ATOM 1723 C CA . THR A 1 245 ? -29.143 25.965 28.204 1.00 16.26 236 THR A CA 1
ATOM 1724 C C . THR A 1 245 ? -29.475 27.371 27.722 1.00 15.86 236 THR A C 1
ATOM 1725 O O . THR A 1 245 ? -30.547 27.927 28.033 1.00 16.14 236 THR A O 1
ATOM 1729 N N . GLU A 1 246 ? -28.511 28.000 27.008 1.00 16.34 237 GLU A N 1
ATOM 1730 C CA . GLU A 1 246 ? -28.662 29.362 26.491 1.00 16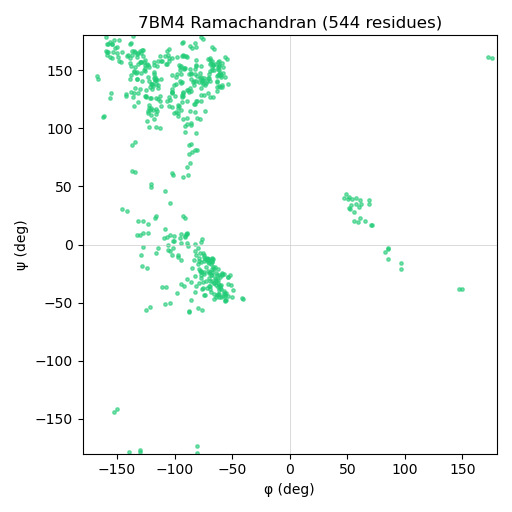.41 237 GLU A CA 1
ATOM 1731 C C . GLU A 1 246 ? -29.352 29.391 25.128 1.00 17.25 237 GLU A C 1
ATOM 1732 O O . GLU A 1 246 ? -28.736 29.704 24.075 1.00 17.88 237 GLU A O 1
ATOM 1738 N N . ASN A 1 247 ? -30.659 29.062 25.167 1.00 15.78 238 ASN A N 1
ATOM 1739 C CA . ASN A 1 247 ? -31.420 28.959 23.937 1.00 15.65 238 ASN A CA 1
ATOM 1740 C C . ASN A 1 247 ? -32.847 29.411 24.195 1.00 17.10 238 ASN A C 1
ATOM 1741 O O . ASN A 1 247 ? -33.785 28.977 23.472 1.00 17.03 238 ASN A O 1
ATOM 1746 N N . VAL A 1 248 ? -33.021 30.339 25.146 1.00 15.98 239 VAL A N 1
ATOM 1747 C CA . VAL A 1 248 ? -34.392 30.751 25.508 1.00 15.59 239 VAL A CA 1
ATOM 1748 C C . VAL A 1 248 ? -34.614 32.213 25.136 1.00 17.55 239 VAL A C 1
ATOM 1749 O O . VAL A 1 248 ? -33.896 33.108 25.607 1.00 16.33 239 VAL A O 1
ATOM 1753 N N . LEU A 1 249 ? -35.683 32.464 24.335 1.00 15.96 240 LEU A N 1
ATOM 1754 C CA . LEU A 1 249 ? -36.122 33.826 24.115 1.00 16.18 240 LEU A CA 1
ATOM 1755 C C . LEU A 1 249 ? -37.077 34.135 25.260 1.00 15.76 240 LEU A C 1
ATOM 1756 O O . LEU A 1 249 ? -38.128 33.513 25.335 1.00 16.35 240 LEU A O 1
ATOM 1761 N N . TRP A 1 250 ? -36.728 35.080 26.140 1.00 14.50 241 TRP A N 1
ATOM 1762 C CA . TRP A 1 250 ? -37.522 35.387 27.336 1.00 14.72 241 TRP A CA 1
ATOM 1763 C C . TRP A 1 250 ? -38.477 36.544 27.067 1.00 17.36 241 TRP A C 1
ATOM 1764 O O . TRP A 1 250 ? -38.091 37.557 26.464 1.00 15.19 241 TRP A O 1
ATOM 1775 N N . THR A 1 251 ? -39.707 36.397 27.590 1.00 15.28 242 THR A N 1
ATOM 1776 C CA . THR A 1 251 ? -40.661 37.516 27.630 1.00 14.87 242 THR A CA 1
ATOM 1777 C C . THR A 1 251 ? -41.186 37.505 29.057 1.00 15.59 242 THR A C 1
ATOM 1778 O O . THR A 1 251 ? -41.717 36.462 29.458 1.00 16.50 242 THR A O 1
ATOM 1782 N N . VAL A 1 252 ? -41.040 38.624 29.778 1.00 13.49 243 VAL A N 1
ATOM 1783 C CA . VAL A 1 252 ? -41.539 38.654 31.168 1.00 13.99 243 VAL A CA 1
ATOM 1784 C C . VAL A 1 252 ? -42.517 39.815 31.261 1.00 13.95 243 VAL A C 1
ATOM 1785 O O . VAL A 1 252 ? -42.143 40.989 31.078 1.00 16.57 243 VAL A O 1
ATOM 1789 N N . PHE A 1 253 ? -43.803 39.496 31.501 1.00 15.08 244 PHE A N 1
ATOM 1790 C CA . PHE A 1 253 ? -44.783 40.596 31.562 1.00 15.28 244 PHE A CA 1
ATOM 1791 C C . PHE A 1 253 ? -44.660 41.447 32.822 1.00 16.20 244 PHE A C 1
ATOM 1792 O O . PHE A 1 253 ? -44.322 40.925 33.906 1.00 17.55 244 PHE A O 1
ATOM 1800 N N . ILE A 1 254 ? -44.791 42.785 32.647 1.00 15.90 245 ILE A N 1
ATOM 1801 C CA . ILE A 1 254 ? -44.546 43.679 33.777 1.00 16.58 245 ILE A CA 1
ATOM 1802 C C . ILE A 1 254 ? -45.705 43.690 34.785 1.00 17.72 245 ILE A C 1
ATOM 1803 O O . ILE A 1 254 ? -45.501 43.788 35.998 1.00 18.13 245 ILE A O 1
ATOM 1808 N N . ASP A 1 255 ? -46.945 43.623 34.293 1.00 17.01 246 ASP A N 1
ATOM 1809 C CA . ASP A 1 255 ? -48.079 43.680 35.205 1.00 18.24 246 ASP A CA 1
ATOM 1810 C C . ASP A 1 255 ? -48.377 42.275 35.732 1.00 17.28 246 ASP A C 1
ATOM 1811 O O . ASP A 1 255 ? -48.441 41.310 34.977 1.00 17.99 246 ASP A O 1
ATOM 1816 N N . PRO A 1 256 ? -48.554 42.089 37.063 1.00 17.13 247 PRO A N 1
ATOM 1817 C CA . PRO A 1 256 ? -48.863 40.756 37.592 1.00 15.84 247 PRO A CA 1
ATOM 1818 C C . PRO A 1 256 ? -50.342 40.396 37.456 1.00 16.61 247 PRO A C 1
ATOM 1819 O O . PRO A 1 256 ? -51.185 41.292 37.453 1.00 17.69 247 PRO A O 1
ATOM 1823 N N . VAL A 1 257 ? -50.606 39.092 37.407 1.00 16.53 248 VAL A N 1
ATOM 1824 C CA . VAL A 1 257 ? -51.981 38.631 37.634 1.00 15.75 248 VAL A CA 1
ATOM 1825 C C . VAL A 1 257 ? -52.144 38.457 39.157 1.00 18.46 248 VAL A C 1
ATOM 1826 O O . VAL A 1 257 ? -51.165 38.510 39.906 1.00 17.45 248 VAL A O 1
ATOM 1830 N N . LEU A 1 258 ? -53.388 38.222 39.602 1.00 16.53 249 LEU A N 1
ATOM 1831 C CA . LEU A 1 258 ? -53.674 38.336 41.038 1.00 16.76 249 LEU A CA 1
ATOM 1832 C C . LEU A 1 258 ? -54.060 36.964 41.591 1.00 16.67 249 LEU A C 1
ATOM 1833 O O . LEU A 1 258 ? -54.745 36.182 40.936 1.00 17.62 249 LEU A O 1
ATOM 1838 N N . ILE A 1 259 ? -53.590 36.696 42.828 1.00 16.66 250 ILE A N 1
ATOM 1839 C CA . ILE A 1 259 ? -53.925 35.489 43.597 1.00 17.39 250 ILE A CA 1
ATOM 1840 C C . ILE A 1 259 ? -54.179 35.926 45.042 1.00 17.54 250 ILE A C 1
ATOM 1841 O O . ILE A 1 259 ? -53.968 37.077 45.414 1.00 18.53 250 ILE A O 1
ATOM 1846 N N . THR A 1 260 ? -54.639 34.964 45.840 1.00 20.35 251 THR A N 1
ATOM 1847 C CA . THR A 1 260 ? -54.830 35.197 47.268 1.00 19.44 251 THR A CA 1
ATOM 1848 C C . THR A 1 260 ? -53.727 34.480 48.071 1.00 19.31 251 THR A C 1
ATOM 1849 O O . THR A 1 260 ? -53.049 33.584 47.565 1.00 19.82 251 THR A O 1
ATOM 1853 N N . ARG A 1 261 ? -53.621 34.836 49.364 1.00 20.31 252 ARG A N 1
ATOM 1854 C CA . ARG A 1 261 ? -52.740 34.113 50.274 1.00 22.05 252 ARG A CA 1
ATOM 1855 C C . ARG A 1 261 ? -53.129 32.641 50.373 1.00 20.47 252 ARG A C 1
ATOM 1856 O O . ARG A 1 261 ? -52.246 31.766 50.431 1.00 21.23 252 ARG A O 1
ATOM 1864 N N . GLU A 1 262 ? -54.425 32.323 50.369 1.00 19.44 253 GLU A N 1
ATOM 1865 C CA . GLU A 1 262 ? -54.859 30.934 50.383 1.00 20.68 253 GLU A CA 1
ATOM 1866 C C . GLU A 1 262 ? -54.267 30.142 49.212 1.00 21.52 253 GLU A C 1
ATOM 1867 O O . GLU A 1 262 ? -53.819 28.993 49.379 1.00 21.21 253 GLU A O 1
ATOM 1873 N N . GLN A 1 263 ? -54.301 30.764 48.004 1.00 19.08 254 GLN A N 1
ATOM 1874 C CA . GLN A 1 263 ? -53.811 30.092 46.805 1.00 19.90 254 GLN A CA 1
ATOM 1875 C C . GLN A 1 263 ? -52.284 29.908 46.854 1.00 19.01 254 GLN A C 1
ATOM 1876 O O . GLN A 1 263 ? -51.839 28.823 46.477 1.00 19.77 254 GLN A O 1
ATOM 1882 N N . ILE A 1 264 ? -51.499 30.912 47.321 1.00 18.17 255 ILE A N 1
ATOM 1883 C CA . ILE A 1 264 ? -50.034 30.719 47.384 1.00 18.39 255 ILE A CA 1
ATOM 1884 C C . ILE A 1 264 ? -49.719 29.593 48.378 1.00 20.93 255 ILE A C 1
ATOM 1885 O O . ILE A 1 264 ? -48.804 28.807 48.163 1.00 20.98 255 ILE A O 1
ATOM 1890 N N . ASN A 1 265 ? -50.517 29.507 49.444 1.00 19.01 256 ASN A N 1
ATOM 1891 C CA . ASN A 1 265 ? -50.202 28.477 50.432 1.00 19.26 256 ASN A CA 1
ATOM 1892 C C . ASN A 1 265 ? -50.453 27.075 49.902 1.00 20.49 256 ASN A C 1
ATOM 1893 O O . ASN A 1 265 ? -49.892 26.099 50.420 1.00 22.32 256 ASN A O 1
ATOM 1898 N N . LEU A 1 266 ? -51.321 26.934 48.900 1.00 20.51 257 LEU A N 1
ATOM 1899 C CA . LEU A 1 266 ? -51.525 25.625 48.318 1.00 21.27 257 LEU A CA 1
ATOM 1900 C C . LEU A 1 266 ? -50.213 25.084 47.748 1.00 22.36 257 LEU A C 1
ATOM 1901 O O . LEU A 1 266 ? -49.896 23.906 47.935 1.00 20.82 257 LEU A O 1
ATOM 1906 N N . PHE A 1 267 ? -49.460 25.927 47.005 1.00 20.81 258 PHE A N 1
ATOM 1907 C CA . PHE A 1 267 ? -48.194 25.473 46.456 1.00 18.45 258 PHE A CA 1
ATOM 1908 C C . PHE A 1 267 ? -47.241 25.056 47.579 1.00 17.92 258 PHE A C 1
ATOM 1909 O O . PHE A 1 267 ? -46.480 24.098 47.408 1.00 19.32 258 PHE A O 1
ATOM 1917 N N . ARG A 1 268 ? -47.269 25.796 48.697 1.00 18.11 259 ARG A N 1
ATOM 1918 C CA . ARG A 1 268 ? -46.371 25.515 49.800 1.00 18.63 259 ARG A CA 1
ATOM 1919 C C . ARG A 1 268 ? -46.688 24.171 50.466 1.00 18.20 259 ARG A C 1
ATOM 1920 O O . ARG A 1 268 ? -45.875 23.720 51.272 1.00 22.43 259 ARG A O 1
ATOM 1928 N N . ASN A 1 269 ? -47.854 23.582 50.195 1.00 19.08 260 ASN A N 1
ATOM 1929 C CA . ASN A 1 269 ? -48.136 22.254 50.770 1.00 20.68 260 ASN A CA 1
ATOM 1930 C C . ASN A 1 269 ? -47.416 21.116 50.045 1.00 20.90 260 ASN A C 1
ATOM 1931 O O . ASN A 1 269 ? -47.299 19.991 50.575 1.00 21.75 260 ASN A O 1
ATOM 1936 N N . LEU A 1 270 ? -46.880 21.377 48.831 1.00 20.91 261 LEU A N 1
ATOM 1937 C CA . LEU A 1 270 ? -46.225 20.273 48.134 1.00 21.46 261 LEU A CA 1
ATOM 1938 C C . LEU A 1 270 ? -44.919 19.931 48.833 1.00 19.45 261 LEU A C 1
ATOM 1939 O O . LEU A 1 270 ? -44.161 20.808 49.261 1.00 22.21 261 LEU A O 1
ATOM 1944 N N . PRO A 1 271 ? -44.565 18.630 48.900 1.00 21.90 262 PRO A N 1
ATOM 1945 C CA . PRO A 1 271 ? -43.254 18.250 49.413 1.00 23.82 262 PRO A CA 1
ATOM 1946 C C . PRO A 1 271 ? -42.159 18.337 48.349 1.00 23.35 262 PRO A C 1
ATOM 1947 O O . PRO A 1 271 ? -42.438 18.000 47.194 1.00 24.72 262 PRO A O 1
ATOM 1951 N N . TYR A 1 272 ? -40.980 18.808 48.776 1.00 23.09 263 TYR A N 1
ATOM 1952 C CA . TYR A 1 272 ? -39.793 18.707 47.936 1.00 21.81 263 TYR A CA 1
ATOM 1953 C C . TYR A 1 272 ? -39.404 17.246 47.703 1.00 30.46 263 TYR A C 1
ATOM 1954 O O . TYR A 1 272 ? -39.734 16.356 48.511 1.00 27.52 263 TYR A O 1
ATOM 1963 N N . GLY A 1 273 ? -38.685 17.021 46.577 1.00 27.41 264 GLY A N 1
ATOM 1964 C CA . GLY A 1 273 ? -38.052 15.732 46.315 1.00 29.74 264 GLY A CA 1
ATOM 1965 C C . GLY A 1 273 ? -36.946 15.435 47.330 1.00 28.15 264 GLY A C 1
ATOM 1966 O O . GLY A 1 273 ? -36.462 16.304 48.058 1.00 27.68 264 GLY A O 1
ATOM 1967 N N . SER A 1 274 ? -36.466 14.189 47.336 1.00 33.25 265 SER A N 1
ATOM 1968 C CA . SER A 1 274 ? -35.517 13.797 48.367 1.00 35.37 265 SER A CA 1
ATOM 1969 C C . SER A 1 274 ? -34.107 14.349 48.144 1.00 35.81 265 SER A C 1
ATOM 1970 O O . SER A 1 274 ? -33.280 14.197 49.022 1.00 43.19 265 SER A O 1
ATOM 1973 N N . ASN A 1 275 ? -33.830 14.991 46.999 1.00 35.43 266 ASN A N 1
ATOM 1974 C CA . ASN A 1 275 ? -32.602 15.738 46.758 1.00 35.61 266 ASN A CA 1
ATOM 1975 C C . ASN A 1 275 ? -32.490 16.968 47.670 1.00 32.80 266 ASN A C 1
ATOM 1976 O O . ASN A 1 275 ? -31.405 17.520 47.848 1.00 32.84 266 ASN A O 1
ATOM 1981 N N . GLU A 1 276 ? -33.623 17.452 48.217 1.00 28.67 267 GLU A N 1
ATOM 1982 C CA . GLU A 1 276 ? -33.630 18.756 48.872 1.00 27.07 267 GLU A CA 1
ATOM 1983 C C . GLU A 1 276 ? -33.426 18.610 50.388 1.00 26.56 267 GLU A C 1
ATOM 1984 O O . GLU A 1 276 ? -33.872 17.597 50.924 1.00 31.47 267 GLU A O 1
ATOM 1990 N N . LYS A 1 277 ? -32.822 19.626 51.016 1.00 29.49 268 LYS A N 1
ATOM 1991 C CA . LYS A 1 277 ? -32.694 19.706 52.484 1.00 28.66 268 LYS A CA 1
ATOM 1992 C C . LYS A 1 277 ? -34.049 20.070 53.101 1.00 33.65 268 LYS A C 1
ATOM 1993 O O . LYS A 1 277 ? -34.483 19.473 54.090 1.00 30.77 268 LYS A O 1
ATOM 1999 N N . GLN A 1 278 ? -34.769 21.029 52.512 1.00 28.98 269 GLN A N 1
ATOM 2000 C CA . GLN A 1 278 ? -36.048 21.495 53.040 1.00 29.15 269 GLN A CA 1
ATOM 2001 C C . GLN A 1 278 ? -37.149 20.484 52.731 1.00 28.36 269 GLN A C 1
ATOM 2002 O O . GLN A 1 278 ? -37.183 19.889 51.649 1.00 29.26 269 GLN A O 1
ATOM 2008 N N . THR A 1 279 ? -38.085 20.276 53.665 1.00 26.51 270 THR A N 1
ATOM 2009 C CA . THR A 1 279 ? -39.157 19.315 53.478 1.00 24.41 270 THR A CA 1
ATOM 2010 C C . THR A 1 279 ? -40.252 19.829 52.525 1.00 27.10 270 THR A C 1
ATOM 2011 O O . THR A 1 279 ? -40.710 19.103 51.649 1.00 25.20 270 THR A O 1
ATOM 2015 N N . ARG A 1 280 ? -40.826 20.980 52.853 1.00 29.19 271 ARG A N 1
ATOM 2016 C CA . ARG A 1 280 ? -41.947 21.501 52.031 1.00 32.18 271 ARG A CA 1
ATOM 2017 C C . ARG A 1 280 ? -41.352 22.332 50.888 1.00 22.54 271 ARG A C 1
ATOM 2018 O O . ARG A 1 280 ? -40.359 22.984 51.092 1.00 24.12 271 ARG A O 1
ATOM 2026 N N . MET A 1 281 ? -42.007 22.304 49.739 1.00 24.22 272 MET A N 1
ATOM 2027 C CA . MET A 1 281 ? -41.470 22.974 48.542 1.00 24.05 272 MET A CA 1
ATOM 2028 C C . MET A 1 281 ? -41.693 24.487 48.653 1.00 20.94 272 MET A C 1
ATOM 2029 O O . MET A 1 281 ? -42.795 24.981 48.952 1.00 22.39 272 MET A O 1
ATOM 2034 N N . GLY A 1 282 ? -40.612 25.207 48.445 1.00 21.55 273 GLY A N 1
ATOM 2035 C CA . GLY A 1 282 ? -40.583 26.655 48.511 1.00 21.65 273 GLY A CA 1
ATOM 2036 C C . GLY A 1 282 ? -39.160 27.142 48.327 1.00 19.13 273 GLY A C 1
ATOM 2037 O O . GLY A 1 282 ? -38.223 26.370 48.553 1.00 21.45 273 GLY A O 1
ATOM 2038 N N . ASP A 1 283 ? -39.013 28.424 47.959 1.00 18.65 274 ASP A N 1
ATOM 2039 C CA . ASP A 1 283 ? -37.736 29.011 47.568 1.00 18.14 274 ASP A CA 1
ATOM 2040 C C . ASP A 1 283 ? -37.087 28.207 46.448 1.00 20.06 274 ASP A C 1
ATOM 2041 O O . ASP A 1 283 ? -35.849 28.052 46.378 1.00 21.66 274 ASP A O 1
ATOM 2046 N N . ASN A 1 284 ? -37.934 27.748 45.516 1.00 19.06 275 ASN A N 1
ATOM 2047 C CA . ASN A 1 284 ? -37.465 27.007 44.355 1.00 18.27 275 ASN A CA 1
ATOM 2048 C C . ASN A 1 284 ? -37.225 27.994 43.200 1.00 16.83 275 ASN A C 1
ATOM 2049 O O . ASN A 1 284 ? -37.843 27.868 42.136 1.00 19.23 275 ASN A O 1
ATOM 2054 N N . PHE A 1 285 ? -36.350 28.961 43.465 1.00 17.90 276 PHE A N 1
ATOM 2055 C CA . PHE A 1 285 ? -35.947 29.971 42.488 1.00 18.29 276 PHE A CA 1
ATOM 2056 C C . PHE A 1 285 ? -34.424 30.035 42.441 1.00 18.93 276 PHE A C 1
ATOM 2057 O O . PHE A 1 285 ? -33.749 29.830 43.462 1.00 19.47 276 PHE A O 1
ATOM 2065 N N . ARG A 1 286 ? -33.888 30.343 41.248 1.00 17.84 277 ARG A N 1
ATOM 2066 C CA . ARG A 1 286 ? -32.435 30.493 41.081 1.00 18.33 277 ARG A CA 1
ATOM 2067 C C . ARG A 1 286 ? -32.082 31.923 41.441 1.00 18.64 277 ARG A C 1
ATOM 2068 O O . ARG A 1 286 ? -32.820 32.869 41.188 1.00 20.32 277 ARG A O 1
ATOM 2076 N N . PRO A 1 287 ? -30.893 32.198 42.023 1.00 17.84 278 PRO A N 1
ATOM 2077 C CA . PRO A 1 287 ? -30.465 33.578 42.240 1.00 18.66 278 PRO A CA 1
ATOM 2078 C C . PRO A 1 287 ? -30.311 34.367 40.945 1.00 18.80 278 PRO A C 1
ATOM 2079 O O . PRO A 1 287 ? -30.114 33.800 39.858 1.00 20.08 278 PRO A O 1
ATOM 2083 N N . ILE A 1 288 ? -30.379 35.683 41.093 1.00 19.12 279 ILE A N 1
ATOM 2084 C CA . ILE A 1 288 ? -30.230 36.630 39.993 1.00 18.86 279 ILE A CA 1
ATOM 2085 C C . ILE A 1 288 ? -28.846 36.515 39.350 1.00 22.11 279 ILE A C 1
ATOM 2086 O O . ILE A 1 288 ? -27.827 36.474 40.074 1.00 22.35 279 ILE A O 1
ATOM 2091 N N . GLN A 1 289 ? -28.838 36.541 38.001 1.00 18.19 280 GLN A N 1
ATOM 2092 C CA . GLN A 1 289 ? -27.627 36.556 37.192 1.00 18.16 280 GLN A CA 1
ATOM 2093 C C . GLN A 1 28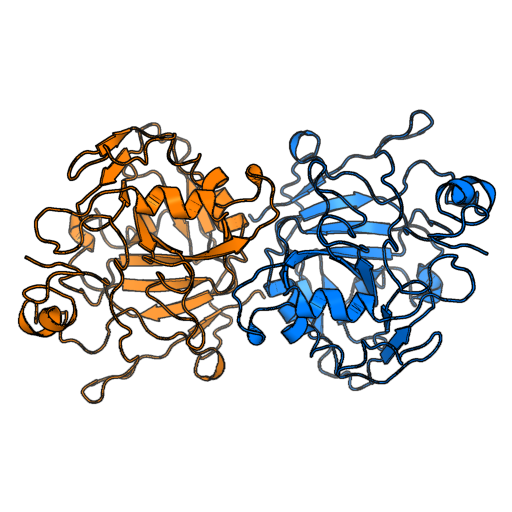9 ? -27.473 37.942 36.591 1.00 18.58 280 GLN A C 1
ATOM 2094 O O . GLN A 1 289 ? -28.427 38.700 36.407 1.00 17.90 280 GLN A O 1
ATOM 2100 N N . LEU A 1 290 ? -26.230 38.327 36.255 1.00 19.25 281 LEU A N 1
ATOM 2101 C CA . LEU A 1 290 ? -26.072 39.605 35.593 1.00 19.20 281 LEU A CA 1
ATOM 2102 C C . LEU A 1 290 ? -26.455 39.530 34.109 1.00 19.01 281 LEU A C 1
ATOM 2103 O O . LEU A 1 290 ? -26.179 38.535 33.440 1.00 20.14 281 LEU A O 1
ATOM 2108 N N . LEU A 1 291 ? -26.985 40.634 33.568 1.00 19.70 282 LEU A N 1
ATOM 2109 C CA . LEU A 1 291 ? -27.192 40.747 32.128 1.00 19.10 282 LEU A CA 1
ATOM 2110 C C . LEU A 1 291 ? -25.873 40.503 31.386 1.00 21.39 282 LEU A C 1
ATOM 2111 O O . LEU A 1 291 ? -25.798 39.728 30.430 1.00 18.63 282 LEU A O 1
ATOM 2116 N N . ASN A 1 292 ? -24.806 41.169 31.859 1.00 20.57 283 ASN A N 1
ATOM 2117 C CA . ASN A 1 292 ? -23.515 41.023 31.191 1.00 19.79 283 ASN A CA 1
ATOM 2118 C C . ASN A 1 292 ? -22.399 40.798 32.202 1.00 20.40 283 ASN A C 1
ATOM 2119 O O . ASN A 1 292 ? -21.761 41.779 32.656 1.00 23.95 283 ASN A O 1
ATOM 2124 N N . PRO A 1 293 ? -22.135 39.542 32.581 1.00 21.99 284 PRO A N 1
ATOM 2125 C CA . PRO A 1 293 ? -20.972 39.231 33.428 1.00 22.17 284 PRO A CA 1
ATOM 2126 C C . PRO A 1 293 ? -19.683 39.770 32.797 1.00 25.52 284 PRO A C 1
ATOM 2127 O O . PRO A 1 293 ? -19.592 40.039 31.593 1.00 23.00 284 PRO A O 1
ATOM 2131 N N . ILE A 1 294 ? -18.643 39.936 33.628 1.00 26.76 285 ILE A N 1
ATOM 2132 C CA . ILE A 1 294 ? -17.482 40.651 33.112 1.00 28.31 285 ILE A CA 1
ATOM 2133 C C . ILE A 1 294 ? -16.786 39.845 32.023 1.00 27.32 285 ILE A C 1
ATOM 2134 O O . ILE A 1 294 ? -16.063 40.457 31.263 1.00 31.73 285 ILE A O 1
ATOM 2139 N N . ASP A 1 295 ? -16.987 38.526 31.965 1.00 27.16 286 ASP A N 1
ATOM 2140 C CA . ASP A 1 295 ? -16.289 37.707 30.981 1.00 28.68 286 ASP A CA 1
ATOM 2141 C C . ASP A 1 295 ? -17.085 37.593 29.664 1.00 25.28 286 ASP A C 1
ATOM 2142 O O . ASP A 1 295 ? -16.675 36.821 28.789 1.00 25.60 286 ASP A O 1
ATOM 2147 N N . THR A 1 296 ? -18.185 38.363 29.492 1.00 20.84 287 THR A N 1
ATOM 2148 C CA . THR A 1 296 ? -18.936 38.205 28.240 1.00 19.16 287 THR A CA 1
ATOM 2149 C C . THR A 1 296 ? -18.081 38.529 27.014 1.00 19.35 287 THR A C 1
ATOM 2150 O O . THR A 1 296 ? -17.324 39.518 27.018 1.00 21.63 287 THR A O 1
ATOM 2154 N N . LEU A 1 297 ? -18.377 37.804 25.915 1.00 18.87 288 LEU A N 1
ATOM 2155 C CA . LEU A 1 297 ? -17.710 38.102 24.653 1.00 18.36 288 LEU A CA 1
ATOM 2156 C C . LEU A 1 297 ? -18.625 38.854 23.685 1.00 19.62 288 LEU A C 1
ATOM 2157 O O . LEU A 1 297 ? -18.174 39.249 22.614 1.00 18.27 288 LEU A O 1
ATOM 2162 N N . ALA A 1 298 ? -19.911 39.062 24.016 1.00 19.49 289 ALA A N 1
ATOM 2163 C CA . ALA A 1 298 ? -20.732 39.914 23.161 1.00 16.68 289 ALA A CA 1
ATOM 2164 C C . ALA A 1 298 ? -21.931 40.279 24.044 1.00 20.15 289 ALA A C 1
ATOM 2165 O O . ALA A 1 298 ? -22.751 39.399 24.370 1.00 20.95 289 ALA A O 1
ATOM 2167 N N . SER A 1 299 ? -21.992 41.545 24.450 1.00 19.26 290 SER A N 1
ATOM 2168 C CA . SER A 1 299 ? -23.015 41.964 25.414 1.00 19.94 290 SER A CA 1
ATOM 2169 C C . SER A 1 299 ? -24.419 41.738 24.852 1.00 21.41 290 SER A C 1
ATOM 2170 O O . SER A 1 299 ? -24.670 41.950 23.668 1.00 21.81 290 SER A O 1
ATOM 2173 N N . ARG A 1 300 ? -25.335 41.413 25.780 1.00 20.34 291 ARG A N 1
ATOM 2174 C CA . ARG A 1 300 ? -26.726 41.373 25.342 1.00 20.85 291 ARG A CA 1
ATOM 2175 C C . ARG A 1 300 ? -27.425 42.621 25.898 1.00 19.40 291 ARG A C 1
ATOM 2176 O O . ARG A 1 300 ? -26.952 43.268 26.834 1.00 21.81 291 ARG A O 1
ATOM 2184 N N . THR A 1 301 ? -28.592 42.921 25.296 1.00 18.46 292 THR A N 1
ATOM 2185 C CA . THR A 1 301 ? -29.374 44.086 25.646 1.00 17.78 292 THR A CA 1
ATOM 2186 C C . THR A 1 301 ? -30.729 43.608 26.191 1.00 17.30 292 THR A C 1
ATOM 2187 O O . THR A 1 301 ? -31.318 42.668 25.657 1.00 19.92 292 THR A O 1
ATOM 2191 N N . LEU A 1 302 ? -31.218 44.318 27.215 1.00 16.93 293 LEU A N 1
ATOM 2192 C CA . LEU A 1 302 ? -32.564 44.073 27.744 1.00 16.72 293 LEU A CA 1
ATOM 2193 C C . LEU A 1 302 ? -33.521 45.030 27.041 1.00 18.56 293 LEU A C 1
ATOM 2194 O O . LEU A 1 302 ? -33.315 46.235 27.063 1.00 18.69 293 LEU A O 1
ATOM 2199 N N . TYR A 1 303 ? -34.540 44.466 26.380 1.00 17.06 294 TYR A N 1
ATOM 2200 C CA . TYR A 1 303 ? -35.536 45.234 25.634 1.00 17.72 294 TYR A CA 1
ATOM 2201 C C . TYR A 1 303 ? -36.852 45.277 26.417 1.00 19.19 294 TYR A C 1
ATOM 2202 O O . TYR A 1 303 ? -37.117 44.465 27.301 1.00 18.20 294 TYR A O 1
ATOM 2211 N N . ARG A 1 304 ? -37.661 46.292 26.096 1.00 20.70 295 ARG A N 1
ATOM 2212 C CA . ARG A 1 304 ? -38.985 46.447 26.703 1.00 22.45 295 ARG A CA 1
ATOM 2213 C C . ARG A 1 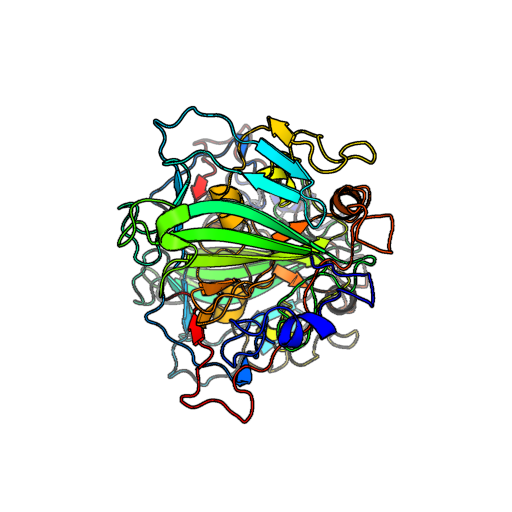304 ? -39.968 46.792 25.595 1.00 24.44 295 ARG A C 1
ATOM 2214 O O . ARG A 1 304 ? -39.602 47.390 24.564 1.00 23.86 295 ARG A O 1
ATOM 2222 N N . ALA A 1 305 ? -41.226 46.364 25.781 1.00 19.83 296 ALA A N 1
ATOM 2223 C CA . ALA A 1 305 ? -42.275 46.564 24.795 1.00 19.53 296 ALA A CA 1
ATOM 2224 C C . ALA A 1 305 ? -43.393 47.329 25.495 1.00 21.87 296 ALA A C 1
ATOM 2225 O O . ALA A 1 305 ? -43.559 47.205 26.715 1.00 22.47 296 ALA A O 1
ATOM 2227 N N . THR A 1 306 ? -44.186 48.065 24.689 1.00 25.77 297 THR A N 1
ATOM 2228 C CA . THR A 1 306 ? -45.447 48.643 25.199 1.00 27.26 297 THR A CA 1
ATOM 2229 C C . THR A 1 306 ? -46.450 48.754 24.044 1.00 28.44 297 THR A C 1
ATOM 2230 O O . THR A 1 306 ? -46.108 48.555 22.884 1.00 30.38 297 THR A O 1
ATOM 2234 N N . ALA A 1 307 ? -47.737 48.956 24.377 1.00 30.14 298 ALA A N 1
ATOM 2235 C CA . ALA A 1 307 ? -48.732 48.924 23.316 1.00 36.11 298 ALA A CA 1
ATOM 2236 C C . ALA A 1 307 ? -48.531 50.125 22.396 1.00 38.57 298 ALA A C 1
ATOM 2237 O O . ALA A 1 307 ? -48.060 51.177 22.849 1.00 40.41 298 ALA A O 1
ATOM 2239 N N . ARG A 1 308 ? -48.959 49.921 21.138 1.00 46.60 299 ARG A N 1
ATOM 2240 C CA . ARG A 1 308 ? -48.923 50.858 20.018 1.00 57.63 299 ARG A CA 1
ATOM 2241 C C . ARG A 1 308 ? -49.840 52.062 20.287 1.00 56.57 299 ARG A C 1
ATOM 2242 O O . ARG A 1 308 ? -50.893 51.852 20.953 1.00 46.05 299 ARG A O 1
ATOM 2244 N N . GLU B 1 33 ? -80.435 70.840 44.987 1.00 61.01 24 GLU B N 1
ATOM 2245 C CA . GLU B 1 33 ? -79.059 70.289 45.088 1.00 52.06 24 GLU B CA 1
ATOM 2246 C C . GLU B 1 33 ? -79.077 68.799 45.434 1.00 45.37 24 GLU B C 1
ATOM 2247 O O . GLU B 1 33 ? -80.113 68.206 45.727 1.00 39.08 24 GLU B O 1
ATOM 2253 N N . TRP B 1 34 ? -77.896 68.179 45.361 1.00 35.10 25 TRP B N 1
ATOM 2254 C CA . TRP B 1 34 ? -77.829 66.747 45.559 1.00 30.63 25 TRP B CA 1
ATOM 2255 C C . TRP B 1 34 ? -76.636 66.400 46.450 1.00 25.04 25 TRP B C 1
ATOM 2256 O O . TRP B 1 34 ? -75.699 67.191 46.611 1.00 29.98 25 TRP B O 1
ATOM 2267 N N . SER B 1 35 ? -76.676 65.196 46.973 1.00 24.91 26 SER B N 1
ATOM 2268 C CA . SER B 1 35 ? -75.588 64.704 47.806 1.00 27.07 26 SER B CA 1
ATOM 2269 C C . SER B 1 35 ? -75.569 63.181 47.735 1.00 26.73 26 SER B C 1
ATOM 2270 O O . SER B 1 35 ? -76.435 62.538 47.136 1.00 28.68 26 SER B O 1
ATOM 2273 N N . TYR B 1 36 ? -74.522 62.606 48.339 1.00 25.91 27 TYR B N 1
ATOM 2274 C CA . TYR B 1 36 ? -74.439 61.190 48.575 1.00 26.73 27 TYR B CA 1
ATOM 2275 C C . TYR B 1 36 ? -74.942 60.813 49.967 1.00 29.98 27 TYR B C 1
ATOM 2276 O O . TYR B 1 36 ? -75.480 59.728 50.110 1.00 31.24 27 TYR B O 1
ATOM 2285 N N . THR B 1 37 ? -74.728 61.674 50.986 1.00 29.65 28 THR B N 1
ATOM 2286 C CA . THR B 1 37 ? -74.870 61.188 52.362 1.00 30.77 28 THR B CA 1
ATOM 2287 C C . THR B 1 37 ? -76.002 61.872 53.134 1.00 34.31 28 THR B C 1
ATOM 2288 O O . THR B 1 37 ? -76.311 61.442 54.243 1.00 39.60 28 THR B O 1
ATOM 2292 N N . ASN B 1 38 ? -76.608 62.910 52.551 1.00 34.65 29 ASN B N 1
ATOM 2293 C CA . ASN B 1 38 ? -77.708 63.606 53.206 1.00 36.96 29 ASN B CA 1
ATOM 2294 C C . ASN B 1 38 ? -79.027 63.019 52.724 1.00 36.81 29 ASN B C 1
ATOM 2295 O O . ASN B 1 38 ? -79.376 63.144 51.555 1.00 36.13 29 ASN B O 1
ATOM 2300 N N . ILE B 1 39 ? -79.753 62.406 53.656 1.00 38.41 30 ILE B N 1
ATOM 2301 C CA . ILE B 1 39 ? -80.987 61.683 53.405 1.00 43.76 30 ILE B CA 1
ATOM 2302 C C . ILE B 1 39 ? -81.973 62.543 52.606 1.00 36.63 30 ILE B C 1
ATOM 2303 O O . ILE B 1 39 ? -82.787 62.006 51.853 1.00 41.17 30 ILE B O 1
ATOM 2308 N N . LEU B 1 40 ? -81.864 63.877 52.711 1.00 36.83 31 LEU B N 1
ATOM 2309 C CA . LEU B 1 40 ? -82.819 64.778 52.070 1.00 38.91 31 LEU B CA 1
ATOM 2310 C C . LEU B 1 40 ? -82.533 64.891 50.577 1.00 39.77 31 LEU B C 1
ATOM 2311 O O . LEU B 1 40 ? -83.440 65.217 49.795 1.00 33.35 31 LEU B O 1
ATOM 2316 N N . THR B 1 41 ? -81.263 64.668 50.194 1.00 33.08 32 THR B N 1
ATOM 2317 C CA . THR B 1 41 ? -80.858 65.005 48.839 1.00 29.47 32 THR B CA 1
ATOM 2318 C C . THR B 1 41 ? -80.068 63.858 48.194 1.00 26.15 32 THR B C 1
ATOM 2319 O O . THR B 1 41 ? -79.548 64.059 47.100 1.00 28.72 32 THR B O 1
ATOM 2323 N N . GLY B 1 42 ? -80.034 62.719 48.888 1.00 25.75 33 GLY B N 1
ATOM 2324 C CA . GLY B 1 42 ? -79.155 61.593 48.575 1.00 28.30 33 GLY B CA 1
ATOM 2325 C C . GLY B 1 42 ? -79.659 60.788 47.381 1.00 30.43 33 GLY B C 1
ATOM 2326 O O . GLY B 1 42 ? -80.661 61.143 46.755 1.00 27.00 33 GLY B O 1
ATOM 2327 N N . PRO B 1 43 ? -78.915 59.737 46.961 1.00 26.21 34 PRO B N 1
ATOM 2328 C CA . PRO B 1 43 ? -79.212 59.070 45.681 1.00 25.97 34 PRO B CA 1
ATOM 2329 C C . PRO B 1 43 ? -80.607 58.467 45.533 1.00 26.90 34 PRO B C 1
ATOM 2330 O O . PRO B 1 43 ? -81.114 58.402 44.411 1.00 27.13 34 PRO B O 1
ATOM 2334 N N . GLU B 1 44 ? -81.248 58.112 46.666 1.00 30.11 35 GLU B N 1
ATOM 2335 C CA . GLU B 1 44 ? -82.602 57.561 46.577 1.00 32.59 35 GLU B CA 1
ATOM 2336 C C . GLU B 1 44 ? -83.614 58.647 46.207 1.00 31.17 35 GLU B C 1
ATOM 2337 O O . GLU B 1 44 ? -84.721 58.334 45.811 1.00 31.40 35 GLU B O 1
ATOM 2343 N N . THR B 1 45 ? -83.223 59.914 46.281 1.00 29.06 36 THR B N 1
ATOM 2344 C CA . THR B 1 45 ? -84.109 61.015 45.948 1.00 29.78 36 THR B CA 1
ATOM 2345 C C . THR B 1 45 ? -83.949 61.477 44.506 1.00 28.48 36 THR B C 1
ATOM 2346 O O . THR B 1 45 ? -84.730 62.283 44.027 1.00 28.30 36 THR B O 1
ATOM 2350 N N . TRP B 1 46 ? -82.882 61.046 43.797 1.00 24.36 37 TRP B N 1
ATOM 2351 C CA . TRP B 1 46 ? -82.587 61.702 42.534 1.00 23.73 37 TRP B CA 1
ATOM 2352 C C . TRP B 1 46 ? -83.673 61.422 41.479 1.00 21.15 37 TRP B C 1
ATOM 2353 O O . TRP B 1 46 ? -83.840 62.234 40.597 1.00 24.55 37 TRP B O 1
ATOM 2364 N N . HIS B 1 47 ? -84.324 60.254 41.523 1.00 26.44 38 HIS B N 1
ATOM 2365 C CA . HIS B 1 47 ? -85.335 59.921 40.518 1.00 29.27 38 HIS B CA 1
ATOM 2366 C C . HIS B 1 47 ? -86.491 60.921 40.603 1.00 31.12 38 HIS B C 1
ATOM 2367 O O . HIS B 1 47 ? -87.120 61.204 39.583 1.00 29.64 38 HIS B O 1
ATOM 2374 N N . GLU B 1 48 ? -86.733 61.428 41.831 1.00 30.45 39 GLU B N 1
ATOM 2375 C CA . GLU B 1 48 ? -87.778 62.411 42.082 1.00 29.82 39 GLU B CA 1
ATOM 2376 C C . GLU B 1 48 ? -87.251 63.816 41.822 1.00 30.27 39 GLU B C 1
ATOM 2377 O O . GLU B 1 48 ? -87.884 64.605 41.140 1.00 30.80 39 GLU B O 1
ATOM 2383 N N . HIS B 1 49 ? -86.069 64.148 42.358 1.00 29.31 40 HIS B N 1
ATOM 2384 C CA . HIS B 1 49 ? -85.563 65.495 42.204 1.00 31.34 40 HIS B CA 1
ATOM 2385 C C . HIS B 1 49 ? -85.122 65.841 40.784 1.00 34.92 40 HIS B C 1
ATOM 2386 O O . HIS B 1 49 ? -85.130 67.009 40.419 1.00 32.08 40 HIS B O 1
ATOM 2393 N N . TYR B 1 50 ? -84.665 64.844 39.990 1.00 31.75 41 TYR B N 1
ATOM 2394 C CA . TYR B 1 50 ? -84.116 65.061 38.661 1.00 29.38 41 TYR B CA 1
ATOM 2395 C C . TYR B 1 50 ? -84.721 64.032 37.695 1.00 33.12 41 TYR B C 1
ATOM 2396 O O . TYR B 1 50 ? -84.028 63.157 37.163 1.00 26.61 41 TYR B O 1
ATOM 2405 N N . LYS B 1 51 ? -86.050 64.082 37.511 1.00 28.73 42 LYS B N 1
ATOM 2406 C CA . LYS B 1 51 ? -86.755 63.090 36.708 1.00 27.53 42 LYS B CA 1
ATOM 2407 C C . LYS B 1 51 ? -86.057 62.945 35.356 1.00 28.53 42 LYS B C 1
ATOM 2408 O O . LYS B 1 51 ? -85.909 61.847 34.827 1.00 25.42 42 LYS B O 1
ATOM 2411 N N . ASN B 1 52 ? -85.712 64.072 34.751 1.00 25.51 43 ASN B N 1
ATOM 2412 C CA A ASN B 1 52 ? -84.936 64.088 33.509 0.50 25.19 43 ASN B CA 1
ATOM 2413 C CA B ASN B 1 52 ? -84.955 64.139 33.533 0.50 27.27 43 ASN B CA 1
ATOM 2414 C C . ASN B 1 52 ? -83.462 64.206 33.880 1.00 28.15 43 ASN B C 1
ATOM 2415 O O . ASN B 1 52 ? -82.988 65.295 34.183 1.00 30.91 43 ASN B O 1
ATOM 2424 N N . MET B 1 53 ? -82.724 63.070 33.871 1.00 22.36 44 MET B N 1
ATOM 2425 C CA . MET B 1 53 ? -83.082 61.735 33.393 1.00 20.29 44 MET B CA 1
ATOM 2426 C C . MET B 1 53 ? -82.816 60.671 34.467 1.00 19.65 44 MET B C 1
ATOM 2427 O O . MET B 1 53 ? -82.767 59.487 34.127 1.00 19.29 44 MET B O 1
ATOM 2432 N N . CYS B 1 54 ? -82.719 61.056 35.760 1.00 18.17 45 CYS B N 1
ATOM 2433 C CA . CYS B 1 54 ? -82.432 60.068 36.798 1.00 18.43 45 CYS B CA 1
ATOM 2434 C C . CYS B 1 54 ? -83.570 59.059 37.000 1.00 21.28 45 CYS B C 1
ATOM 2435 O O . CYS B 1 54 ? -83.374 58.042 37.669 1.00 21.51 45 CYS B O 1
ATOM 2438 N N . SER B 1 55 ? -84.756 59.330 36.422 1.00 21.92 46 SER B N 1
ATOM 2439 C CA . SER B 1 55 ? -85.856 58.362 36.499 1.00 21.50 46 SER B CA 1
ATOM 2440 C C . SER B 1 55 ? -85.869 57.390 35.322 1.00 21.42 46 SER B C 1
ATOM 2441 O O . SER B 1 55 ? -86.778 56.562 35.252 1.00 21.68 46 SER B O 1
ATOM 2444 N N . GLY B 1 56 ? -84.839 57.391 34.450 1.00 19.67 47 GLY B N 1
ATOM 2445 C CA . GLY B 1 56 ? -84.896 56.613 33.219 1.00 18.80 47 GLY B CA 1
ATOM 2446 C C . GLY B 1 56 ? -84.564 55.128 33.412 1.00 18.09 47 GLY B C 1
ATOM 2447 O O . GLY B 1 56 ? -84.431 54.637 34.537 1.00 18.68 47 GLY B O 1
ATOM 2448 N N . TYR B 1 57 ? -84.482 54.438 32.257 1.00 17.07 48 TYR B N 1
ATOM 2449 C CA . TYR B 1 57 ? -84.209 53.007 32.300 1.00 16.63 48 TYR B CA 1
ATOM 2450 C C . TYR B 1 57 ? -82.957 52.642 31.496 1.00 16.08 48 TYR B C 1
ATOM 2451 O O . TYR B 1 57 ? -82.733 51.458 31.227 1.00 17.37 48 TYR B O 1
ATOM 2460 N N . TYR B 1 58 ? -82.127 53.662 31.211 1.00 16.79 49 TYR B N 1
ATOM 2461 C CA . TYR B 1 58 ? -80.780 53.406 30.681 1.00 17.19 49 TYR B CA 1
ATOM 2462 C C . TYR B 1 58 ? -79.747 54.002 31.651 1.00 16.73 49 TYR B C 1
ATOM 2463 O O . TYR B 1 58 ? -78.829 54.721 31.242 1.00 17.56 49 TYR B O 1
ATOM 2472 N N . GLN B 1 59 ? -79.891 53.696 32.944 1.00 16.13 50 GLN B N 1
ATOM 2473 C CA . GLN B 1 59 ? -79.061 54.350 33.952 1.00 16.72 50 GLN B CA 1
ATOM 2474 C C . GLN B 1 59 ? -77.790 53.533 34.260 1.00 17.02 50 GLN B C 1
ATOM 2475 O O . GLN B 1 59 ? -77.696 52.345 33.990 1.00 17.24 50 GLN B O 1
ATOM 2481 N N . SER B 1 60 ? -76.845 54.218 34.889 1.00 16.96 51 SER B N 1
ATOM 2482 C CA . SER B 1 60 ? -75.567 53.665 35.353 1.00 17.64 51 SER B CA 1
ATOM 2483 C C . SER B 1 60 ? -75.397 54.076 36.798 1.00 16.85 51 SER B C 1
ATOM 2484 O O . SER B 1 60 ? -75.889 55.128 37.232 1.00 18.13 51 SER B O 1
ATOM 2487 N N . PRO B 1 61 ? -74.579 53.360 37.608 1.00 16.72 52 PRO B N 1
ATOM 2488 C CA . PRO B 1 61 ? -73.866 52.157 37.173 1.00 16.54 52 PRO B CA 1
ATOM 2489 C C . PRO B 1 61 ? -74.730 50.901 37.215 1.00 18.86 52 PRO B C 1
ATOM 2490 O O . PRO B 1 61 ? -75.857 50.936 37.728 1.00 18.86 52 PRO B O 1
ATOM 2494 N N . ILE B 1 62 ? -74.214 49.780 36.705 1.00 17.15 53 ILE B N 1
ATOM 2495 C CA . ILE B 1 62 ? -74.904 48.491 36.684 1.00 16.90 53 ILE B CA 1
ATOM 2496 C C . ILE B 1 62 ? -73.935 47.434 37.215 1.00 18.88 53 ILE B C 1
ATOM 2497 O O . ILE B 1 62 ? -72.719 47.684 37.330 1.00 18.17 53 ILE B O 1
ATOM 2502 N N . ASP B 1 63 ? -74.502 46.276 37.556 1.00 17.77 54 ASP B N 1
ATOM 2503 C CA . ASP B 1 63 ? -73.686 45.094 37.816 1.00 19.45 54 ASP B CA 1
ATOM 2504 C C . ASP B 1 63 ? -73.228 44.509 36.483 1.00 18.91 54 ASP B C 1
ATOM 2505 O O . ASP B 1 63 ? -74.030 44.226 35.587 1.00 21.04 54 ASP B O 1
ATOM 2510 N N . LEU B 1 64 ? -71.905 44.385 36.323 1.00 17.93 55 LEU B N 1
ATOM 2511 C CA . LEU B 1 64 ? -71.348 43.863 35.091 1.00 19.27 55 LEU B CA 1
ATOM 2512 C C . LEU B 1 64 ? -71.207 42.351 35.223 1.00 22.18 55 LEU B C 1
ATOM 2513 O O . LEU B 1 64 ? -70.333 41.855 35.951 1.00 24.20 55 LEU B O 1
ATOM 2518 N N . LYS B 1 65 ? -72.153 41.646 34.595 1.00 22.90 56 LYS B N 1
ATOM 2519 C CA . LYS B 1 65 ? -72.317 40.206 34.772 1.00 24.79 56 LYS B CA 1
ATOM 2520 C C . LYS B 1 65 ? -71.622 39.459 33.639 1.00 27.85 56 LYS B C 1
ATOM 2521 O O . LYS B 1 65 ? -72.024 39.485 32.486 1.00 27.30 56 LYS B O 1
ATOM 2527 N N . THR B 1 66 ? -70.538 38.782 33.990 1.00 27.59 57 THR B N 1
ATOM 2528 C CA . THR B 1 66 ? -69.756 38.094 32.981 1.00 30.60 57 THR B CA 1
ATOM 2529 C C . THR B 1 66 ? -70.602 37.113 32.188 1.00 32.43 57 THR B C 1
ATOM 2530 O O . THR B 1 66 ? -70.493 37.098 30.964 1.00 32.00 57 THR B O 1
ATOM 2534 N N . ASP B 1 67 ? -71.465 36.358 32.893 1.00 34.20 58 ASP B N 1
ATOM 2535 C CA . ASP B 1 67 ? -72.227 35.275 32.290 1.00 37.51 58 ASP B CA 1
ATOM 2536 C C . ASP B 1 67 ? -73.401 35.823 31.483 1.00 36.99 58 ASP B C 1
ATOM 2537 O O . ASP B 1 67 ? -73.801 35.216 30.508 1.00 44.98 58 ASP B O 1
ATOM 2542 N N . ILE B 1 68 ? -73.940 36.983 31.846 1.00 34.27 59 ILE B N 1
ATOM 2543 C CA . ILE B 1 68 ? -75.107 37.409 31.089 1.00 36.96 59 ILE B CA 1
ATOM 2544 C C . ILE B 1 68 ? -74.703 38.098 29.767 1.00 42.11 59 ILE B C 1
ATOM 2545 O O . ILE B 1 68 ? -75.409 37.988 28.761 1.00 53.31 59 ILE B O 1
ATOM 2550 N N . SER B 1 69 ? -73.512 38.694 29.727 1.00 26.82 60 SER B N 1
ATOM 2551 C CA . SER B 1 69 ? -73.016 39.596 28.694 1.00 23.56 60 SER B CA 1
ATOM 2552 C C . SER B 1 69 ? -72.744 38.886 27.374 1.00 25.25 60 SER B C 1
ATOM 2553 O O . SER B 1 69 ? -72.541 37.677 27.341 1.00 28.37 60 SER B O 1
ATOM 2556 N N . THR B 1 70 ? -72.716 39.680 26.305 1.00 21.20 61 THR B N 1
ATOM 2557 C CA . THR B 1 70 ? -72.467 39.174 24.972 1.00 21.65 61 THR B CA 1
ATOM 2558 C C . THR B 1 70 ? -71.059 39.576 24.542 1.00 22.47 61 THR B C 1
ATOM 2559 O O . THR B 1 70 ? -70.722 40.753 24.437 1.00 20.20 61 THR B O 1
ATOM 2563 N N . LEU B 1 71 ? -70.243 38.566 24.183 1.00 25.19 62 LEU B N 1
ATOM 2564 C CA . LEU B 1 71 ? -68.917 38.866 23.664 1.00 27.20 62 LEU B CA 1
ATOM 2565 C C . LEU B 1 71 ? -69.016 39.463 22.271 1.00 24.46 62 LEU B C 1
ATOM 2566 O O . LEU B 1 71 ? -69.706 38.910 21.401 1.00 31.69 62 LEU B O 1
ATOM 2571 N N . ASP B 1 72 ? -68.348 40.588 22.021 1.00 22.21 63 ASP B N 1
ATOM 2572 C CA . ASP B 1 72 ? -68.325 41.174 20.693 1.00 23.88 63 ASP B CA 1
ATOM 2573 C C . ASP B 1 72 ? -66.865 41.327 20.253 1.00 27.34 63 ASP B C 1
ATOM 2574 O O . ASP B 1 72 ? -66.166 42.252 20.687 1.00 24.01 63 ASP B O 1
ATOM 2579 N N . LEU B 1 73 ? -66.444 40.463 19.317 1.00 29.97 64 LEU B N 1
ATOM 2580 C CA . LEU B 1 73 ? -65.028 40.433 18.968 1.00 30.31 64 LEU B CA 1
ATOM 2581 C C . LEU B 1 73 ? -64.616 41.633 18.115 1.00 30.39 64 LEU B C 1
ATOM 2582 O O . LEU B 1 73 ? -63.410 41.881 17.947 1.00 31.61 64 LEU B O 1
ATOM 2587 N N . LYS B 1 74 ? -65.583 42.439 17.631 1.00 25.61 65 LYS B N 1
ATOM 2588 C CA . LYS B 1 74 ? -65.290 43.626 16.855 1.00 25.46 65 LYS B CA 1
ATOM 2589 C C . LYS B 1 74 ? -64.851 44.819 17.709 1.00 25.05 65 LYS B C 1
ATOM 2590 O O . LYS B 1 74 ? -64.396 45.834 17.162 1.00 28.37 65 LYS B O 1
ATOM 2596 N N . LEU B 1 75 ? -65.012 44.720 19.049 1.00 21.96 66 LEU B N 1
ATOM 2597 C CA . LEU B 1 75 ? -64.672 45.838 19.906 1.00 21.06 66 LEU B CA 1
ATOM 2598 C C . LEU B 1 75 ? -63.154 45.796 20.152 1.00 20.72 66 LEU B C 1
ATOM 2599 O O . LEU B 1 75 ? -62.653 44.796 20.676 1.00 23.71 66 LEU B O 1
ATOM 2604 N N . LYS B 1 76 ? -62.476 46.870 19.759 1.00 21.28 67 LYS B N 1
ATOM 2605 C CA . LYS B 1 76 ? -61.025 46.855 19.673 1.00 23.10 67 LYS B CA 1
ATOM 2606 C C . LYS B 1 76 ? -60.367 47.363 20.957 1.00 25.15 67 LYS B C 1
ATOM 2607 O O . LYS B 1 76 ? -61.001 47.885 21.886 1.00 22.91 67 LYS B O 1
ATOM 2613 N N . THR B 1 77 ? -59.037 47.233 20.973 1.00 23.60 68 THR B N 1
ATOM 2614 C CA . THR B 1 77 ? -58.257 47.685 22.118 1.00 20.53 68 THR B CA 1
ATOM 2615 C C . THR B 1 77 ? -58.405 49.194 22.264 1.00 21.06 68 THR B C 1
ATOM 2616 O O . THR B 1 77 ? -58.406 49.948 21.275 1.00 24.72 68 THR B O 1
ATOM 2620 N N . VAL B 1 78 ? -58.524 49.685 23.514 1.00 19.18 69 VAL B N 1
ATOM 2621 C CA . VAL B 1 78 ? -58.637 51.116 23.736 1.00 18.97 69 VAL B CA 1
ATOM 2622 C C . VAL B 1 78 ? -57.231 51.734 23.756 1.00 20.39 69 VAL B C 1
ATOM 2623 O O . VAL B 1 78 ? -56.306 51.156 24.345 1.00 22.11 69 VAL B O 1
ATOM 2627 N N . ILE B 1 79 ? -57.083 52.915 23.143 1.00 19.69 70 ILE B N 1
ATOM 2628 C CA . ILE B 1 79 ? -55.832 53.680 23.192 1.00 20.21 70 ILE B CA 1
ATOM 2629 C C . ILE B 1 79 ? -56.095 55.05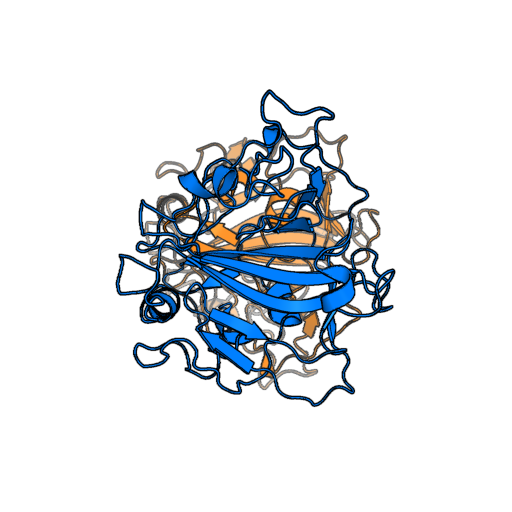3 23.791 1.00 22.54 70 ILE B C 1
ATOM 2630 O O . ILE B 1 79 ? -57.006 55.776 23.351 1.00 22.79 70 ILE B O 1
ATOM 2635 N N . ILE B 1 80 ? -55.210 55.497 24.716 1.00 19.83 71 ILE B N 1
ATOM 2636 C CA . ILE B 1 80 ? -55.248 56.876 25.164 1.00 21.17 71 ILE B CA 1
ATOM 2637 C C . ILE B 1 80 ? -53.947 57.544 24.714 1.00 24.31 71 ILE B C 1
ATOM 2638 O O . ILE B 1 80 ? -52.873 56.938 24.872 1.00 26.70 71 ILE B O 1
ATOM 2643 N N . TYR B 1 81 ? -54.055 58.758 24.163 1.00 24.51 72 TYR B N 1
ATOM 2644 C CA . TYR B 1 81 ? -52.870 59.375 23.556 1.00 24.34 72 TYR B CA 1
ATOM 2645 C C . TYR B 1 81 ? -52.915 60.881 23.739 1.00 27.57 72 TYR B C 1
ATOM 2646 O O . TYR B 1 81 ? -53.981 61.459 23.914 1.00 24.54 72 TYR B O 1
ATOM 2655 N N . ARG B 1 82 ? -51.725 61.544 23.679 1.00 26.16 73 ARG B N 1
ATOM 2656 C CA . ARG B 1 82 ? -51.621 62.952 24.027 1.00 27.09 73 ARG B CA 1
ATOM 2657 C C . ARG B 1 82 ? -51.166 63.748 22.798 1.00 26.90 73 ARG B C 1
ATOM 2658 O O . ARG B 1 82 ? -50.425 63.249 21.943 1.00 31.89 73 ARG B O 1
ATOM 2666 N N . ASN B 1 83 ? -51.652 64.969 22.771 1.00 26.76 74 ASN B N 1
ATOM 2667 C CA . ASN B 1 83 ? -51.208 65.998 21.818 1.00 28.84 74 ASN B CA 1
ATOM 2668 C C . ASN B 1 83 ? -49.902 66.532 22.411 1.00 32.56 74 ASN B C 1
ATOM 2669 O O . ASN B 1 83 ? -49.938 67.188 23.433 1.00 33.56 74 ASN B O 1
ATOM 2674 N N . THR B 1 84 ? -48.791 66.206 21.785 1.00 34.93 75 THR B N 1
ATOM 2675 C CA . THR B 1 84 ? -47.481 66.593 22.309 1.00 38.93 75 THR B CA 1
ATOM 2676 C C . THR B 1 84 ? -47.182 68.088 22.173 1.00 43.01 75 THR B C 1
ATOM 2677 O O . THR B 1 84 ? -46.258 68.557 22.823 1.00 46.49 75 THR B O 1
ATOM 2681 N N . SER B 1 85 ? -47.975 68.845 21.402 1.00 37.15 76 SER B N 1
ATOM 2682 C CA . SER B 1 85 ? -47.812 70.288 21.271 1.00 40.48 76 SER B CA 1
ATOM 2683 C C . SER B 1 85 ? -48.496 71.018 22.418 1.00 41.37 76 SER B C 1
ATOM 2684 O O . SER B 1 85 ? -48.319 72.219 22.590 1.00 40.41 76 SER B O 1
ATOM 2687 N N . SER B 1 86 ? -49.332 70.299 23.174 1.00 40.85 77 SER B N 1
ATOM 2688 C CA . SER B 1 86 ? -50.074 70.939 24.245 1.00 39.10 77 SER B CA 1
ATOM 2689 C C . SER B 1 86 ? -49.139 71.248 25.418 1.00 36.90 77 SER B C 1
ATOM 2690 O O . SER B 1 86 ? -48.397 70.367 25.834 1.00 40.08 77 SER B O 1
ATOM 2693 N N . THR B 1 87 ? -49.267 72.440 26.013 1.00 38.32 78 THR B N 1
ATOM 2694 C CA . THR B 1 87 ? -48.410 72.834 27.126 1.00 40.07 78 THR B CA 1
ATOM 2695 C C . THR B 1 87 ? -49.229 73.347 28.304 1.00 39.74 78 THR B C 1
ATOM 2696 O O . THR B 1 87 ? -48.691 73.544 29.388 1.00 41.06 78 THR B O 1
ATOM 2700 N N . GLU B 1 88 ? -50.541 73.539 28.120 1.00 38.32 79 GLU B N 1
ATOM 2701 C CA . GLU B 1 88 ? -51.361 74.080 29.192 1.00 39.55 79 GLU B CA 1
ATOM 2702 C C . GLU B 1 88 ? -51.360 73.159 30.420 1.00 37.16 79 GLU B C 1
ATOM 2703 O O . GLU B 1 88 ? -51.195 71.940 30.325 1.00 37.66 79 GLU B O 1
ATOM 2709 N N . THR B 1 89 ? -51.580 73.764 31.589 1.00 36.69 80 THR B N 1
ATOM 2710 C CA . THR B 1 89 ? -51.490 73.084 32.869 1.00 36.66 80 THR B CA 1
ATOM 2711 C C . THR B 1 89 ? -52.732 72.215 33.142 1.00 33.75 80 THR B C 1
ATOM 2712 O O . THR B 1 89 ? -53.812 72.476 32.617 1.00 36.55 80 THR B O 1
ATOM 2716 N N . THR B 1 90 ? -52.555 71.164 33.956 1.00 31.75 81 THR B N 1
ATOM 2717 C CA . THR B 1 90 ? -53.636 70.353 34.511 1.00 28.72 81 THR B CA 1
ATOM 2718 C C . THR B 1 90 ? -53.943 70.836 35.921 1.00 29.52 81 THR B C 1
ATOM 2719 O O . THR B 1 90 ? -53.027 71.251 36.628 1.00 32.96 81 THR B O 1
ATOM 2723 N N . THR B 1 91 ? -55.210 70.770 36.356 1.00 29.19 82 THR B N 1
ATOM 2724 C CA . THR B 1 91 ? -55.555 71.095 37.734 1.00 29.20 82 THR B CA 1
ATOM 2725 C C . THR B 1 91 ? -56.351 69.939 38.335 1.00 29.60 82 THR B C 1
ATOM 2726 O O . THR B 1 91 ? -56.789 69.036 37.607 1.00 27.67 82 THR B O 1
ATOM 2730 N N . ILE B 1 92 ? -56.516 69.976 39.661 1.00 28.25 83 ILE B N 1
ATOM 2731 C CA . ILE B 1 92 ? -57.427 69.108 40.390 1.00 29.28 83 ILE B CA 1
ATOM 2732 C C . ILE B 1 92 ? -58.245 69.969 41.353 1.00 33.80 83 ILE B C 1
ATOM 2733 O O . ILE B 1 92 ? -57.743 70.954 41.897 1.00 33.67 83 ILE B O 1
ATOM 2738 N N . GLN B 1 93 ? -59.513 69.617 41.509 1.00 29.92 84 GLN B N 1
ATOM 2739 C CA . GLN B 1 93 ? -60.449 70.345 42.355 1.00 31.74 84 GLN B CA 1
ATOM 2740 C C . GLN B 1 93 ? -61.127 69.370 43.314 1.00 33.47 84 GLN B C 1
ATOM 2741 O O . GLN B 1 93 ? -61.510 68.245 42.963 1.00 32.33 84 GLN B O 1
ATOM 2747 N N . ASN B 1 94 ? -61.316 69.816 44.557 1.00 29.86 85 ASN B N 1
ATOM 2748 C CA . ASN B 1 94 ? -62.294 69.204 45.425 1.00 28.37 85 ASN B CA 1
ATOM 2749 C C . ASN B 1 94 ? -63.622 69.894 45.099 1.00 34.79 85 ASN B C 1
ATOM 2750 O O . ASN B 1 94 ? -63.819 71.070 45.444 1.00 32.36 85 ASN B O 1
ATOM 2755 N N . ASN B 1 95 ? -64.518 69.210 44.370 1.00 30.70 86 ASN B N 1
ATOM 2756 C CA . ASN B 1 95 ? -65.751 69.873 43.946 1.00 28.31 86 ASN B CA 1
ATOM 2757 C C . ASN B 1 95 ? -66.857 69.657 44.979 1.00 29.97 86 ASN B C 1
ATOM 2758 O O . ASN B 1 95 ? -68.018 69.987 44.722 1.00 31.76 86 ASN B O 1
ATOM 2763 N N . GLY B 1 96 ? -66.521 69.049 46.126 1.00 28.53 87 GLY B N 1
ATOM 2764 C CA . GLY B 1 96 ? -67.484 68.808 47.183 1.00 29.46 87 GLY B CA 1
ATOM 2765 C C . GLY B 1 96 ? -68.097 67.415 47.186 1.00 33.73 87 GLY B C 1
ATOM 2766 O O . GLY B 1 96 ? -68.678 67.007 48.186 1.00 32.68 87 GLY B O 1
ATOM 2767 N N . HIS B 1 97 ? -67.947 66.686 46.065 1.00 31.08 88 HIS B N 1
ATOM 2768 C CA . HIS B 1 97 ? -68.469 65.327 45.968 1.00 35.07 88 HIS B CA 1
ATOM 2769 C C . HIS B 1 97 ? -67.376 64.352 45.492 1.00 30.51 88 HIS B C 1
ATOM 2770 O O . HIS B 1 97 ? -67.508 63.158 45.670 1.00 32.55 88 HIS B O 1
ATOM 2777 N N . SER B 1 98 ? -66.303 64.863 44.890 1.00 31.55 89 SER B N 1
ATOM 2778 C CA . SER B 1 98 ? -65.207 64.017 44.420 1.00 30.38 89 SER B CA 1
ATOM 2779 C C . SER B 1 98 ? -63.948 64.858 44.274 1.00 32.40 89 SER B C 1
ATOM 2780 O O . SER B 1 98 ? -64.009 66.096 44.353 1.00 32.24 89 SER B O 1
ATOM 2783 N N . ALA B 1 99 ? -62.817 64.189 43.996 1.00 26.24 90 ALA B N 1
ATOM 2784 C CA . ALA B 1 99 ? -61.613 64.845 43.538 1.00 27.90 90 ALA B CA 1
ATOM 2785 C C . ALA B 1 99 ? -61.571 64.738 42.017 1.00 29.44 90 ALA B C 1
ATOM 2786 O O . ALA B 1 99 ? -61.572 63.631 41.500 1.00 31.63 90 ALA B O 1
ATOM 2788 N N . GLU B 1 100 ? -61.555 65.880 41.336 1.00 25.90 91 GLU B N 1
ATOM 2789 C CA . GLU B 1 100 ? -61.757 65.900 39.897 1.00 25.66 91 GLU B CA 1
ATOM 2790 C C . GLU B 1 100 ? -60.549 66.576 39.245 1.00 30.10 91 GLU B C 1
ATOM 2791 O O . GLU B 1 100 ? -60.277 67.774 39.442 1.00 29.65 91 GLU B O 1
ATOM 2797 N N . VAL B 1 101 ? -59.783 65.780 38.496 1.00 24.41 92 VAL B N 1
ATOM 2798 C CA . VAL B 1 101 ? -58.735 66.301 37.640 1.00 25.04 92 VAL B CA 1
ATOM 2799 C C . VAL B 1 101 ? -59.382 66.942 36.419 1.00 25.50 92 VAL B C 1
ATOM 2800 O O . VAL B 1 101 ? -60.206 66.309 35.749 1.00 25.70 92 VAL B O 1
ATOM 2804 N N . LYS B 1 102 ? -58.991 68.189 36.122 1.00 27.54 93 LYS B N 1
ATOM 2805 C CA . LYS B 1 102 ? -59.498 68.873 34.942 1.00 27.31 93 LYS B CA 1
ATOM 2806 C C . LYS B 1 102 ? -58.352 69.029 33.961 1.00 28.89 93 LYS B C 1
ATOM 2807 O O . LYS B 1 102 ? -57.335 69.649 34.277 1.00 26.98 93 LYS B O 1
ATOM 2813 N N . PHE B 1 103 ? -58.511 68.438 32.771 1.00 27.29 94 PHE B N 1
ATOM 2814 C CA . PHE B 1 103 ? -57.465 68.498 31.772 1.00 27.72 94 PHE B CA 1
ATOM 2815 C C . PHE B 1 103 ? -57.712 69.713 30.890 1.00 28.05 94 PHE B C 1
ATOM 2816 O O . PHE B 1 103 ? -58.856 70.118 30.662 1.00 28.15 94 PHE B O 1
ATOM 2824 N N . PRO B 1 104 ? -56.641 70.297 30.327 1.00 31.09 95 PRO B N 1
ATOM 2825 C CA . PRO B 1 104 ? -56.797 71.365 29.348 1.00 31.39 95 PRO B CA 1
ATOM 2826 C C . PRO B 1 104 ? -57.439 70.772 28.093 1.00 29.44 95 PRO B C 1
ATOM 2827 O O . PRO B 1 104 ? -57.264 69.590 27.796 1.00 27.81 95 PRO B O 1
ATOM 2831 N N . ARG B 1 105 ? -58.131 71.625 27.332 1.00 31.24 96 ARG B N 1
ATOM 2832 C CA . ARG B 1 105 ? -58.672 71.269 26.027 1.00 28.79 96 ARG B CA 1
ATOM 2833 C C . ARG B 1 105 ? -57.566 70.805 25.090 1.00 31.54 96 ARG B C 1
ATOM 2834 O O . ARG B 1 105 ? -56.402 71.151 25.278 1.00 31.24 96 ARG B O 1
ATOM 2842 N N . ASN B 1 106 ? -57.926 69.956 24.117 1.00 29.22 97 ASN B N 1
ATOM 2843 C CA . ASN B 1 106 ? -57.079 69.608 22.981 1.00 28.37 97 ASN B CA 1
ATOM 2844 C C . ASN B 1 106 ? -55.790 68.919 23.402 1.00 30.51 97 ASN B C 1
ATOM 2845 O O . ASN B 1 106 ? -54.764 69.041 22.718 1.00 35.23 97 ASN B O 1
ATOM 2850 N N . THR B 1 107 ? -55.840 68.109 24.460 1.00 29.58 98 THR B N 1
ATOM 2851 C CA . THR B 1 107 ? -54.607 67.557 25.023 1.00 28.85 98 THR B CA 1
ATOM 2852 C C . THR B 1 107 ? -54.620 66.029 25.107 1.00 29.33 98 THR B C 1
ATOM 2853 O O . THR B 1 107 ? -53.715 65.397 24.599 1.00 25.91 98 THR B O 1
ATOM 2857 N N . TRP B 1 108 ? -55.617 65.425 25.791 1.00 26.43 99 TRP B N 1
ATOM 2858 C CA . TRP B 1 108 ? -55.698 63.972 25.914 1.00 21.80 99 TRP B CA 1
ATOM 2859 C C . TRP B 1 108 ? -56.914 63.436 25.136 1.00 21.24 99 TRP B C 1
ATOM 2860 O O . TRP B 1 108 ? -57.941 64.107 25.118 1.00 23.81 99 TRP B O 1
ATOM 2871 N N . PHE B 1 109 ? -56.721 62.272 24.520 1.00 20.26 100 PHE B N 1
ATOM 2872 C CA . PHE B 1 109 ? -57.708 61.684 23.596 1.00 21.33 100 PHE B CA 1
ATOM 2873 C C . PHE B 1 109 ? -57.842 60.185 23.806 1.00 21.05 100 PHE B C 1
ATOM 2874 O O . PHE B 1 109 ? -56.929 59.503 24.277 1.00 21.99 100 PHE B O 1
ATOM 2882 N N . ILE B 1 110 ? -59.010 59.631 23.405 1.00 19.92 101 ILE B N 1
ATOM 2883 C CA . ILE B 1 110 ? -59.222 58.197 23.371 1.00 19.87 101 ILE B CA 1
ATOM 2884 C C . ILE B 1 110 ? -59.487 57.814 21.917 1.00 20.42 101 ILE B C 1
ATOM 2885 O O . ILE B 1 110 ? -60.189 58.542 21.202 1.00 21.52 101 ILE B O 1
ATOM 2890 N N . SER B 1 111 ? -58.977 56.641 21.532 1.00 19.30 102 SER B N 1
ATOM 2891 C CA . SER B 1 111 ? -59.301 56.014 20.251 1.00 20.53 102 SER B CA 1
ATOM 2892 C C . SER B 1 111 ? -59.823 54.611 20.537 1.00 20.20 102 SER B C 1
ATOM 2893 O O . SER B 1 111 ? -59.211 53.819 21.284 1.00 20.68 102 SER B O 1
ATOM 2896 N N . PHE B 1 112 ? -61.013 54.330 19.989 1.00 19.50 103 PHE B N 1
ATOM 2897 C CA . PHE B 1 112 ? -61.544 52.993 20.064 1.00 20.42 103 PHE B CA 1
ATOM 2898 C C . PHE B 1 112 ? -61.352 52.233 18.751 1.00 21.91 103 PHE B C 1
ATOM 2899 O O . PHE B 1 112 ? -61.795 51.094 18.643 1.00 23.75 103 PHE B O 1
ATOM 2907 N N . ASP B 1 113 ? -60.794 52.889 17.713 1.00 22.42 104 ASP B N 1
ATOM 2908 C CA . ASP B 1 113 ? -60.793 52.236 16.406 1.00 24.36 104 ASP B CA 1
ATOM 2909 C C . ASP B 1 113 ? -59.378 52.103 15.836 1.00 27.81 104 ASP B C 1
ATOM 2910 O O . ASP B 1 113 ? -59.227 51.797 14.644 1.00 26.22 104 ASP B O 1
ATOM 2915 N N . GLY B 1 114 ? -58.342 52.401 16.655 1.00 26.55 105 GLY B N 1
ATOM 2916 C CA . GLY B 1 114 ? -56.960 52.315 16.178 1.00 28.56 105 GLY B CA 1
ATOM 2917 C C . GLY B 1 114 ? -56.460 53.544 15.410 1.00 30.58 105 GLY B C 1
ATOM 2918 O O . GLY B 1 114 ? -55.266 53.644 15.137 1.00 32.00 105 GLY B O 1
ATOM 2919 N N . ILE B 1 115 ? -57.334 54.519 15.131 1.00 26.99 106 ILE B N 1
ATOM 2920 C CA . ILE B 1 115 ? -56.944 55.721 14.420 1.00 26.84 106 ILE B CA 1
ATOM 2921 C C . ILE B 1 115 ? -56.754 56.864 15.417 1.00 28.95 106 ILE B C 1
ATOM 2922 O O . ILE B 1 115 ? -57.561 57.022 16.330 1.00 25.98 106 ILE B O 1
ATOM 2927 N N . LEU B 1 116 ? -55.685 57.662 15.259 1.00 27.05 107 LEU B N 1
ATOM 2928 C CA . LEU B 1 116 ? -55.360 58.683 16.239 1.00 27.44 107 LEU B CA 1
ATOM 2929 C C . LEU B 1 116 ? -55.812 60.026 15.692 1.00 30.69 107 LEU B C 1
ATOM 2930 O O . LEU B 1 116 ? -54.983 60.918 15.457 1.00 30.85 107 LEU B O 1
ATOM 2935 N N . ASP B 1 117 ? -57.132 60.151 15.462 1.00 25.40 108 ASP B N 1
ATOM 2936 C CA . ASP B 1 117 ? -57.727 61.283 14.747 1.00 26.52 108 ASP B CA 1
ATOM 2937 C C . ASP B 1 117 ? -58.685 62.094 15.620 1.00 25.76 108 ASP B C 1
ATOM 2938 O O . ASP B 1 117 ? -59.543 62.801 15.087 1.00 24.62 108 ASP B O 1
ATOM 2943 N N . TYR B 1 118 ? -58.525 62.014 16.965 1.00 22.53 109 TYR B N 1
ATOM 2944 C CA . TYR B 1 118 ? -59.133 62.972 17.884 1.00 23.32 109 TYR B CA 1
ATOM 2945 C C . TYR B 1 118 ? -60.666 62.811 17.917 1.00 21.72 109 TYR B C 1
ATOM 2946 O O . TYR B 1 118 ? -61.377 63.794 18.118 1.00 25.37 109 TYR B O 1
ATOM 2955 N N . LYS B 1 119 ? -61.173 61.576 17.788 1.00 22.26 110 LYS B N 1
ATOM 2956 C CA . LYS B 1 119 ? -62.633 61.367 17.811 1.00 22.15 110 LYS B CA 1
ATOM 2957 C C . LYS B 1 119 ? -63.220 61.607 19.207 1.00 22.42 110 LYS B C 1
ATOM 2958 O O . LYS B 1 119 ? -64.362 62.075 19.341 1.00 21.00 110 LYS B O 1
ATOM 2964 N N . TYR B 1 120 ? -62.470 61.236 20.255 1.00 21.23 111 TYR B N 1
ATOM 2965 C CA . TYR B 1 120 ? -62.950 61.450 21.627 1.00 19.18 111 TYR B CA 1
ATOM 2966 C C . TYR B 1 120 ? -61.871 62.253 22.357 1.00 20.22 111 TYR B C 1
ATOM 2967 O O . TYR B 1 120 ? -60.713 61.820 22.351 1.00 23.37 111 TYR B O 1
ATOM 2976 N N . GLU B 1 121 ? -62.273 63.350 22.979 1.00 19.99 112 GLU B N 1
ATOM 2977 C CA . GLU B 1 121 ? -61.349 64.235 23.692 1.00 19.74 112 GLU B CA 1
ATOM 2978 C C . GLU B 1 121 ? -61.636 64.171 25.186 1.00 18.92 112 GLU B C 1
ATOM 2979 O O . GLU B 1 121 ? -62.785 64.380 25.615 1.00 20.35 112 GLU B O 1
ATOM 2985 N N . ILE B 1 122 ? -60.577 63.912 25.992 1.00 19.38 113 ILE B N 1
ATOM 2986 C CA . ILE B 1 122 ? -60.743 63.781 27.432 1.00 20.18 113 ILE B CA 1
ATOM 2987 C C . ILE B 1 122 ? -60.891 65.166 28.080 1.00 22.38 113 ILE B C 1
ATOM 2988 O O . ILE B 1 122 ? -60.152 66.109 27.739 1.00 23.34 113 ILE B O 1
ATOM 2993 N N . ILE B 1 123 ? -61.866 65.278 28.991 1.00 19.97 114 ILE B N 1
ATOM 2994 C CA . ILE B 1 123 ? -62.195 66.507 29.710 1.00 20.72 114 ILE B CA 1
ATOM 2995 C C . ILE B 1 123 ? -61.663 66.453 31.147 1.00 24.29 114 ILE B C 1
ATOM 2996 O O . ILE B 1 123 ? -61.068 67.430 31.636 1.00 24.51 114 ILE B O 1
ATOM 3001 N N . GLN B 1 124 ? -61.969 65.356 31.862 1.00 23.44 115 GLN B N 1
ATOM 3002 C CA . GLN B 1 124 ? -61.663 65.274 33.281 1.00 25.09 115 GLN B CA 1
ATOM 3003 C C . GLN B 1 124 ? -61.583 63.821 33.738 1.00 21.88 115 GLN B C 1
ATOM 3004 O O . GLN B 1 124 ? -61.993 62.897 33.036 1.00 21.03 115 GLN B O 1
ATOM 3010 N N . MET B 1 125 ? -61.013 63.635 34.935 1.00 21.17 116 MET B N 1
ATOM 3011 C CA . MET B 1 125 ? -61.025 62.320 35.551 1.00 20.79 116 MET B CA 1
ATOM 3012 C C . MET B 1 125 ? -61.403 62.511 37.010 1.00 23.50 116 MET B C 1
ATOM 3013 O O . MET B 1 125 ? -60.878 63.390 37.671 1.00 25.40 116 MET B O 1
ATOM 3018 N N . HIS B 1 126 ? -62.369 61.750 37.484 1.00 22.84 117 HIS B N 1
ATOM 3019 C CA . HIS B 1 126 ? -62.654 61.853 38.911 1.00 26.02 117 HIS B CA 1
ATOM 3020 C C . HIS B 1 126 ? -62.841 60.455 39.498 1.00 23.59 117 HIS B C 1
ATOM 3021 O O . HIS B 1 126 ? -62.680 59.448 38.785 1.00 24.05 117 HIS B O 1
ATOM 3028 N N . PHE B 1 127 ? -63.090 60.405 40.813 1.00 19.87 118 PHE B N 1
ATOM 3029 C CA . PHE B 1 127 ? -62.931 59.167 41.530 1.00 17.99 118 PHE B CA 1
ATOM 3030 C C . PHE B 1 127 ? -64.122 58.952 42.433 1.00 20.14 118 PHE B C 1
ATOM 3031 O O . PHE B 1 127 ? -64.703 59.919 42.945 1.00 22.81 118 PHE B O 1
ATOM 3039 N N . HIS B 1 128 ? -64.386 57.691 42.696 1.00 19.85 119 HIS B N 1
ATOM 3040 C CA . HIS B 1 128 ? -65.415 57.239 43.631 1.00 19.01 119 HIS B CA 1
ATOM 3041 C C . HIS B 1 128 ? -64.793 56.186 44.538 1.00 21.07 119 HIS B C 1
ATOM 3042 O O . HIS B 1 128 ? -64.139 55.262 44.041 1.00 21.04 119 HIS B O 1
ATOM 3049 N N . TRP B 1 129 ? -64.976 56.335 45.872 1.00 19.58 120 TRP B N 1
ATOM 3050 C CA . TRP B 1 129 ? -64.361 55.399 46.815 1.00 21.41 120 TRP B CA 1
ATOM 3051 C C . TRP B 1 129 ? -65.229 55.229 48.062 1.00 23.52 120 TRP B C 1
ATOM 3052 O O . TRP B 1 129 ? -66.277 55.878 48.182 1.00 22.64 120 TRP B O 1
ATOM 3063 N N . GLY B 1 130 ? -64.782 54.324 48.945 1.00 23.27 121 GLY B N 1
ATOM 3064 C CA . GLY B 1 130 ? -65.558 53.926 50.109 1.00 23.71 121 GLY B CA 1
ATOM 3065 C C . GLY B 1 130 ? -64.950 54.494 51.394 1.00 26.61 121 GLY B C 1
ATOM 3066 O O . GLY B 1 130 ? -63.811 54.987 51.409 1.00 25.79 121 GLY B O 1
ATOM 3067 N N . ASN B 1 131 ? -65.788 54.504 52.442 1.00 27.93 122 ASN B N 1
ATOM 3068 C CA . ASN B 1 131 ? -65.289 54.755 53.793 1.00 28.27 122 ASN B CA 1
ATOM 3069 C C . ASN B 1 131 ? -64.356 53.629 54.234 1.00 31.51 122 ASN B C 1
ATOM 3070 O O . ASN B 1 131 ? -63.484 53.842 55.083 1.00 33.04 122 ASN B O 1
ATOM 3075 N N . THR B 1 132 ? -64.576 52.424 53.716 1.00 29.04 123 THR B N 1
ATOM 3076 C CA . THR B 1 132 ? -63.796 51.234 54.027 1.00 31.28 123 THR B CA 1
ATOM 3077 C C . THR B 1 132 ? -63.354 50.567 52.727 1.00 31.45 123 THR B C 1
ATOM 3078 O O . THR B 1 132 ? -63.909 50.848 51.655 1.00 27.34 123 THR B O 1
ATOM 3082 N N . ASP B 1 133 ? -62.373 49.659 52.828 1.00 28.68 124 ASP B N 1
ATOM 3083 C CA . ASP B 1 133 ? -61.723 49.123 51.641 1.00 24.90 124 ASP B CA 1
ATOM 3084 C C . ASP B 1 133 ? -62.607 48.124 50.896 1.00 28.93 124 ASP B C 1
ATOM 3085 O O . ASP B 1 133 ? -62.256 47.734 49.778 1.00 32.61 124 ASP B O 1
ATOM 3090 N N . ASP B 1 134 ? -63.733 47.697 51.496 1.00 29.58 125 ASP B N 1
ATOM 3091 C CA . ASP B 1 134 ? -64.556 46.651 50.903 1.00 30.73 125 ASP B CA 1
ATOM 3092 C C . ASP B 1 134 ? -65.614 47.248 49.957 1.00 26.60 125 ASP B C 1
ATOM 3093 O O . ASP B 1 134 ? -66.401 46.491 49.411 1.00 28.63 125 ASP B O 1
ATOM 3098 N N . ARG B 1 135 ? -65.616 48.565 49.794 1.00 25.52 126 ARG B N 1
ATOM 3099 C CA . ARG B 1 135 ? -66.595 49.204 48.900 1.00 24.74 126 ARG B CA 1
ATOM 3100 C C . ARG B 1 135 ? -66.014 50.500 48.335 1.00 24.71 126 ARG B C 1
ATOM 3101 O O . ARG B 1 135 ? -64.938 50.964 48.730 1.00 22.86 126 ARG B O 1
ATOM 3109 N N . GLY B 1 136 ? -66.711 51.080 47.325 1.00 21.24 127 GLY B N 1
ATOM 3110 C CA . GLY B 1 136 ? -66.274 52.356 46.828 1.00 20.46 127 GLY B CA 1
ATOM 3111 C C . GLY B 1 136 ? -66.624 52.499 45.345 1.00 18.90 127 GLY B C 1
ATOM 3112 O O . GLY B 1 136 ? -66.954 53.593 44.918 1.00 20.89 127 GLY B O 1
ATOM 3113 N N . SER B 1 137 ? -66.495 51.401 44.600 1.00 19.76 128 SER B N 1
ATOM 3114 C CA . SER B 1 137 ? -66.714 51.524 43.162 1.00 19.31 128 SER B CA 1
ATOM 3115 C C . SER B 1 137 ? -68.200 51.754 42.863 1.00 22.25 128 SER B C 1
ATOM 3116 O O . SER B 1 137 ? -69.069 51.393 43.671 1.00 22.00 128 SER B O 1
ATOM 3119 N N . GLU B 1 138 ? -68.486 52.295 41.671 1.00 20.27 129 GLU B N 1
ATOM 3120 C CA . GLU B 1 138 ? -69.898 52.438 41.266 1.00 19.77 129 GLU B CA 1
ATOM 3121 C C . GLU B 1 138 ? -70.394 51.174 40.582 1.00 18.28 129 GLU B C 1
ATOM 3122 O O . GLU B 1 138 ? -71.390 50.543 40.962 1.00 18.54 129 GLU B O 1
ATOM 3128 N N . HIS B 1 139 ? -69.709 50.785 39.492 1.00 18.47 130 HIS B N 1
ATOM 3129 C CA . HIS B 1 139 ? -69.947 49.476 38.900 1.00 16.33 130 HIS B CA 1
ATOM 3130 C C . HIS B 1 139 ? -69.465 48.372 39.837 1.00 17.76 130 HIS B C 1
ATOM 3131 O O . HIS B 1 139 ? -68.551 48.609 40.636 1.00 19.14 130 HIS B O 1
ATOM 3138 N N . THR B 1 140 ? -70.126 47.229 39.744 1.00 17.95 131 THR B N 1
ATOM 3139 C CA . THR B 1 140 ? -69.664 45.983 40.342 1.00 18.11 131 THR B CA 1
ATOM 3140 C C . THR B 1 140 ? -69.363 44.997 39.232 1.00 19.71 131 THR B C 1
ATOM 3141 O O . THR B 1 140 ? -69.860 45.144 38.122 1.00 18.83 131 THR B O 1
ATOM 3145 N N . ILE B 1 141 ? -68.442 44.040 39.497 1.00 20.08 132 ILE B N 1
ATOM 3146 C CA . ILE B 1 141 ? -68.196 42.996 38.518 1.00 20.94 132 ILE B CA 1
ATOM 3147 C C . ILE B 1 141 ? -68.603 41.672 39.151 1.00 21.51 132 ILE B C 1
ATOM 3148 O O . ILE B 1 141 ? -68.018 41.296 40.175 1.00 21.75 132 ILE B O 1
ATOM 3153 N N . ASP B 1 142 ? -69.677 41.067 38.619 1.00 21.71 133 ASP B N 1
ATOM 3154 C CA . ASP B 1 142 ? -70.277 39.869 39.222 1.00 26.05 133 ASP B CA 1
ATOM 3155 C C . ASP B 1 142 ? -70.563 40.090 40.711 1.00 25.99 133 ASP B C 1
ATOM 3156 O O . ASP B 1 142 ? -70.289 39.218 41.567 1.00 26.18 133 ASP B O 1
ATOM 3161 N N . GLY B 1 143 ? -71.062 41.284 41.034 1.00 23.49 134 GLY B N 1
ATOM 3162 C CA . GLY B 1 143 ? -71.473 41.635 42.381 1.00 25.39 134 GLY B CA 1
ATOM 3163 C C . GLY B 1 143 ? -70.358 42.155 43.287 1.00 22.26 134 GLY B C 1
ATOM 3164 O O . GLY B 1 143 ? -70.620 42.562 44.399 1.00 25.91 134 GLY B O 1
ATOM 3165 N N . PHE B 1 144 ? -69.111 42.180 42.801 1.00 21.55 135 PHE B N 1
ATOM 3166 C CA . PHE B 1 144 ? -67.967 42.554 43.636 1.00 21.86 135 PHE B CA 1
ATOM 3167 C C . PHE B 1 144 ? -67.658 44.041 43.528 1.00 22.17 135 PHE B C 1
ATOM 3168 O O . PHE B 1 144 ? -67.607 44.566 42.402 1.00 21.49 135 PHE B O 1
ATOM 3176 N N . ARG B 1 145 ? -67.499 44.702 44.679 1.00 20.05 136 ARG B N 1
ATOM 3177 C CA . ARG B 1 145 ? -67.222 46.163 44.721 1.00 19.67 136 ARG B CA 1
ATOM 3178 C C . ARG B 1 145 ? -65.733 46.398 44.994 1.00 21.48 136 ARG B C 1
ATOM 3179 O O . ARG B 1 145 ? -65.199 45.790 45.943 1.00 24.38 136 ARG B O 1
ATOM 3187 N N . PHE B 1 146 ? -65.103 47.253 44.184 1.00 19.52 137 PHE B N 1
ATOM 3188 C CA . PHE B 1 146 ? -63.682 47.585 44.334 1.00 18.55 137 PHE B CA 1
ATOM 3189 C C . PHE B 1 146 ? -63.557 48.770 45.266 1.00 20.76 137 PHE B C 1
ATOM 3190 O O . PHE B 1 146 ? -64.514 49.515 45.477 1.00 19.72 137 PHE B O 1
ATOM 3198 N N . PRO B 1 147 ? -62.370 49.041 45.859 1.00 19.87 138 PRO B N 1
ATOM 3199 C CA . PRO B 1 147 ? -62.243 50.191 46.751 1.00 22.12 138 PRO B CA 1
ATOM 3200 C C . PRO B 1 147 ? -62.235 51.556 46.086 1.00 18.58 138 PRO B C 1
ATOM 3201 O O . PRO B 1 147 ? -62.509 52.561 46.745 1.00 22.19 138 PRO B O 1
ATOM 3205 N N . LEU B 1 148 ? -61.942 51.624 44.752 1.00 18.89 139 LEU B N 1
ATOM 3206 C CA . LEU B 1 148 ? -61.809 52.906 44.093 1.00 19.06 139 LEU B CA 1
ATOM 3207 C C . LEU B 1 148 ? -62.115 52.672 42.604 1.00 19.79 139 LEU B C 1
ATOM 3208 O O . LEU B 1 148 ? -61.579 51.748 41.993 1.00 19.35 139 LEU B O 1
ATOM 3213 N N . GLU B 1 149 ? -62.990 53.512 42.038 1.00 18.22 140 GLU B N 1
ATOM 3214 C CA . GLU B 1 149 ? -63.247 53.497 40.597 1.00 18.06 140 GLU B CA 1
ATOM 3215 C C . GLU B 1 149 ? -62.930 54.883 40.068 1.00 17.82 140 GLU B C 1
ATOM 3216 O O . GLU B 1 149 ? -63.464 55.886 40.594 1.00 19.43 140 GLU B O 1
ATOM 3222 N N . GLY B 1 150 ? -62.054 54.955 39.046 1.00 17.06 141 GLY B N 1
ATOM 3223 C CA . GLY B 1 150 ? -61.795 56.219 38.386 1.00 18.21 141 GLY B CA 1
ATOM 3224 C C . GLY B 1 150 ? -62.619 56.305 37.104 1.00 17.46 141 GLY B C 1
ATOM 3225 O O . GLY B 1 150 ? -62.794 55.305 36.416 1.00 17.89 141 GLY B O 1
ATOM 3226 N N . HIS B 1 151 ? -63.095 57.521 36.780 1.00 18.12 142 HIS B N 1
ATOM 3227 C CA . HIS B 1 151 ? -63.830 57.727 35.533 1.00 17.02 142 HIS B CA 1
ATOM 3228 C C . HIS B 1 151 ? -63.118 58.763 34.693 1.00 20.32 142 HIS B C 1
ATOM 3229 O O . HIS B 1 151 ? -62.964 59.907 35.138 1.00 20.83 142 HIS B O 1
ATOM 3236 N N . ILE B 1 152 ? -62.658 58.351 33.497 1.00 17.89 143 ILE B N 1
ATOM 3237 C CA . ILE B 1 152 ? -62.044 59.278 32.555 1.00 18.05 143 ILE B CA 1
ATOM 3238 C C . ILE B 1 152 ? -63.134 59.691 31.564 1.00 17.45 143 ILE B C 1
ATOM 3239 O O . ILE B 1 152 ? -63.672 58.845 30.849 1.00 18.03 143 ILE B O 1
ATOM 3244 N N . VAL B 1 153 ? -63.498 60.979 31.636 1.00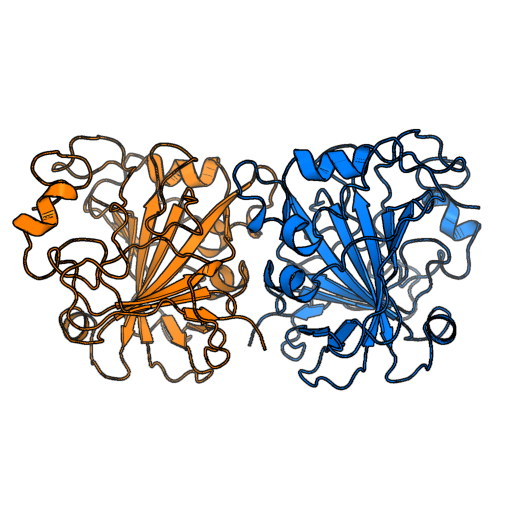 18.00 144 VAL B N 1
ATOM 3245 C CA . VAL B 1 153 ? -64.659 61.481 30.907 1.00 19.25 144 VAL B CA 1
ATOM 3246 C C . VAL B 1 153 ? -64.196 62.165 29.638 1.00 19.28 144 VAL B C 1
ATOM 3247 O O . VAL B 1 153 ? -63.371 63.099 29.709 1.00 20.30 144 VAL B O 1
ATOM 3251 N N . SER B 1 154 ? -64.787 61.759 28.499 1.00 18.50 145 SER B N 1
ATOM 3252 C CA . SER B 1 154 ? -64.446 62.337 27.200 1.00 18.22 145 SER B CA 1
ATOM 3253 C C . SER B 1 154 ? -65.724 62.768 26.470 1.00 18.62 145 SER B C 1
ATOM 3254 O O . SER B 1 154 ? -66.801 62.242 26.771 1.00 19.10 145 SER B O 1
ATOM 3257 N N . PHE B 1 155 ? -65.587 63.711 25.525 1.00 18.35 146 PHE B N 1
ATOM 3258 C CA . PHE B 1 155 ? -66.711 64.003 24.647 1.00 19.60 146 PHE B CA 1
ATOM 3259 C C . PHE B 1 155 ? -66.383 63.541 23.233 1.00 20.05 146 PHE B C 1
ATOM 3260 O O . PHE B 1 155 ? -65.216 63.416 22.840 1.00 21.20 146 PHE B O 1
ATOM 3268 N N . ARG B 1 156 ? -67.440 63.313 22.443 1.00 18.08 147 ARG B N 1
ATOM 3269 C CA . ARG B 1 156 ? -67.321 62.832 21.089 1.00 18.70 147 ARG B CA 1
ATOM 3270 C C . ARG B 1 156 ? -67.080 64.013 20.154 1.00 22.27 147 ARG B C 1
ATOM 3271 O O . ARG B 1 156 ? -68.013 64.567 19.556 1.00 21.08 147 ARG B O 1
ATOM 3279 N N . ARG B 1 157 ? -65.810 64.439 20.146 1.00 20.97 148 ARG B N 1
ATOM 3280 C CA . ARG B 1 157 ? -65.322 65.554 19.332 1.00 22.78 148 ARG B CA 1
ATOM 3281 C C . ARG B 1 157 ? -65.567 65.280 17.850 1.00 23.89 148 ARG B C 1
ATOM 3282 O O . ARG B 1 157 ? -65.740 66.240 17.083 1.00 25.04 148 ARG B O 1
ATOM 3290 N N . GLN B 1 158 ? -65.640 64.007 17.467 1.00 21.64 149 GLN B N 1
ATOM 3291 C CA . GLN B 1 158 ? -66.018 63.579 16.116 1.00 27.07 149 GLN B CA 1
ATOM 3292 C C . GLN B 1 158 ? -67.297 64.290 15.664 1.00 26.17 149 GLN B C 1
ATOM 3293 O O . GLN B 1 158 ? -67.410 64.658 14.468 1.00 26.17 149 GLN B O 1
ATOM 3299 N N . MET B 1 159 ? -68.255 64.466 16.597 1.00 24.35 150 MET B N 1
ATOM 3300 C CA . MET B 1 159 ? -69.532 65.102 16.292 1.00 21.32 150 MET B CA 1
ATOM 3301 C C . MET B 1 159 ? -69.670 66.505 16.877 1.00 23.85 150 MET B C 1
ATOM 3302 O O . MET B 1 159 ? -70.370 67.337 16.277 1.00 26.01 150 MET B O 1
ATOM 3307 N N . TYR B 1 160 ? -69.128 66.764 18.088 1.00 20.57 151 TYR B N 1
ATOM 3308 C CA . TYR B 1 160 ? -69.475 67.941 18.859 1.00 20.66 151 TYR B CA 1
ATOM 3309 C C . TYR B 1 160 ? -68.198 68.759 19.084 1.00 27.06 151 TYR B C 1
ATOM 3310 O O . TYR B 1 160 ? -67.172 68.178 19.433 1.00 27.15 151 TYR B O 1
ATOM 3319 N N . SER B 1 161 ? -68.321 70.083 18.941 1.00 28.11 152 SER B N 1
ATOM 3320 C CA . SER B 1 161 ? -67.193 71.015 18.962 1.00 31.87 152 SER B CA 1
ATOM 3321 C C . SER B 1 161 ? -66.605 71.194 20.354 1.00 29.76 152 SER B C 1
ATOM 3322 O O . SER B 1 161 ? -65.455 71.612 20.461 1.00 33.50 152 SER B O 1
ATOM 3325 N N . SER B 1 162 ? -67.412 71.088 21.406 1.00 28.17 153 SER B N 1
ATOM 3326 C CA . SER B 1 162 ? -66.874 71.396 22.726 1.00 33.20 153 SER B CA 1
ATOM 3327 C C . SER B 1 162 ? -67.506 70.505 23.791 1.00 28.10 153 SER B C 1
ATOM 3328 O O . SER B 1 162 ? -68.554 69.930 23.554 1.00 30.20 153 SER B O 1
ATOM 3331 N N . PRO B 1 163 ? -66.935 70.440 25.007 1.00 30.71 154 PRO B N 1
ATOM 3332 C CA . PRO B 1 163 ? -67.559 69.706 26.096 1.00 27.62 154 PRO B CA 1
ATOM 3333 C C . PRO B 1 163 ? -68.966 70.237 26.355 1.00 27.74 154 PRO B C 1
ATOM 3334 O O . PRO B 1 163 ? -69.888 69.457 26.577 1.00 28.42 154 PRO B O 1
ATOM 3338 N N . SER B 1 164 ? -69.138 71.570 26.331 1.00 27.83 155 SER B N 1
ATOM 3339 C CA . SER B 1 164 ? -70.421 72.087 26.780 1.00 28.19 155 SER B CA 1
ATOM 3340 C C . SER B 1 164 ? -71.488 71.825 25.714 1.00 29.03 155 SER B C 1
ATOM 3341 O O . SER B 1 164 ? -72.647 71.707 26.069 1.00 33.60 155 SER B O 1
ATOM 3344 N N . GLU B 1 165 ? -71.095 71.659 24.447 1.00 28.53 156 GLU B N 1
ATOM 3345 C CA . GLU B 1 165 ? -72.038 71.236 23.411 1.00 33.74 156 GLU B CA 1
ATOM 3346 C C . GLU B 1 165 ? -72.419 69.758 23.587 1.00 33.14 156 GLU B C 1
ATOM 3347 O O . GLU B 1 165 ? -73.568 69.389 23.388 1.00 38.55 156 GLU B O 1
ATOM 3353 N N . ALA B 1 166 ? -71.472 68.912 23.987 1.00 25.09 157 ALA B N 1
ATOM 3354 C CA . ALA B 1 166 ? -71.680 67.466 24.032 1.00 23.56 157 ALA B CA 1
ATOM 3355 C C . ALA B 1 166 ? -72.410 66.992 25.288 1.00 22.95 157 ALA B C 1
ATOM 3356 O O . ALA B 1 166 ? -73.166 66.013 25.215 1.00 21.43 157 ALA B O 1
ATOM 3358 N N . ILE B 1 167 ? -72.147 67.632 26.436 1.00 22.34 158 ILE B N 1
ATOM 3359 C CA . ILE B 1 167 ? -72.565 67.160 27.752 1.00 24.20 158 ILE B CA 1
ATOM 3360 C C . ILE B 1 167 ? -74.076 66.881 27.853 1.00 23.69 158 ILE B C 1
ATOM 3361 O O . ILE B 1 167 ? -74.475 65.931 28.535 1.00 23.31 158 ILE B O 1
ATOM 3366 N N . GLY B 1 168 ? -74.900 67.669 27.144 1.00 22.80 159 GLY B N 1
ATOM 3367 C CA . GLY B 1 168 ? -76.333 67.499 27.202 1.00 22.91 159 GLY B CA 1
ATOM 3368 C C . GLY B 1 168 ? -76.944 66.878 25.959 1.00 22.07 159 GLY B C 1
ATOM 3369 O O . GLY B 1 168 ? -78.182 66.851 25.860 1.00 24.68 159 GLY B O 1
ATOM 3370 N N . ARG B 1 169 ? -76.132 66.422 25.004 1.00 21.45 160 ARG B N 1
ATOM 3371 C CA . ARG B 1 169 ? -76.687 66.065 23.712 1.00 20.51 160 ARG B CA 1
ATOM 3372 C C . ARG B 1 169 ? -76.608 64.559 23.489 1.00 20.28 160 ARG B C 1
ATOM 3373 O O . ARG B 1 169 ? -75.776 63.885 24.103 1.00 19.54 160 ARG B O 1
ATOM 3381 N N . PRO B 1 170 ? -77.440 63.972 22.605 1.00 20.11 161 PRO B N 1
ATOM 3382 C CA . PRO B 1 170 ? -77.430 62.519 22.422 1.00 18.63 161 PRO B CA 1
ATOM 3383 C C . PRO B 1 170 ? -76.061 62.018 21.994 1.00 18.74 161 PRO B C 1
ATOM 3384 O O . PRO B 1 170 ? -75.380 62.602 21.158 1.00 17.97 161 PRO B O 1
ATOM 3388 N N . GLY B 1 171 ? -75.652 60.915 22.634 1.00 18.03 162 GLY B N 1
ATOM 3389 C CA . GLY B 1 171 ? -74.415 60.290 22.210 1.00 18.66 162 GLY B CA 1
ATOM 3390 C C . GLY B 1 171 ? -73.162 61.164 22.448 1.00 18.12 162 GLY B C 1
ATOM 3391 O O . GLY B 1 171 ? -72.129 60.871 21.837 1.00 20.55 162 GLY B O 1
ATOM 3392 N N . GLY B 1 172 ? -73.254 62.161 23.355 1.00 18.03 163 GLY B N 1
ATOM 3393 C CA . GLY B 1 172 ? -72.184 63.165 23.461 1.00 18.00 163 GLY B CA 1
ATOM 3394 C C . GLY B 1 172 ? -70.936 62.670 24.207 1.00 19.14 163 GLY B C 1
ATOM 3395 O O . GLY B 1 172 ? -69.834 63.214 24.011 1.00 18.95 163 GLY B O 1
ATOM 3396 N N . LEU B 1 173 ? -71.073 61.633 25.062 1.00 17.19 164 LEU B N 1
ATOM 3397 C CA . LEU B 1 173 ? -69.989 61.351 26.018 1.00 17.69 164 LEU B CA 1
ATOM 3398 C C . LEU B 1 173 ? -69.508 59.909 25.923 1.00 18.51 164 LEU B C 1
ATOM 3399 O O . LEU B 1 173 ? -70.269 59.016 25.575 1.00 18.22 164 LEU B O 1
ATOM 3404 N N . ALA B 1 174 ? -68.226 59.684 26.274 1.00 17.18 165 ALA B N 1
ATOM 3405 C CA . ALA B 1 174 ? -67.709 58.323 26.432 1.00 16.67 165 ALA B CA 1
ATOM 3406 C C . ALA B 1 174 ? -66.871 58.318 27.720 1.00 17.44 165 ALA B C 1
ATOM 3407 O O . ALA B 1 174 ? -66.047 59.231 27.919 1.00 19.86 165 ALA B O 1
ATOM 3409 N N . VAL B 1 175 ? -67.162 57.402 28.636 1.00 16.27 166 VAL B N 1
ATOM 3410 C CA . VAL B 1 175 ? -66.447 57.376 29.906 1.00 16.04 166 VAL B CA 1
ATOM 3411 C C . VAL B 1 175 ? -65.719 56.054 30.047 1.00 15.17 166 VAL B C 1
ATOM 3412 O O . VAL B 1 175 ? -66.259 54.989 29.725 1.00 16.44 166 VAL B O 1
ATOM 3416 N N . LEU B 1 176 ? -64.445 56.108 30.514 1.00 16.73 167 LEU B N 1
ATOM 3417 C CA . LEU B 1 176 ? -63.741 54.860 30.837 1.00 16.22 167 LEU B CA 1
ATOM 3418 C C . LEU B 1 176 ? -63.754 54.673 32.346 1.00 16.52 167 LEU B C 1
ATOM 3419 O O . LEU B 1 176 ? -63.408 55.602 33.071 1.00 19.15 167 LEU B O 1
ATOM 3424 N N . GLY B 1 177 ? -64.086 53.464 32.766 1.00 16.19 168 GLY B N 1
ATOM 3425 C CA . GLY B 1 177 ? -64.064 53.117 34.187 1.00 15.48 168 GLY B CA 1
ATOM 3426 C C . GLY B 1 177 ? -62.831 52.265 34.485 1.00 16.21 168 GLY B C 1
ATOM 3427 O O . GLY B 1 177 ? -62.670 51.190 33.856 1.00 17.50 168 GLY B O 1
ATOM 3428 N N . ILE B 1 178 ? -62.016 52.735 35.458 1.00 16.74 169 ILE B N 1
ATOM 3429 C CA . ILE B 1 178 ? -60.800 52.003 35.841 1.00 17.41 169 ILE B CA 1
ATOM 3430 C C . ILE B 1 178 ? -60.980 51.556 37.294 1.00 17.45 169 ILE B C 1
ATOM 3431 O O . ILE B 1 178 ? -61.100 52.412 38.193 1.00 17.82 169 ILE B O 1
ATOM 3436 N N . MET B 1 179 ? -61.010 50.242 37.504 1.00 16.72 170 MET B N 1
ATOM 3437 C CA . MET B 1 179 ? -61.057 49.709 38.867 1.00 17.65 170 MET B CA 1
ATOM 3438 C C . MET B 1 179 ? -59.648 49.667 39.458 1.00 18.02 170 MET B C 1
ATOM 3439 O O . MET B 1 179 ? -58.676 49.494 38.724 1.00 18.38 170 MET B O 1
ATOM 3444 N N . HIS B 1 180 ? -59.584 49.884 40.775 1.00 17.93 171 HIS B N 1
ATOM 3445 C CA . HIS B 1 180 ? -58.333 49.827 41.518 1.00 18.13 171 HIS B CA 1
ATOM 3446 C C . HIS B 1 180 ? -58.487 48.791 42.615 1.00 20.82 171 HIS B C 1
ATOM 3447 O O . HIS B 1 180 ? -59.541 48.680 43.242 1.00 19.40 171 HIS B O 1
ATOM 3454 N N . GLN B 1 181 ? -57.429 48.003 42.856 1.00 19.56 172 GLN B N 1
ATOM 3455 C CA . GLN B 1 181 ? -57.497 47.064 43.976 1.00 20.63 172 GLN B CA 1
ATOM 3456 C C . GLN B 1 181 ? -56.259 47.303 44.850 1.00 21.13 172 GLN B C 1
ATOM 3457 O O . GLN B 1 181 ? -55.213 47.696 44.335 1.00 20.86 172 GLN B O 1
ATOM 3463 N N . ILE B 1 182 ? -56.402 47.037 46.155 1.00 20.95 173 ILE B N 1
ATOM 3464 C CA . ILE B 1 182 ? -55.328 47.292 47.117 1.00 22.02 173 ILE B CA 1
ATOM 3465 C C . ILE B 1 182 ? -54.436 46.062 47.237 1.00 22.29 173 ILE B C 1
ATOM 3466 O O . ILE B 1 182 ? -54.929 44.934 47.355 1.00 22.44 173 ILE B O 1
ATOM 3471 N N . VAL B 1 183 ? -53.103 46.298 47.179 1.00 21.59 174 VAL B N 1
ATOM 3472 C CA . VAL B 1 183 ? -52.129 45.230 47.445 1.00 21.37 174 VAL B CA 1
ATOM 3473 C C . VAL B 1 183 ? -51.203 45.707 48.577 1.00 20.60 174 VAL B C 1
ATOM 3474 O O . VAL B 1 183 ? -50.956 46.900 48.741 1.00 24.07 174 VAL B O 1
ATOM 3478 N N . GLU B 1 184 ? -50.619 44.728 49.284 1.00 25.01 175 GLU B N 1
ATOM 3479 C CA . GLU B 1 184 ? -49.702 45.043 50.381 1.00 27.59 175 GLU B CA 1
ATOM 3480 C C . GLU B 1 184 ? -48.258 45.183 49.875 1.00 28.52 175 GLU B C 1
ATOM 3481 O O . GLU B 1 184 ? -47.472 45.926 50.453 1.00 30.08 175 GLU B O 1
ATOM 3487 N N . SER B 1 185 ? -47.907 44.466 48.801 1.00 24.00 176 SER B N 1
ATOM 3488 C CA . SER B 1 185 ? -46.514 44.460 48.350 1.00 25.10 176 SER B CA 1
ATOM 3489 C C . SER B 1 185 ? -46.404 44.987 46.919 1.00 22.88 176 SER B C 1
ATOM 3490 O O . SER B 1 185 ? -46.883 44.337 45.986 1.00 22.85 176 SER B O 1
ATOM 3493 N N . ILE B 1 186 ? -45.791 46.173 46.748 1.00 22.38 177 ILE B N 1
ATOM 3494 C CA . ILE B 1 186 ? -45.646 46.749 45.409 1.00 21.63 177 ILE B CA 1
ATOM 3495 C C . ILE B 1 186 ? -44.661 47.917 45.438 1.00 23.12 177 ILE B C 1
ATOM 3496 O O . ILE B 1 186 ? -44.583 48.654 46.418 1.00 27.70 177 ILE B O 1
ATOM 3501 N N . LYS B 1 187 ? -43.897 48.078 44.365 1.00 23.08 178 LYS B N 1
ATOM 3502 C CA . LYS B 1 187 ? -43.132 49.304 44.217 1.00 25.47 178 LYS B CA 1
ATOM 3503 C C . LYS B 1 187 ? -44.033 50.452 43.782 1.00 26.06 178 LYS B C 1
ATOM 3504 O O . LYS B 1 187 ? -44.903 50.292 42.914 1.00 22.94 178 LYS B O 1
ATOM 3510 N N . TYR B 1 188 ? -43.783 51.628 44.359 1.00 24.44 179 TYR B N 1
ATOM 3511 C CA . TYR B 1 188 ? -44.499 52.843 43.980 1.00 25.16 179 TYR B CA 1
ATOM 3512 C C . TYR B 1 188 ? -44.712 52.966 42.468 1.00 24.32 179 TYR B C 1
ATOM 3513 O O . TYR B 1 188 ? -45.790 53.321 41.976 1.00 21.93 179 TYR B O 1
ATOM 3522 N N . GLU B 1 189 ? -43.665 52.726 41.678 1.00 22.99 180 GLU B N 1
ATOM 3523 C CA . GLU B 1 189 ? -43.670 52.983 40.253 1.00 23.78 180 GLU B CA 1
ATOM 3524 C C . GLU B 1 189 ? -44.628 52.043 39.517 1.00 23.27 180 GLU B C 1
ATOM 3525 O O . GLU B 1 189 ? -44.933 52.318 38.351 1.00 25.18 180 GLU B O 1
ATOM 3531 N N . GLN B 1 190 ? -45.058 50.973 40.185 1.00 22.09 181 GLN B N 1
ATOM 3532 C CA . GLN B 1 190 ? -45.983 50.045 39.525 1.00 22.52 181 GLN B CA 1
ATOM 3533 C C . GLN B 1 190 ? -47.405 50.299 40.012 1.00 21.44 181 GLN B C 1
ATOM 3534 O O . GLN B 1 190 ? -48.305 49.533 39.670 1.00 21.79 181 GLN B O 1
ATOM 3540 N N . THR B 1 191 ? -47.602 51.317 40.880 1.00 20.77 182 THR B N 1
ATOM 3541 C CA . THR B 1 191 ? -48.983 51.587 41.302 1.00 21.45 182 THR B CA 1
ATOM 3542 C C . THR B 1 191 ? -49.636 52.653 40.414 1.00 20.70 182 THR B C 1
ATOM 3543 O O . THR B 1 191 ? -48.987 53.425 39.707 1.00 20.63 182 THR B O 1
ATOM 3547 N N . ALA B 1 192 ? -50.983 52.729 40.453 1.00 20.92 183 ALA B N 1
ATOM 3548 C CA . ALA B 1 192 ? -51.645 53.751 39.665 1.00 19.57 183 ALA B CA 1
ATOM 3549 C C . ALA B 1 192 ? -51.221 55.156 40.074 1.00 20.26 183 ALA B C 1
ATOM 3550 O O . ALA B 1 192 ? -51.265 56.029 39.220 1.00 20.53 183 ALA B O 1
ATOM 3552 N N . PHE B 1 193 ? -50.826 55.348 41.356 1.00 22.04 184 PHE B N 1
ATOM 3553 C CA . PHE B 1 193 ? -50.419 56.682 41.773 1.00 21.78 184 PHE B CA 1
ATOM 3554 C C . PHE B 1 193 ? -49.172 57.168 41.030 1.00 24.83 184 PHE B C 1
ATOM 3555 O O . PHE B 1 193 ? -48.970 58.378 40.926 1.00 23.70 184 PHE B O 1
ATOM 3563 N N . LYS B 1 194 ? -48.333 56.251 40.528 1.00 22.69 185 LYS B N 1
ATOM 3564 C CA . LYS B 1 194 ? -47.232 56.726 39.689 1.00 22.35 185 LYS B CA 1
ATOM 3565 C C . LYS B 1 194 ? -47.773 57.431 38.443 1.00 24.80 185 LYS B C 1
ATOM 3566 O O . LYS B 1 194 ? -47.305 58.512 38.061 1.00 24.86 185 LYS B O 1
ATOM 3572 N N . ALA B 1 195 ? -48.788 56.830 37.779 1.00 21.91 186 ALA B N 1
ATOM 3573 C CA . ALA B 1 195 ? -49.416 57.481 36.631 1.00 20.77 186 ALA B CA 1
ATOM 3574 C C . ALA B 1 195 ? -50.031 58.820 37.037 1.00 21.44 186 ALA B C 1
ATOM 3575 O O . ALA B 1 195 ? -50.009 59.761 36.256 1.00 25.34 186 ALA B O 1
ATOM 3577 N N . TYR B 1 196 ? -50.575 58.898 38.249 1.00 21.38 187 TYR B N 1
ATOM 3578 C CA . TYR B 1 196 ? -51.207 60.125 38.708 1.00 23.36 187 TYR B CA 1
ATOM 3579 C C . TYR B 1 196 ? -50.157 61.131 39.189 1.00 25.27 187 TYR B C 1
ATOM 3580 O O . TYR B 1 196 ? -50.539 62.232 39.601 1.00 25.00 187 TYR B O 1
ATOM 3589 N N . ASN B 1 197 ? -48.865 60.738 39.174 1.00 27.23 188 ASN B N 1
ATOM 3590 C CA . ASN B 1 197 ? -47.778 61.512 39.801 1.00 28.08 188 ASN B CA 1
ATOM 3591 C C . ASN B 1 197 ? -48.165 61.945 41.218 1.00 28.67 188 ASN B C 1
ATOM 3592 O O . ASN B 1 197 ? -47.879 63.082 41.634 1.00 28.38 188 ASN B O 1
ATOM 3597 N N . ASN B 1 198 ? -48.833 61.032 41.959 1.00 26.85 189 ASN B N 1
ATOM 3598 C CA . ASN B 1 198 ? -49.224 61.222 43.344 1.00 28.34 189 ASN B CA 1
ATOM 3599 C C . ASN B 1 198 ? -50.146 62.443 43.517 1.00 28.42 189 ASN B C 1
ATOM 3600 O O . ASN B 1 198 ? -50.270 62.953 44.638 1.00 28.82 189 ASN B O 1
ATOM 3605 N N . PHE B 1 199 ? -50.792 62.907 42.423 1.00 26.46 190 PHE B N 1
ATOM 3606 C CA . PHE B 1 199 ? -51.581 64.143 42.430 1.00 28.16 190 PHE B CA 1
ATOM 3607 C C . PHE B 1 199 ? -50.730 65.299 43.000 1.00 31.12 190 PHE B C 1
ATOM 3608 O O . PHE B 1 199 ? -51.254 66.245 43.600 1.00 31.53 190 PHE B O 1
ATOM 3616 N N . SER B 1 200 ? -49.415 65.202 42.778 1.00 29.57 191 SER B N 1
ATOM 3617 C CA . SER B 1 200 ? -48.455 66.241 43.164 1.00 32.18 191 SER B CA 1
ATOM 3618 C C . SER B 1 200 ? -48.558 66.558 44.653 1.00 32.79 191 SER B C 1
ATOM 3619 O O . SER B 1 200 ? -48.271 67.682 45.069 1.00 35.48 191 SER B O 1
ATOM 3622 N N . GLY B 1 201 ? -48.989 65.586 45.457 1.00 33.00 192 GLY B N 1
ATOM 3623 C CA . GLY B 1 201 ? -49.014 65.732 46.903 1.00 33.78 192 GLY B CA 1
ATOM 3624 C C . GLY B 1 201 ? -50.083 66.700 47.391 1.00 41.02 192 GLY B C 1
ATOM 3625 O O . GLY B 1 201 ? -50.059 67.124 48.547 1.00 44.46 192 GLY B O 1
ATOM 3626 N N . VAL B 1 202 ? -51.045 67.010 46.518 1.00 37.90 193 VAL B N 1
ATOM 3627 C CA . VAL B 1 202 ? -52.063 68.006 46.801 1.00 40.37 193 VAL B CA 1
ATOM 3628 C C . VAL B 1 202 ? -53.187 67.482 47.714 1.00 39.85 193 VAL B C 1
ATOM 3629 O O . VAL B 1 202 ? -53.849 68.288 48.378 1.00 40.37 193 VAL B O 1
ATOM 3633 N N . LEU B 1 203 ? -53.392 66.158 47.806 1.00 34.62 194 LEU B N 1
ATOM 3634 C CA . LEU B 1 203 ? -54.483 65.606 48.607 1.00 34.23 194 LEU B CA 1
ATOM 3635 C C . LEU B 1 203 ? -54.182 65.711 50.111 1.00 38.94 194 LEU B C 1
ATOM 3636 O O . LEU B 1 203 ? -53.304 65.015 50.611 1.00 45.57 194 LEU B O 1
ATOM 3641 N N . ASN B 1 204 ? -54.964 66.510 50.853 1.00 38.54 195 ASN B N 1
ATOM 3642 C CA . ASN B 1 204 ? -54.892 66.484 52.314 1.00 36.36 195 ASN B CA 1
ATOM 3643 C C . ASN B 1 204 ? -56.182 67.064 52.892 1.00 38.29 195 ASN B C 1
ATOM 3644 O O . ASN B 1 204 ? -57.026 67.536 52.140 1.00 36.66 195 ASN B O 1
ATOM 3649 N N . SER B 1 205 ? -56.295 67.093 54.232 1.00 40.21 196 SER B N 1
ATOM 3650 C CA . SER B 1 205 ? -57.449 67.608 54.967 1.00 41.49 196 SER B CA 1
ATOM 3651 C C . SER B 1 205 ? -57.793 69.065 54.639 1.00 41.29 196 SER B C 1
ATOM 3652 O O . SER B 1 205 ? -58.940 69.479 54.847 1.00 42.86 196 SER B O 1
ATOM 3655 N N . GLN B 1 206 ? -56.809 69.853 54.189 1.00 41.16 197 GLN B N 1
ATOM 3656 C CA . GLN B 1 206 ? -57.012 71.276 53.943 1.00 46.21 197 GLN B CA 1
ATOM 3657 C C . GLN B 1 206 ? -57.365 71.519 52.481 1.00 43.97 197 GLN B C 1
ATOM 3658 O O . GLN B 1 206 ? -57.538 72.667 52.067 1.00 43.25 197 GLN B O 1
ATOM 3664 N N . PHE B 1 207 ? -57.453 70.443 51.689 1.00 38.67 198 PHE B N 1
ATOM 3665 C CA . PHE B 1 207 ? -57.892 70.608 50.313 1.00 35.81 198 PHE B CA 1
ATOM 3666 C C . PHE B 1 207 ? -59.413 70.666 50.283 1.00 38.29 198 PHE B C 1
ATOM 3667 O O . PHE B 1 207 ? -60.063 69.648 50.018 1.00 32.54 198 PHE B O 1
ATOM 3675 N N . VAL B 1 208 ? -59.972 71.855 50.580 1.00 39.78 199 VAL B N 1
ATOM 3676 C CA . VAL B 1 208 ? -61.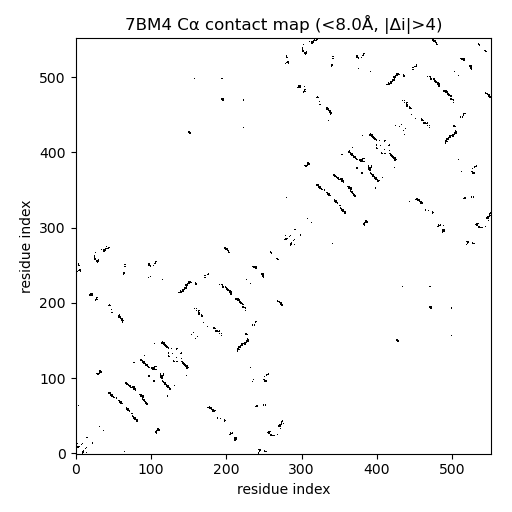400 71.988 50.863 1.00 36.60 199 VAL B CA 1
ATOM 3677 C C . VAL B 1 208 ? -62.137 72.417 49.589 1.00 30.66 199 VAL B C 1
ATOM 3678 O O . VAL B 1 208 ? -61.559 73.046 48.714 1.00 38.15 199 VAL B O 1
ATOM 3682 N N . PRO B 1 209 ? -63.453 72.119 49.445 1.00 32.13 200 PRO B N 1
ATOM 3683 C CA . PRO B 1 209 ? -64.215 72.552 48.277 1.00 35.40 200 PRO B CA 1
ATOM 3684 C C . PRO B 1 209 ? -64.405 74.064 48.348 1.00 40.48 200 PRO B C 1
ATOM 3685 O O . PRO B 1 209 ? -64.446 74.611 49.452 1.00 45.10 200 PRO B O 1
ATOM 3689 N N . PRO B 1 210 ? -64.445 74.801 47.213 1.00 39.10 201 PRO B N 1
ATOM 3690 C CA . PRO B 1 210 ? -64.298 74.235 45.872 1.00 41.37 201 PRO B CA 1
ATOM 3691 C C . PRO B 1 210 ? -62.917 74.518 45.287 1.00 41.00 201 PRO B C 1
ATOM 3692 O O . PRO B 1 210 ? -62.782 74.754 44.082 1.00 45.66 201 PRO B O 1
ATOM 3696 N N . ASN B 1 211 ? -61.901 74.504 46.162 1.00 39.79 202 ASN B N 1
ATOM 3697 C CA . ASN B 1 211 ? -60.528 74.845 45.809 1.00 43.92 202 ASN B CA 1
ATOM 3698 C C . ASN B 1 211 ? -60.000 73.937 44.696 1.00 42.99 202 ASN B C 1
ATOM 3699 O O . ASN B 1 211 ? -60.314 72.749 44.634 1.00 43.20 202 ASN B O 1
ATOM 3704 N N . ASN B 1 212 ? -59.129 74.514 43.878 1.00 40.65 203 ASN B N 1
ATOM 3705 C CA . ASN B 1 212 ? -58.374 73.739 42.922 1.00 44.10 203 ASN B CA 1
ATOM 3706 C C . ASN B 1 212 ? -56.892 74.057 43.083 1.00 45.48 203 ASN B C 1
ATOM 3707 O O . ASN B 1 212 ? -56.519 75.064 43.673 1.00 45.83 203 ASN B O 1
ATOM 3712 N N . SER B 1 213 ? -56.048 73.171 42.552 1.00 38.20 204 SER B N 1
ATOM 3713 C CA . SER B 1 213 ? -54.611 73.352 42.573 1.00 38.33 204 SER B CA 1
ATOM 3714 C C . SER B 1 213 ? -54.051 72.916 41.220 1.00 39.17 204 SER B C 1
ATOM 3715 O O . SER B 1 213 ? -54.535 71.943 40.645 1.00 34.96 204 SER B O 1
ATOM 3718 N N . THR B 1 214 ? -53.035 73.623 40.711 1.00 34.12 205 THR B N 1
ATOM 3719 C CA . THR B 1 214 ? -52.265 73.101 39.593 1.00 32.94 205 THR B CA 1
ATOM 3720 C C . THR B 1 214 ? -51.569 71.804 40.034 1.00 34.29 205 THR B C 1
ATOM 3721 O O . T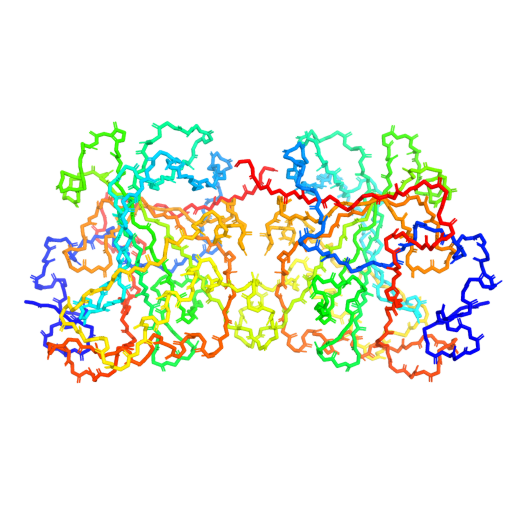HR B 1 214 ? -51.165 71.683 41.185 1.00 34.79 205 THR B O 1
ATOM 3725 N N . ILE B 1 215 ? -51.438 70.819 39.123 1.00 30.51 206 ILE B N 1
ATOM 3726 C CA . ILE B 1 215 ? -50.722 69.588 39.437 1.00 30.02 206 ILE B CA 1
ATOM 3727 C C . ILE B 1 215 ? -49.918 69.178 38.206 1.00 29.39 206 ILE B C 1
ATOM 3728 O O . ILE B 1 215 ? -50.183 69.637 37.088 1.00 31.43 206 ILE B O 1
ATOM 3733 N N . ASP B 1 216 ? -48.929 68.294 38.419 1.00 30.39 207 ASP B N 1
ATOM 3734 C CA . ASP B 1 216 ? -48.213 67.681 37.309 1.00 32.21 207 ASP B CA 1
ATOM 3735 C C . ASP B 1 216 ? -49.210 66.892 36.466 1.00 32.29 207 ASP B C 1
ATOM 3736 O O . ASP B 1 216 ? -50.193 66.373 37.001 1.00 32.74 207 ASP B O 1
ATOM 3741 N N . ASP B 1 217 ? -48.989 66.856 35.151 1.00 30.21 208 ASP B N 1
ATOM 3742 C CA . ASP B 1 217 ? -49.948 66.160 34.299 1.00 32.10 208 ASP B CA 1
ATOM 3743 C C . ASP B 1 217 ? -49.983 64.677 34.681 1.00 33.26 208 ASP B C 1
ATOM 3744 O O . ASP B 1 217 ? -49.029 64.132 35.240 1.00 31.22 208 ASP B O 1
ATOM 3749 N N . ILE B 1 218 ? -51.144 64.069 34.418 1.00 29.64 209 ILE B N 1
ATOM 3750 C CA . ILE B 1 218 ? -51.386 62.667 34.685 1.00 27.89 209 ILE B CA 1
ATOM 3751 C C . ILE B 1 218 ? -50.921 61.900 33.452 1.00 25.87 209 ILE B C 1
ATOM 3752 O O . ILE B 1 218 ? -51.302 62.217 32.336 1.00 28.78 209 ILE B O 1
ATOM 3757 N N . ASN B 1 219 ? -50.129 60.839 33.645 1.00 23.36 210 ASN B N 1
ATOM 3758 C CA . ASN B 1 219 ? -49.739 60.047 32.501 1.00 22.53 210 ASN B CA 1
ATOM 3759 C C . ASN B 1 219 ? -50.790 58.964 32.247 1.00 22.27 210 ASN B C 1
ATOM 3760 O O . ASN B 1 219 ? -50.694 57.833 32.746 1.00 22.49 210 ASN B O 1
ATOM 3765 N N . LEU B 1 220 ? -51.829 59.354 31.496 1.00 24.65 211 LEU B N 1
ATOM 3766 C CA . LEU B 1 220 ? -52.945 58.441 31.308 1.00 23.19 211 LEU B CA 1
ATOM 3767 C C . LEU B 1 220 ? -52.545 57.237 30.468 1.00 22.63 211 LEU B C 1
ATOM 3768 O O . LEU B 1 220 ? -53.178 56.180 30.588 1.00 21.81 211 LEU B O 1
ATOM 3773 N N . ALA B 1 221 ? -51.545 57.364 29.600 1.00 23.03 212 ALA B N 1
ATOM 3774 C CA . ALA B 1 221 ? -51.063 56.224 28.821 1.00 23.47 212 ALA B CA 1
ATOM 3775 C C . ALA B 1 221 ? -50.422 55.150 29.709 1.00 24.70 212 ALA B C 1
ATOM 3776 O O . ALA B 1 221 ? -50.658 53.951 29.526 1.00 23.86 212 ALA B O 1
ATOM 3778 N N . LEU B 1 222 ? -49.615 55.572 30.699 1.00 22.24 213 LEU B N 1
ATOM 3779 C CA . LEU B 1 222 ? -49.067 54.629 31.666 1.00 21.68 213 LEU B CA 1
ATOM 3780 C C . LEU B 1 222 ? -50.202 53.973 32.455 1.00 19.81 213 LEU B C 1
ATOM 3781 O O . LEU B 1 222 ? -50.184 52.760 32.665 1.00 20.61 213 LEU B O 1
ATOM 3786 N N . LEU B 1 223 ? -51.199 54.764 32.867 1.00 19.51 214 LEU B N 1
ATOM 3787 C CA . LEU B 1 223 ? -52.285 54.181 33.655 1.00 19.60 214 LEU B CA 1
ATOM 3788 C C . LEU B 1 223 ? -52.920 53.037 32.887 1.00 19.41 214 LEU B C 1
ATOM 3789 O O . LEU B 1 223 ? -53.182 51.962 33.432 1.00 19.81 214 LEU B O 1
ATOM 3794 N N . LEU B 1 224 ? -53.233 53.299 31.599 1.00 21.02 215 LEU B N 1
ATOM 3795 C CA . LEU B 1 224 ? -53.884 52.270 30.789 1.00 22.12 215 LEU B CA 1
ATOM 3796 C C . LEU B 1 224 ? -52.990 51.036 30.637 1.00 23.21 215 LEU B C 1
ATOM 3797 O O . LEU B 1 224 ? -53.492 49.907 30.669 1.00 25.42 215 LEU B O 1
ATOM 3802 N N . SER B 1 225 ? -51.659 51.245 30.602 1.00 20.59 216 SER B N 1
ATOM 3803 C CA . SER B 1 225 ? -50.730 50.124 30.444 1.00 20.36 216 SER B CA 1
ATOM 3804 C C . SER B 1 225 ? -50.685 49.225 31.690 1.00 19.19 216 SER B C 1
ATOM 3805 O O . SER B 1 225 ? -50.260 48.060 31.581 1.00 19.33 216 SER B O 1
ATOM 3808 N N . LEU B 1 226 ? -51.226 49.702 32.815 1.00 17.46 217 LEU B N 1
ATOM 3809 C CA . LEU B 1 226 ? -51.205 48.918 34.056 1.00 17.30 217 LEU B CA 1
ATOM 3810 C C . LEU B 1 226 ? -52.325 47.862 34.093 1.00 18.05 217 LEU B C 1
ATOM 3811 O O . LEU B 1 226 ? -52.358 47.032 35.008 1.00 19.00 217 LEU B O 1
ATOM 3816 N N . LEU B 1 227 ? -53.259 47.904 33.116 1.00 18.82 218 LEU B N 1
ATOM 3817 C CA . LEU B 1 227 ? -54.281 46.861 32.999 1.00 17.96 218 LEU B CA 1
ATOM 3818 C C . LEU B 1 227 ? -54.306 46.374 31.539 1.00 19.86 218 LEU B C 1
ATOM 3819 O O . LEU B 1 227 ? -53.507 46.842 30.722 1.00 20.41 218 LEU B O 1
ATOM 3824 N N . ASN B 1 228 ? -55.234 45.462 31.201 1.00 19.43 219 ASN B N 1
ATOM 3825 C CA . ASN B 1 228 ? -55.349 44.980 29.829 1.00 17.41 219 ASN B CA 1
ATOM 3826 C C . ASN B 1 228 ? -56.375 45.841 29.071 1.00 20.08 219 ASN B C 1
ATOM 3827 O O . ASN B 1 228 ? -57.583 45.780 29.375 1.00 20.15 219 ASN B O 1
ATOM 3832 N N . PRO B 1 229 ? -55.958 46.714 28.137 1.00 19.92 220 PRO B N 1
ATOM 3833 C CA . PRO B 1 229 ? -56.883 47.680 27.522 1.00 18.70 220 PRO B CA 1
ATOM 3834 C C . PRO B 1 229 ? -57.791 47.047 26.453 1.00 21.01 220 PRO B C 1
ATOM 3835 O O . PRO B 1 229 ? -58.587 47.764 25.826 1.00 21.10 220 PRO B O 1
ATOM 3839 N N . SER B 1 230 ? -57.657 45.735 26.252 1.00 20.86 221 SER B N 1
ATOM 3840 C CA . SER B 1 230 ? -58.513 44.967 25.337 1.00 21.61 221 SER B CA 1
ATOM 3841 C C . SER B 1 230 ? -59.664 44.265 26.039 1.00 20.49 221 SER B C 1
ATOM 3842 O O . SER B 1 230 ? -60.530 43.715 25.369 1.00 21.59 221 SER B O 1
ATOM 3845 N N . ARG B 1 231 ? -59.662 44.220 27.386 1.00 18.83 222 ARG B N 1
ATOM 3846 C CA . ARG B 1 231 ? -60.589 43.381 28.125 1.00 18.99 222 ARG B CA 1
ATOM 3847 C C . ARG B 1 231 ? -61.529 44.276 28.968 1.00 21.18 222 ARG B C 1
ATOM 3848 O O . ARG B 1 231 ? -61.158 44.817 30.020 1.00 19.33 222 ARG B O 1
ATOM 3856 N N . TYR B 1 232 ? -62.778 44.480 28.479 1.00 18.75 223 TYR B N 1
ATOM 3857 C CA . TYR B 1 232 ? -63.637 45.444 29.143 1.00 17.59 223 TYR B CA 1
ATOM 3858 C C . TYR B 1 232 ? -65.101 45.056 28.881 1.00 17.78 223 TYR B C 1
ATOM 3859 O O . TYR B 1 232 ? -65.399 44.334 27.935 1.00 18.94 223 TYR B O 1
ATOM 3868 N N . PHE B 1 233 ? -65.991 45.578 29.738 1.00 16.75 224 PHE B N 1
ATOM 3869 C CA . PHE B 1 233 ? -67.427 45.594 29.432 1.00 16.75 224 PHE B CA 1
ATOM 3870 C C . PHE B 1 233 ? -67.770 46.900 28.712 1.00 16.52 224 PHE B C 1
ATOM 3871 O O . PHE B 1 233 ? -67.124 47.936 28.876 1.00 15.51 224 PHE B O 1
ATOM 3879 N N . ARG B 1 234 ? -68.823 46.856 27.876 1.00 15.24 225 ARG B N 1
ATOM 3880 C CA . ARG B 1 234 ? -69.220 48.003 27.055 1.00 15.66 225 ARG B CA 1
ATOM 3881 C C . ARG B 1 234 ? -70.758 48.035 27.026 1.00 16.99 225 ARG B C 1
ATOM 3882 O O . ARG B 1 234 ? -71.390 47.008 26.733 1.00 16.89 225 ARG B O 1
ATOM 3890 N N . TYR B 1 235 ? -71.329 49.210 27.324 1.00 16.47 226 TYR B N 1
ATOM 3891 C CA . TYR B 1 235 ? -72.793 49.323 27.211 1.00 14.64 226 TYR B CA 1
ATOM 3892 C C . TYR B 1 235 ? -73.149 50.793 27.091 1.00 16.31 226 TYR B C 1
ATOM 3893 O O . TYR B 1 235 ? -72.328 51.649 27.376 1.00 15.86 226 TYR B O 1
ATOM 3902 N N . LEU B 1 236 ? -74.420 51.075 26.704 1.00 16.05 227 LEU B N 1
ATOM 3903 C CA . LEU B 1 236 ? -74.938 52.446 26.682 1.00 16.72 227 LEU B CA 1
ATOM 3904 C C . LEU B 1 236 ? -75.638 52.747 27.996 1.00 16.62 227 LEU B C 1
ATOM 3905 O O . LEU B 1 236 ? -76.450 51.965 28.471 1.00 17.69 227 LEU B O 1
ATOM 3910 N N . GLY B 1 237 ? -75.218 53.846 28.626 1.00 16.12 228 GLY B N 1
ATOM 3911 C CA . GLY B 1 237 ? -75.784 54.193 29.924 1.00 16.12 228 GLY B CA 1
ATOM 3912 C C . GLY B 1 237 ? -75.804 55.707 30.152 1.00 16.96 228 GLY B C 1
ATOM 3913 O O . GLY B 1 237 ? -76.055 56.496 29.229 1.00 17.00 228 GLY B O 1
ATOM 3914 N N . SER B 1 238 ? -75.520 56.093 31.388 1.00 16.25 229 SER B N 1
ATOM 3915 C CA . SER B 1 238 ? -75.810 57.446 31.865 1.00 16.99 229 SER B CA 1
ATOM 3916 C C . SER B 1 238 ? -74.656 58.020 32.692 1.00 18.68 229 SER B C 1
ATOM 3917 O O . SER B 1 238 ? -73.786 57.275 33.179 1.00 17.53 229 SER B O 1
ATOM 3920 N N . LEU B 1 239 ? -74.726 59.345 32.916 1.00 16.97 230 LEU B N 1
ATOM 3921 C CA . LEU B 1 239 ? -73.935 59.930 33.993 1.00 17.44 230 LEU B CA 1
ATOM 3922 C C . LEU B 1 239 ? -74.397 59.307 35.320 1.00 20.47 230 LEU B C 1
ATOM 3923 O O . LEU B 1 239 ? -75.582 58.961 35.486 1.00 19.08 230 LEU B O 1
ATOM 3928 N N . THR B 1 240 ? -73.464 59.206 36.286 1.00 17.93 231 THR B N 1
ATOM 3929 C CA . THR B 1 240 ? -73.828 58.590 37.566 1.00 18.01 231 THR B CA 1
ATOM 3930 C C . THR B 1 240 ? -74.100 59.636 38.659 1.00 18.46 231 THR B C 1
ATOM 3931 O O . THR B 1 240 ? -74.293 59.268 39.833 1.00 20.31 231 THR B O 1
ATOM 3935 N N . THR B 1 241 ? -74.116 60.912 38.271 1.00 19.70 232 THR B N 1
ATOM 3936 C CA . THR B 1 241 ? -74.594 61.969 39.166 1.00 19.37 232 THR B CA 1
ATOM 3937 C C . THR B 1 241 ? -75.675 62.751 38.438 1.00 20.28 232 THR B C 1
ATOM 3938 O O . THR B 1 241 ? -75.743 62.751 37.210 1.00 20.71 232 THR B O 1
ATOM 3942 N N . PRO B 1 242 ? -76.549 63.465 39.177 1.00 20.74 233 PRO B N 1
ATOM 3943 C CA . PRO B 1 242 ? -77.617 64.206 38.525 1.00 22.60 233 PRO B CA 1
ATOM 3944 C C . PRO B 1 242 ? -77.022 65.155 37.511 1.00 22.80 233 PRO B C 1
ATOM 3945 O O . PRO B 1 242 ? -76.003 65.825 37.779 1.00 23.01 233 PRO B O 1
ATOM 3949 N N . PRO B 1 243 ? -77.695 65.381 36.352 1.00 22.26 234 PRO B N 1
ATOM 3950 C CA . PRO B 1 243 ? -79.032 64.825 36.063 1.00 21.42 234 PRO B CA 1
ATOM 3951 C C . PRO B 1 243 ? -79.037 63.462 35.362 1.00 21.99 234 PRO B C 1
ATOM 3952 O O . PRO B 1 243 ? -79.976 63.078 34.662 1.00 19.82 234 PRO B O 1
ATOM 3956 N N . CYS B 1 244 ? -77.933 62.708 35.491 1.00 19.45 235 CYS B N 1
ATOM 3957 C CA . CYS B 1 244 ? -77.965 61.290 35.096 1.00 17.84 235 CYS B CA 1
ATOM 3958 C C . CYS B 1 244 ? -78.291 61.120 33.599 1.00 18.77 235 CYS B C 1
ATOM 3959 O O . CYS B 1 244 ? -79.017 60.190 33.183 1.00 17.21 235 CYS B O 1
ATOM 3962 N N . THR B 1 245 ? -77.748 62.021 32.776 1.00 18.25 236 THR B N 1
ATOM 3963 C CA . THR B 1 245 ? -78.119 62.071 31.370 1.00 18.24 236 THR B CA 1
ATOM 3964 C C . THR B 1 245 ? -77.774 60.757 30.668 1.00 17.35 236 THR B C 1
ATOM 3965 O O . THR B 1 245 ? -76.666 60.217 30.829 1.00 16.40 236 THR B O 1
ATOM 3969 N N . GLU B 1 246 ? -78.700 60.244 29.847 1.00 17.14 237 GLU B N 1
ATOM 3970 C CA . GLU B 1 246 ? -78.541 58.956 29.167 1.00 18.53 237 GLU B CA 1
ATOM 3971 C C . GLU B 1 246 ? -77.840 59.149 27.817 1.00 17.72 237 GLU B C 1
ATOM 3972 O O . GLU B 1 246 ? -78.421 58.928 26.759 1.00 19.29 237 GLU B O 1
ATOM 3978 N N . ASN B 1 247 ? -76.560 59.553 27.875 1.00 17.27 238 ASN B N 1
ATOM 3979 C CA . ASN B 1 247 ? -75.800 59.813 26.661 1.00 17.27 238 ASN B CA 1
ATOM 3980 C C . ASN B 1 247 ? -74.353 59.344 26.798 1.00 18.20 238 ASN B C 1
ATOM 3981 O O . ASN B 1 247 ? -73.481 59.927 26.135 1.00 18.95 238 ASN B O 1
ATOM 3986 N N . VAL B 1 248 ? -74.124 58.296 27.625 1.00 15.36 239 VAL B N 1
ATOM 3987 C CA . VAL B 1 248 ? -72.740 57.881 27.886 1.00 14.98 239 VAL B CA 1
ATOM 3988 C C . VAL B 1 248 ? -72.488 56.506 27.269 1.00 16.22 239 VAL B C 1
ATOM 3989 O O . VAL B 1 248 ? -73.150 55.502 27.557 1.00 18.35 239 VAL B O 1
ATOM 3993 N N . LEU B 1 249 ? -71.463 56.447 26.394 1.00 17.08 240 LEU B N 1
ATOM 3994 C CA . LEU B 1 249 ? -70.927 55.164 25.964 1.00 16.45 240 LEU B CA 1
ATOM 3995 C C . LEU B 1 249 ? -69.961 54.715 27.060 1.00 17.40 240 LEU B C 1
ATOM 3996 O O . LEU B 1 249 ? -68.922 55.368 27.277 1.00 17.69 240 LEU B O 1
ATOM 4001 N N . TRP B 1 250 ? -70.291 53.619 27.767 1.00 15.80 241 TRP B N 1
ATOM 4002 C CA . TRP B 1 250 ? -69.484 53.149 28.901 1.00 15.43 241 TRP B CA 1
ATOM 4003 C C . TRP B 1 250 ? -68.501 52.072 28.458 1.00 16.21 241 TRP B C 1
ATOM 4004 O O . TRP B 1 250 ? -68.875 51.169 27.716 1.00 17.15 241 TRP B O 1
ATOM 4015 N N . THR B 1 251 ? -67.273 52.154 29.038 1.00 16.71 242 THR B N 1
ATOM 4016 C CA . THR B 1 251 ? -66.276 51.092 28.878 1.00 15.21 242 THR B CA 1
ATOM 4017 C C . THR B 1 251 ? -65.709 50.878 30.275 1.00 15.04 242 THR B C 1
ATOM 4018 O O . THR B 1 251 ? -65.215 51.881 30.839 1.00 17.39 242 THR B O 1
ATOM 4022 N N . VAL B 1 252 ? -65.853 49.662 30.815 1.00 14.97 243 VAL B N 1
ATOM 4023 C CA . VAL B 1 252 ? -65.295 49.448 32.160 1.00 15.39 243 VAL B CA 1
ATOM 4024 C C . VAL B 1 252 ? -64.299 48.292 32.025 1.00 15.24 243 VAL B C 1
ATOM 4025 O O . VAL B 1 252 ? -64.687 47.178 31.719 1.00 16.94 243 VAL B O 1
ATOM 4029 N N . PHE B 1 253 ? -63.013 48.564 32.347 1.00 16.37 244 PHE B N 1
ATOM 4030 C CA . PHE B 1 253 ? -62.030 47.494 32.160 1.00 17.45 244 PHE B CA 1
ATOM 4031 C C . PHE B 1 253 ? -62.157 46.452 33.264 1.00 16.24 244 PHE B C 1
ATOM 4032 O O . PHE B 1 253 ? -62.449 46.801 34.418 1.00 17.97 244 PHE B O 1
ATOM 4040 N N . ILE B 1 254 ? -61.995 45.172 32.885 1.00 15.92 245 ILE B N 1
ATOM 4041 C CA . ILE B 1 254 ? -62.200 44.078 33.815 1.00 18.58 245 ILE B CA 1
ATOM 4042 C C . ILE B 1 254 ? -61.040 43.933 34.798 1.00 18.60 245 ILE B C 1
ATOM 4043 O O . ILE B 1 254 ? -61.253 43.624 35.980 1.00 19.00 245 ILE B O 1
ATOM 4048 N N . ASP B 1 255 ? -59.821 44.156 34.309 1.00 17.71 246 ASP B N 1
ATOM 4049 C CA . ASP B 1 255 ? -58.687 43.962 35.224 1.00 18.22 246 ASP B CA 1
ATOM 4050 C C . ASP B 1 255 ? -58.418 45.258 35.969 1.00 17.36 246 ASP B C 1
ATOM 4051 O O . ASP B 1 255 ? -58.382 46.347 35.363 1.00 18.72 246 ASP B O 1
ATOM 4056 N N . PRO B 1 256 ? -58.232 45.208 37.310 1.00 17.18 247 PRO B N 1
ATOM 4057 C CA . PRO B 1 256 ? -57.942 46.444 38.048 1.00 16.97 247 PRO B CA 1
ATOM 4058 C C . PRO B 1 256 ? -56.470 46.844 37.969 1.00 16.77 247 PRO B C 1
ATOM 4059 O O . PRO B 1 256 ? -55.630 45.965 37.765 1.00 19.75 247 PRO B O 1
ATOM 4063 N N . VAL B 1 257 ? -56.211 48.143 38.106 1.00 17.36 248 VAL B N 1
ATOM 4064 C CA . VAL B 1 257 ? -54.845 48.608 38.396 1.00 16.58 248 VAL B CA 1
ATOM 4065 C C . VAL B 1 257 ? -54.644 48.533 39.920 1.00 19.46 248 VAL B C 1
ATOM 4066 O O . VAL B 1 257 ? -55.604 48.322 40.669 1.00 17.79 248 VAL B O 1
ATOM 4070 N N . LEU B 1 258 ? -53.379 48.704 40.404 1.00 17.17 249 LEU B N 1
ATOM 4071 C CA . LEU B 1 258 ? -53.075 48.420 41.815 1.00 17.15 249 LEU B CA 1
ATOM 4072 C C . LEU B 1 258 ? -52.648 49.676 42.572 1.00 17.64 249 LEU B C 1
ATOM 4073 O O . LEU B 1 258 ? -51.955 50.530 42.027 1.00 19.38 249 LEU B O 1
ATOM 4078 N N . ILE B 1 259 ? -53.093 49.741 43.847 1.00 19.09 250 ILE B N 1
ATOM 4079 C CA . ILE B 1 259 ? -52.735 50.828 44.750 1.00 19.55 250 ILE B CA 1
ATOM 4080 C C . ILE B 1 259 ? -52.460 50.215 46.116 1.00 20.66 250 ILE B C 1
ATOM 4081 O O . ILE B 1 259 ? -52.734 49.042 46.317 1.00 19.08 250 ILE B O 1
ATOM 4086 N N . THR B 1 260 ? -51.953 51.056 47.044 1.00 22.75 251 THR B N 1
ATOM 4087 C CA . THR B 1 260 ? -51.749 50.636 48.422 1.00 22.18 251 THR B CA 1
ATOM 4088 C C . THR B 1 260 ? -52.826 51.241 49.313 1.00 24.91 251 THR B C 1
ATOM 4089 O O . THR B 1 260 ? -53.549 52.166 48.910 1.00 24.81 251 THR B O 1
ATOM 4093 N N . ARG B 1 261 ? -52.876 50.717 50.541 1.00 27.03 252 ARG B N 1
ATOM 4094 C CA . ARG B 1 261 ? -53.769 51.241 51.574 1.00 30.66 252 ARG B CA 1
ATOM 4095 C C . ARG B 1 261 ? -53.430 52.697 51.892 1.00 28.61 252 ARG B C 1
ATOM 4096 O O . ARG B 1 261 ? -54.324 53.532 52.084 1.00 30.50 252 ARG B O 1
ATOM 4104 N N . GLU B 1 262 ? -52.131 53.037 51.928 1.00 26.33 253 GLU B N 1
ATOM 4105 C CA . GLU B 1 262 ? -51.750 54.422 52.151 1.00 28.11 253 GLU B CA 1
ATOM 4106 C C . GLU B 1 262 ? -52.314 55.343 51.065 1.00 29.87 253 GLU B C 1
ATOM 4107 O O . GLU B 1 262 ? -52.635 56.512 51.333 1.00 29.58 253 GLU B O 1
ATOM 4113 N N . GLN B 1 263 ? -52.388 54.848 49.816 1.00 24.18 254 GLN B N 1
ATOM 4114 C CA . GLN B 1 263 ? -52.829 55.694 48.725 1.00 23.52 254 GLN B CA 1
ATOM 4115 C C . GLN B 1 263 ? -54.341 55.931 48.809 1.00 22.38 254 GLN B C 1
ATOM 4116 O O . GLN B 1 263 ? -54.733 57.084 48.616 1.00 24.90 254 GLN B O 1
ATOM 4122 N N . ILE B 1 264 ? -55.123 54.877 49.095 1.00 23.36 255 ILE B N 1
ATOM 4123 C CA . ILE B 1 264 ? -56.581 55.031 49.185 1.00 25.93 255 ILE B CA 1
ATOM 4124 C C . ILE B 1 264 ? -56.866 56.003 50.337 1.00 29.15 255 ILE B C 1
ATOM 4125 O O . ILE B 1 264 ? -57.731 56.878 50.237 1.00 25.44 255 ILE B O 1
ATOM 4130 N N . ASN B 1 265 ? -56.056 55.909 51.402 1.00 27.95 256 ASN B N 1
ATOM 4131 C CA . ASN B 1 265 ? -56.307 56.830 52.518 1.00 28.69 256 ASN B CA 1
ATOM 4132 C C . ASN B 1 265 ? -56.135 58.305 52.185 1.00 29.63 256 ASN B C 1
ATOM 4133 O O . ASN B 1 265 ? -56.741 59.139 52.872 1.00 32.65 256 ASN B O 1
ATOM 4138 N N . LEU B 1 266 ? -55.308 58.633 51.196 1.00 25.12 257 LEU B N 1
ATOM 4139 C CA . LEU B 1 266 ? -55.127 59.997 50.762 1.00 26.69 257 LEU B CA 1
ATOM 4140 C C . LEU B 1 266 ? -56.460 60.638 50.330 1.00 32.26 257 LEU B C 1
ATOM 4141 O O . LEU B 1 266 ? -56.686 61.830 50.570 1.00 30.44 257 LEU B O 1
ATOM 4146 N N . PHE B 1 267 ? -57.325 59.874 49.633 1.00 29.12 258 PHE B N 1
ATOM 4147 C CA . PHE B 1 267 ? -58.598 60.426 49.191 1.00 26.06 258 PHE B CA 1
ATOM 4148 C C . PHE B 1 267 ? -59.525 60.674 50.395 1.00 29.08 258 PHE B C 1
ATOM 4149 O O . PHE B 1 267 ? -60.304 61.636 50.404 1.00 28.42 258 PHE B O 1
ATOM 4157 N N . ARG B 1 268 ? -59.450 59.779 51.390 1.00 29.72 259 ARG B N 1
ATOM 4158 C CA . ARG B 1 268 ? -60.348 59.799 52.537 1.00 32.81 259 ARG B CA 1
ATOM 4159 C C . ARG B 1 268 ? -60.091 60.980 53.467 1.00 35.60 259 ARG B C 1
ATOM 4160 O O . ARG B 1 268 ? -60.955 61.259 54.288 1.00 35.05 259 ARG B O 1
ATOM 4168 N N . ASN B 1 269 ? -58.964 61.694 53.297 1.00 36.33 260 ASN B N 1
ATOM 4169 C CA . ASN B 1 269 ? -58.663 62.889 54.076 1.00 35.06 260 ASN B CA 1
ATOM 4170 C C . ASN B 1 269 ? -59.416 64.103 53.546 1.00 39.25 260 ASN B C 1
ATOM 4171 O O . ASN B 1 269 ? -59.467 65.130 54.240 1.00 34.59 260 ASN B O 1
ATOM 4176 N N . LEU B 1 270 ? -59.942 64.026 52.301 1.00 30.17 261 LEU B N 1
ATOM 4177 C CA . LEU B 1 270 ? -60.628 65.173 51.734 1.00 31.10 261 LEU B CA 1
ATOM 4178 C C . LEU B 1 270 ? -61.921 65.369 52.510 1.00 29.70 261 LEU B C 1
ATOM 4179 O O . LEU B 1 270 ? -62.539 64.397 52.931 1.00 31.15 261 LEU B O 1
ATOM 4184 N N . PRO B 1 271 ? -62.307 66.634 52.786 1.00 32.33 262 PRO B N 1
ATOM 4185 C CA . PRO B 1 271 ? -63.627 66.922 53.341 1.00 33.76 262 PRO B CA 1
ATOM 4186 C C . PRO B 1 271 ? -64.719 66.965 52.264 1.00 27.96 262 PRO B C 1
ATOM 4187 O O . PRO B 1 271 ? -64.516 67.520 51.194 1.00 33.77 262 PRO B O 1
ATOM 4191 N N . TYR B 1 272 ? -65.891 66.431 52.604 1.00 32.99 263 TYR B N 1
ATOM 4192 C CA . TYR B 1 272 ? -67.109 66.619 51.833 1.00 34.15 263 TYR B CA 1
ATOM 4193 C C . TYR B 1 272 ? -67.567 68.075 51.882 1.00 40.26 263 TYR B C 1
ATOM 4194 O O . TYR B 1 272 ? -67.221 68.793 52.819 1.00 37.33 263 TYR B O 1
ATOM 4203 N N . GLY B 1 273 ? -68.317 68.503 50.852 1.00 39.04 264 GLY B N 1
ATOM 4204 C CA . GLY B 1 273 ? -68.958 69.818 50.820 1.00 40.53 264 GLY B CA 1
ATOM 4205 C C . GLY B 1 273 ? -70.063 69.935 51.871 1.00 38.38 264 GLY B C 1
ATOM 4206 O O . GLY B 1 273 ? -70.438 68.942 52.497 1.00 36.48 264 GLY B O 1
ATOM 4207 N N . SER B 1 274 ? -70.569 71.162 52.076 1.00 41.05 265 SER B N 1
ATOM 4208 C CA . SER B 1 274 ? -71.422 71.447 53.231 1.00 43.26 265 SER B CA 1
ATOM 4209 C C . SER B 1 274 ? -72.770 70.732 53.137 1.00 45.14 265 SER B C 1
ATOM 4210 O O . SER B 1 274 ? -73.404 70.473 54.156 1.00 48.67 265 SER B O 1
ATOM 4213 N N . ASN B 1 275 ? -73.195 70.390 51.922 1.00 43.68 266 ASN B N 1
ATOM 4214 C CA . ASN B 1 275 ? -74.532 69.839 51.740 1.00 43.38 266 ASN B CA 1
ATOM 4215 C C . ASN B 1 275 ? -74.572 68.340 52.050 1.00 39.07 266 ASN B C 1
ATOM 4216 O O . ASN B 1 275 ? -75.636 67.712 51.983 1.00 36.23 266 ASN B O 1
ATOM 4221 N N . GLU B 1 276 ? -73.421 67.772 52.436 1.00 32.35 267 GLU B N 1
ATOM 4222 C CA . GLU B 1 276 ? -73.328 66.373 52.830 1.00 31.76 267 GLU B CA 1
ATOM 4223 C C . GLU B 1 276 ? -73.463 66.272 54.347 1.00 35.24 267 GLU B C 1
ATOM 4224 O O . GLU B 1 276 ? -73.061 67.180 55.058 1.00 39.94 267 GLU B O 1
ATOM 4230 N N . LYS B 1 277 ? -73.937 65.134 54.828 1.00 37.36 268 LYS B N 1
ATOM 4231 C CA . LYS B 1 277 ? -74.003 64.898 56.261 1.00 41.82 268 LYS B CA 1
ATOM 4232 C C . LYS B 1 277 ? -72.639 64.436 56.772 1.00 45.24 268 LYS B C 1
ATOM 4233 O O . LYS B 1 277 ? -72.193 64.847 57.842 1.00 39.07 268 LYS B O 1
ATOM 4239 N N . GLN B 1 278 ? -71.960 63.573 56.006 1.00 39.27 269 GLN B N 1
ATOM 4240 C CA . GLN B 1 278 ? -70.712 62.983 56.473 1.00 34.33 269 GLN B CA 1
ATOM 4241 C C . GLN B 1 278 ? -69.618 64.029 56.325 1.00 31.72 269 GLN B C 1
ATOM 4242 O O . GLN B 1 278 ? -69.634 64.791 55.364 1.00 34.47 269 GLN B O 1
ATOM 4248 N N . THR B 1 279 ? -68.649 64.070 57.255 1.00 31.08 270 THR B N 1
ATOM 4249 C CA . THR B 1 279 ? -67.609 65.088 57.170 1.00 31.45 270 THR B CA 1
ATOM 4250 C C . THR B 1 279 ? -66.513 64.731 56.151 1.00 28.32 270 THR B C 1
ATOM 4251 O O . THR B 1 279 ? -66.124 65.584 55.348 1.00 35.04 270 THR B O 1
ATOM 4255 N N . ARG B 1 280 ? -65.923 63.542 56.309 1.00 35.56 271 ARG B N 1
ATOM 4256 C CA . ARG B 1 280 ? -64.820 63.107 55.451 1.00 36.36 271 ARG B CA 1
ATOM 4257 C C . ARG B 1 280 ? -65.418 62.530 54.166 1.00 33.81 271 ARG B C 1
ATOM 4258 O O . ARG B 1 280 ? -66.420 61.816 54.226 1.00 31.02 271 ARG B O 1
ATOM 4266 N N . MET B 1 281 ? -64.806 62.873 53.025 1.00 31.35 272 MET B N 1
ATOM 4267 C CA . MET B 1 281 ? -65.271 62.373 51.726 1.00 29.41 272 MET B CA 1
ATOM 4268 C C . MET B 1 281 ? -65.076 60.857 51.604 1.00 27.79 272 MET B C 1
ATOM 4269 O O . MET B 1 281 ? -63.996 60.285 51.806 1.00 25.74 272 MET B O 1
ATOM 4274 N N . GLY B 1 282 ? -66.163 60.179 51.258 1.00 27.79 273 GLY B N 1
ATOM 4275 C CA . GLY B 1 282 ? -66.153 58.733 51.095 1.00 29.02 273 GLY B CA 1
ATOM 4276 C C . GLY B 1 282 ? -67.581 58.239 50.884 1.00 28.15 273 GLY B C 1
ATOM 4277 O O . GLY B 1 282 ? -68.536 58.946 51.230 1.00 28.37 273 GLY B O 1
ATOM 4278 N N . ASP B 1 283 ? -67.711 57.029 50.337 1.00 23.75 274 ASP B N 1
ATOM 4279 C CA . ASP B 1 283 ? -68.998 56.460 49.922 1.00 25.50 274 ASP B CA 1
ATOM 4280 C C . ASP B 1 283 ? -69.691 57.378 48.911 1.00 27.03 274 ASP B C 1
ATOM 4281 O O . ASP B 1 283 ? -70.920 57.481 48.894 1.00 25.94 274 ASP B O 1
ATOM 4286 N N . ASN B 1 284 ? -68.880 58.021 48.061 1.00 24.17 275 ASN B N 1
ATOM 4287 C CA . ASN B 1 284 ? -69.326 58.898 46.996 1.00 20.77 275 ASN B CA 1
ATOM 4288 C C . ASN B 1 284 ? -69.570 58.072 45.730 1.00 22.10 275 ASN B C 1
ATOM 4289 O O . ASN B 1 284 ? -68.968 58.339 44.705 1.00 24.13 275 ASN B O 1
ATOM 4294 N N . PHE B 1 285 ? -70.475 57.111 45.837 1.00 21.17 276 PHE B N 1
ATOM 4295 C CA . PHE B 1 285 ? -70.883 56.259 44.720 1.00 20.86 276 PHE B CA 1
ATOM 4296 C C . PHE B 1 285 ? -72.405 56.127 44.714 1.00 22.38 276 PHE B C 1
ATOM 4297 O O . PHE B 1 285 ? -73.060 56.173 45.769 1.00 23.02 276 PHE B O 1
ATOM 4305 N N . ARG B 1 286 ? -72.962 55.976 43.499 1.00 20.10 277 ARG B N 1
ATOM 4306 C CA . ARG B 1 286 ? -74.399 55.806 43.336 1.00 19.34 277 ARG B CA 1
ATOM 4307 C C . ARG B 1 286 ? -74.726 54.329 43.483 1.00 19.50 277 ARG B C 1
ATOM 4308 O O . ARG B 1 286 ? -73.956 53.453 43.059 1.00 21.23 277 ARG B O 1
ATOM 4316 N N . PRO B 1 287 ? -75.920 53.953 44.014 1.00 19.68 278 PRO B N 1
ATOM 4317 C CA . PRO B 1 287 ? -76.363 52.572 44.036 1.00 20.20 278 PRO B CA 1
ATOM 4318 C C . PRO B 1 287 ? -76.528 51.979 42.627 1.00 20.32 278 PRO B C 1
ATOM 4319 O O . PRO B 1 287 ? -76.740 52.687 41.641 1.00 20.77 278 PRO B O 1
ATOM 4323 N N . ILE B 1 288 ? -76.447 50.662 42.602 1.00 19.28 279 ILE B N 1
ATOM 4324 C CA . ILE B 1 288 ? -76.546 49.866 41.392 1.00 19.13 279 ILE B CA 1
ATOM 4325 C C . ILE B 1 288 ? -77.944 50.044 40.778 1.00 20.30 279 ILE B C 1
ATOM 4326 O O . ILE B 1 288 ? -78.981 49.957 41.483 1.00 21.37 279 ILE B O 1
ATOM 4331 N N . GLN B 1 289 ? -77.958 50.230 39.454 1.00 18.50 280 GLN B N 1
ATOM 4332 C CA . GLN B 1 289 ? -79.181 50.290 38.673 1.00 17.39 280 GLN B CA 1
ATOM 4333 C C . GLN B 1 289 ? -79.335 49.004 37.857 1.00 18.62 280 GLN B C 1
ATOM 4334 O O . GLN B 1 289 ? -78.334 48.331 37.533 1.00 18.71 280 GLN B O 1
ATOM 4340 N N . LEU B 1 290 ? -80.578 48.636 37.478 1.00 18.61 281 LEU B N 1
ATOM 4341 C CA . LEU B 1 290 ? -80.799 47.485 36.612 1.00 19.15 281 LEU B CA 1
ATOM 4342 C C . LEU B 1 290 ? -80.433 47.755 35.148 1.00 18.47 281 LEU B C 1
ATOM 4343 O O . LEU B 1 290 ? -80.662 48.855 34.620 1.00 17.95 281 LEU B O 1
ATOM 4348 N N . LEU B 1 291 ? -79.879 46.736 34.469 1.00 18.57 282 LEU B N 1
ATOM 4349 C CA . LEU B 1 291 ? -79.670 46.881 33.030 1.00 18.21 282 LEU B CA 1
ATOM 4350 C C . LEU B 1 291 ? -80.995 47.169 32.313 1.00 17.85 282 LEU B C 1
ATOM 4351 O O . LEU B 1 291 ? -81.074 48.079 31.464 1.00 17.82 282 LEU B O 1
ATOM 4356 N N . ASN B 1 292 ? -82.063 46.441 32.679 1.00 18.15 283 ASN B N 1
ATOM 4357 C CA . ASN B 1 292 ? -83.353 46.633 31.994 1.00 17.37 283 ASN B CA 1
ATOM 4358 C C . ASN B 1 292 ? -84.469 46.645 33.036 1.00 17.74 283 ASN B C 1
ATOM 4359 O O . ASN B 1 292 ? -85.093 45.613 33.312 1.00 20.64 283 ASN B O 1
ATOM 4364 N N . PRO B 1 293 ? -84.736 47.816 33.631 1.00 17.44 284 PRO B N 1
ATOM 4365 C CA . PRO B 1 293 ? -85.926 47.972 34.480 1.00 18.02 284 PRO B CA 1
ATOM 4366 C C . PRO B 1 293 ? -87.180 47.609 33.680 1.00 19.40 284 PRO B C 1
ATOM 4367 O O . PRO B 1 293 ? -87.205 47.582 32.436 1.00 18.82 284 PRO B O 1
ATOM 4371 N N . ILE B 1 294 ? -88.254 47.332 34.438 1.00 19.43 285 ILE B N 1
ATOM 4372 C CA . ILE B 1 294 ? -89.442 46.698 33.869 1.00 21.19 285 ILE B CA 1
ATOM 4373 C C . ILE B 1 294 ? -90.151 47.609 32.866 1.00 19.35 285 ILE B C 1
ATOM 4374 O O . ILE B 1 294 ? -90.934 47.118 32.030 1.00 21.02 285 ILE B O 1
ATOM 4379 N N . ASP B 1 295 ? -89.885 48.913 32.935 1.00 17.93 286 ASP B N 1
ATOM 4380 C CA . ASP B 1 295 ? -90.572 49.856 32.081 1.00 19.36 286 ASP B CA 1
ATOM 4381 C C . ASP B 1 295 ? -89.778 50.178 30.805 1.00 18.41 286 ASP B C 1
ATOM 4382 O O . ASP B 1 295 ? -90.200 51.040 30.024 1.00 19.25 286 ASP B O 1
ATOM 4387 N N . THR B 1 296 ? -88.649 49.478 30.581 1.00 16.66 287 THR B N 1
ATOM 4388 C CA . THR B 1 296 ? -87.910 49.790 29.336 1.00 15.56 287 THR B CA 1
ATOM 4389 C C . THR B 1 296 ? -88.776 49.540 28.084 1.00 16.69 287 THR B C 1
ATOM 4390 O O . THR B 1 296 ? -89.566 48.592 28.037 1.00 17.52 287 THR B O 1
ATOM 4394 N N . LEU B 1 297 ? -88.559 50.385 27.054 1.00 15.66 288 LEU B N 1
ATOM 4395 C CA . LEU B 1 297 ? -89.269 50.229 25.797 1.00 17.09 288 LEU B CA 1
ATOM 4396 C C . LEU B 1 297 ? -88.324 49.664 24.737 1.00 17.08 288 LEU B C 1
ATOM 4397 O O . LEU B 1 297 ? -88.760 49.315 23.637 1.00 17.56 288 LEU B O 1
ATOM 4402 N N . ALA B 1 298 ? -87.033 49.502 25.086 1.00 16.24 289 ALA B N 1
ATOM 4403 C CA . ALA B 1 298 ? -86.155 48.790 24.146 1.00 17.22 289 ALA B CA 1
ATOM 4404 C C . ALA B 1 298 ? -84.944 48.362 24.977 1.00 17.21 289 ALA B C 1
ATOM 4405 O O . ALA B 1 298 ? -84.160 49.223 25.388 1.00 19.31 289 ALA B O 1
ATOM 4407 N N . SER B 1 299 ? -84.841 47.053 25.192 1.00 16.47 290 SER B N 1
ATOM 4408 C CA . SER B 1 299 ? -83.809 46.553 26.104 1.00 17.44 290 SER B CA 1
ATOM 4409 C C . SER B 1 299 ? -82.403 46.871 25.607 1.00 17.99 290 SER B C 1
ATOM 4410 O O . SER B 1 299 ? -82.161 46.862 24.395 1.00 20.40 290 SER B O 1
ATOM 4413 N N . ARG B 1 300 ? -81.518 47.113 26.574 1.00 18.22 291 ARG B N 1
ATOM 4414 C CA . ARG B 1 300 ? -80.120 47.238 26.173 1.00 20.23 291 ARG B CA 1
ATOM 4415 C C . ARG B 1 300 ? -79.394 45.944 26.508 1.00 19.24 291 ARG B C 1
ATOM 4416 O O . ARG B 1 300 ? -79.829 45.144 27.333 1.00 20.13 291 ARG B O 1
ATOM 4424 N N . THR B 1 301 ? -78.248 45.797 25.819 1.00 18.16 292 THR B N 1
ATOM 4425 C CA . THR B 1 301 ? -77.424 44.592 25.966 1.00 18.16 292 THR B CA 1
ATOM 4426 C C . THR B 1 301 ? -76.068 45.020 26.558 1.00 16.59 292 THR B C 1
ATOM 4427 O O . THR B 1 301 ? -75.521 46.066 26.185 1.00 18.15 292 THR B O 1
ATOM 4431 N N . LEU B 1 302 ? -75.586 44.198 27.517 1.00 16.70 293 LEU B N 1
ATOM 4432 C CA . LEU B 1 302 ? -74.223 44.398 28.041 1.00 16.92 293 LEU B CA 1
ATOM 4433 C C . LEU B 1 302 ? -73.239 43.589 27.173 1.00 16.43 293 LEU B C 1
ATOM 4434 O O . LEU B 1 302 ? -73.437 42.390 27.009 1.00 19.53 293 LEU B O 1
ATOM 4439 N N . TYR B 1 303 ? -72.224 44.261 26.599 1.00 17.12 294 TYR B N 1
ATOM 4440 C CA . TYR B 1 303 ? -71.241 43.591 25.749 1.00 18.22 294 TYR B CA 1
ATOM 4441 C C . TYR B 1 303 ? -69.930 43.444 26.525 1.00 19.89 294 TYR B C 1
ATOM 4442 O O . TYR B 1 303 ? -69.676 44.136 27.502 1.00 17.47 294 TYR B O 1
ATOM 4451 N N . ARG B 1 304 ? -69.087 42.513 26.043 1.00 20.11 295 ARG B N 1
ATOM 4452 C CA . ARG B 1 304 ? -67.751 42.302 26.614 1.00 23.14 295 ARG B CA 1
ATOM 4453 C C . ARG B 1 304 ? -66.777 42.245 25.440 1.00 23.29 295 ARG B C 1
ATOM 4454 O O . ARG B 1 304 ? -67.181 41.846 24.329 1.00 21.88 295 ARG B O 1
ATOM 4462 N N . ALA B 1 305 ? -65.524 42.702 25.667 1.00 20.25 296 ALA B N 1
ATOM 4463 C CA . ALA B 1 305 ? -64.481 42.677 24.632 1.00 20.53 296 ALA B CA 1
ATOM 4464 C C . ALA B 1 305 ? -63.303 41.873 25.181 1.00 22.13 296 ALA B C 1
ATOM 4465 O O . ALA B 1 305 ? -63.101 41.809 26.380 1.00 22.11 296 ALA B O 1
ATOM 4467 N N . THR B 1 306 ? -62.528 41.263 24.267 1.00 23.45 297 THR B N 1
ATOM 4468 C CA . THR B 1 306 ? -61.264 40.644 24.712 1.00 27.80 297 THR B CA 1
ATOM 4469 C C . THR B 1 306 ? -60.303 40.635 23.516 1.00 33.78 297 THR B C 1
ATOM 4470 O O . THR B 1 306 ? -60.714 40.970 22.403 1.00 30.37 297 THR B O 1
ATOM 4474 N N . ALA B 1 307 ? -58.998 40.384 23.783 1.00 30.01 298 ALA B N 1
ATOM 4475 C CA . ALA B 1 307 ? -58.013 40.542 22.716 1.00 37.57 298 ALA B CA 1
ATOM 4476 C C . ALA B 1 307 ? -58.221 39.446 21.675 1.00 36.16 298 ALA B C 1
ATOM 4477 O O . ALA B 1 307 ? -58.703 38.361 22.020 1.00 36.96 298 ALA B O 1
ATOM 4479 N N . ARG B 1 308 ? -57.892 39.818 20.414 1.00 42.93 299 ARG B N 1
ATOM 4480 C CA . ARG B 1 308 ? -57.871 38.992 19.209 1.00 49.07 299 ARG B CA 1
ATOM 4481 C C . ARG B 1 308 ? -56.931 37.802 19.430 1.00 43.42 299 ARG B C 1
ATOM 4482 O O . ARG B 1 308 ? -55.751 38.114 19.711 1.00 38.47 299 ARG B O 1
#

InterPro domains:
  IPR001148 Alpha carbonic anhydrase domain [PF00194] (33-283)
  IPR001148 Alpha carbonic anhydrase domain [PS51144] (23-297)
  IPR001148 Alpha carbonic anhydrase domain [SM01057] (25-291)
  IPR018338 Carbonic anhydrase, alpha-class, conserved site [PS00162] (128-144)
  IPR023561 Carbonic anhydrase, alpha-class [PTHR18952] (23-283)
  IPR036398 Alpha carbonic anhydrase domain superfamily [G3DSA:3.10.200.10] (20-301)
  IPR036398 Alpha carbonic anhydrase domain superfamily [SSF51069] (24-283)

Solvent-accessible surface area: 22580 Å² total; per-residue (Å²): 158,38,0,18,32,42,145,133,31,4,28,127,29,1,102,122,81,50,75,119,72,6,58,26,56,56,4,0,0,2,27,0,89,50,118,122,16,65,74,24,128,165,37,82,51,2,28,9,26,73,47,130,96,21,131,128,74,3,33,0,37,0,36,4,54,2,0,22,0,94,16,13,111,68,0,8,2,0,3,35,63,47,96,92,64,98,43,26,0,1,32,28,0,27,0,4,0,0,59,62,36,99,75,0,0,0,0,4,4,40,52,36,73,9,0,0,0,0,3,0,12,0,1,67,90,92,120,31,98,23,20,95,74,0,74,63,119,111,41,0,4,0,4,0,0,0,0,0,5,11,2,110,41,33,82,81,76,28,0,0,1,78,0,1,49,63,0,52,50,19,5,62,42,154,11,66,39,98,64,94,37,88,9,89,41,0,63,0,44,41,0,10,12,17,2,1,7,9,25,2,0,23,3,116,3,0,36,9,31,16,64,0,18,40,8,2,44,4,0,0,0,5,8,20,1,12,0,29,99,134,15,0,59,60,0,36,53,0,20,14,9,125,42,18,177,53,102,112,2,0,30,0,36,8,47,57,43,119,43,50,30,182,89,31,151,60,85,20,58,9,78,56,0,42,44,119,155,41,0,18,34,41,158,131,31,5,27,133,22,0,106,122,88,52,79,123,77,6,54,26,48,60,4,0,0,1,26,0,90,52,119,122,16,64,75,26,128,167,37,117,53,2,36,9,26,73,47,128,95,21,131,116,68,2,28,0,28,0,35,10,56,2,0,26,0,88,16,7,106,67,0,11,4,0,3,32,42,47,95,95,63,98,43,24,0,1,33,29,0,27,0,4,0,0,58,62,36,96,73,0,0,0,0,4,3,35,52,37,74,7,0,0,0,0,3,0,13,0,0,63,89,95,120,37,96,23,19,95,81,0,76,62,110,110,36,0,4,0,4,0,0,0,0,0,4,9,3,118,37,34,80,86,78,30,1,0,0,76,0,0,51,54,0,45,50,28,12,57,63,133,14,63,38,98,65,90,33,84,9,90,41,1,65,0,46,39,0,10,14,15,2,1,8,10,24,2,0,24,4,115,3,0,36,10,31,16,62,0,19,39,9,2,46,4,0,0,0,4,6,21,0,13,0,24,88,126,15,0,54,55,0,21,46,0,27,14,12,123,46,15,173,52,109,122,2,0,30,0,37,9,47,58,43,123,42,53,27,180,85,30,158,63,85,20,59,10,77,56,0,41,44,108

Nearest PDB structures (foldseek):
  7pri-assembly2_BBB  TM=1.003E+00  e=9.167E-57  Schistosoma mansoni
  7yzh-assembly1_AAA  TM=1.003E+00  e=1.584E-56  Schistosoma mansoni
  2nmx-assembly1_A  TM=8.446E-01  e=2.953E-22  Homo sapiens
  1keq-assembly2_B  TM=8.725E-01  e=2.936E-21  Mus musculus
  2w2j-assembly1_A  TM=8.178E-01  e=5.692E-22  Homo sapiens

B-factor: mean 27.78, std 11.21, range [13.49, 99.84]

Radius of gyration: 25.13 Å; Cα contacts (8 Å, |Δi|>4): 1471; chains: 2; bounding box: 74×63×45 Å

Secondary structure (DSSP, 8-state):
---SS-TTTSGGGHHHHTHHHHTSSS-S-BEE-TTTSEE-TT----EEEE-TT--PPEEEEE-SSSEEEEPPTTSEEEESSS--S-SEEEEEEEEEE-SSTT---SSEETTBPPSEEEEEEEEETTT-SSHHHHTTSTT-EEEEEEEEEEBSS--GGGSHHHHHGGGGG--STT--TT-EEEEPPP-HHHHHHTS-TT-EEEEEE--SSTT--S-EEEEEESSPEEE-HHHHHHHHTSBPPTT-SSSB-----PPPB-SS-TT-SS----EEE---/---SS-TTTSGGGHHHHTHHHHTSSS-S-BEE-TTTSEE-TTPPPPEEEE-TT--PPEEEEE-SSSEEEEPPTTSEEEESSS--S-SEEEEEEEEEE-SSTT---SSEETTBPPSEEEEEEEEETTT-SSHHHHTTSTT-EEEEEEEEEEBSS--GGGSHHHHTGGGGG--STT--TT-EEEEPPP-HHHHHHTS-TT-EEEEEE--SSTT--S-EEEEEESSPEEE-HHHHHHHHTSBPPTT-SSSB-----PPPB-SS-TT-SS----EEE---